Protein AF-A0A1J7IVG8-F1 (afdb_monomer_lite)

pLDDT: mean 84.04, std 16.01, range [25.16, 98.94]

Foldseek 3Di:
DDDYDDDDDDDDDDDDDDDPPPPDDPDPPLDQDLDPVCNVVSCCVRVDPCVSCVVVDDVLLSQQAVAEDEFEAPCVPPTPHPAPQVVLVPQDFQDSHQYEYEYFQEEHAAQEENDQRRANYEYEYDAVRAHEQEYAFFCVVQNQQSLESYEYQYAQYEYERHEFEHPHDADPVPDPRSHHERYAHNHAAYEYYAYEFYYEHCHYHPAEYEYEHECYEQEYFAQVPEYFYAYEYYQYEDEYEDDPDEGERHAHADADPPDNTAYEYEQYEYHYDAAEYAPHEHNYLAYHYYYYSYHNPRRYHPVNYYPVPPVNSVDDDDPCVVPVCQLQDFDDDFFFDFDAAADDPSNADFPDDPPPAGKGWDFDDDDHQQWFKKKWDWDDDDPDIDIDIFTWGWTAQTRGRSVQQKTFIAGCDDPRHGFTFFWDAPVQFDPDPDDRARDDDDTHQDDSVDQRRIWRKDWDADPPPRDIFIATDRPDPRTHGHPSRHDGIIMMIGGDPCSVLDDDFPFFQVVVVVVADDDDPDPPPDQKDDKDWGGKDKDAQSFKDWVVDDHSNVSCVQFRIKMKTKIKMWGWFDKDFDDPDDDQKDKAKGKAFQKFKDFPNFTWDWDPPPCPPQWIKTWGADPVRDITIMTGGVRVVSRVVVVCVVVPQDDDPDRIDIQIDMDGHPDDPGFTMKTKIWMKIKIWIGGSVRHGGMIMIGTDSVHMDMDTD

Secondary structure (DSSP, 8-state):
-------------------------S-TTSPPPSSGGGHHHHHHHHS--HHHHGGGS-HHHHHHHHSEEEEEE-TTTTSSBSSHHHHHHHSPTT--SEEEEEE-SSEEE--EEE-TTS-SEEEEEBTTB--EEEE---HHHH-TGGG-SEEE--TT-EEEEEEEEE-PPPP-SSSTT----SEEE-STTEEEEEEEEE-STT-EEE-SSEEEEES-EEEESSS-EEES-EEEEES-EEEEPP-SS--EEEEE----TT---EEEEES-EEEESSS-BEEEE-SSTT--EEEES-B-TTTB-TT-EE-TT-GGGGPPPPHHHH-GGGGGSPPPSSTT--------GGG---B-STTS--BEEE-SSSPPSSEEEEEEEEESSTT--EEEEEEEEEEEPTTS-GGG-EEEEEE-SSSSTTPEE-PBPGGGEE--SSS-EEPS--EE---TT-GGGEEEEEE---TTT----EEEEESSTT-B--HHHHS-BEEEEEE-TTTTT-----EE-HHHHHH-PPPPSS--S-SBPPPEEEEEEEEEGGGEEETT-SSHHHHHHH-SEEEEEEEEEEEEEEEEE--SS---EEEEEEEEESEEEEETTEEEEEETT--TTSEEEEEEE-TT-PEEEEEEEHHHHHHHHHHHHTTT----S-SEEEEEEEEE---TT--SEEEEEEEEEEEEEEETTS-EEEEEEEEEEEEEEEEE-

InterPro domains:
  IPR000070 Pectinesterase, catalytic [PF01095] (72-307)
  IPR010683 Protein of unknown function DUF1262 [PF06880] (333-431)
  IPR011050 Pectin lyase fold/virulence factor [SSF51126] (70-308)
  IPR012334 Pectin lyase fold [G3DSA:2.160.20.10] (26-324)
  IPR033131 Pectinesterase, Asp active site [PS00503] (218-227)

Radius of gyration: 36.52 Å; chains: 1; bounding box: 90×81×126 Å

Sequence (709 aa):
MASKSRSSIVHVSLMVALLATNIILADDNVPIPDDMSQLNRWYHKNVKPLSQRKNTLDPALVAVESEITVIKVKQDGSGNFKTINEAMKSIPKGNTKRMIVYIGGGTYNEKIRIEREKPFIMLYGTPGKMPTLTYGGTALKYGTLDSATLIVESDYFVPSNIIISNFAPRPDGKRKGAQAVALRASGDKATFYKVTLLGLQDTLCDDEDWHIYKDCLIQGTVDFVFGNGKTMFLNTELRFLGDEGMSVITAHARDKNTDDTGYSFVRCDVTGTENGTLLGRAWMSKSKVVFAYSNLGGVVNKAAWSNNFHPEYDRPFSLYKTSPEALSLSPPEGPNFGILVIQDVMDLEPISCFGLRQYHEVKELPFPQNMNPELFYRSGISINRATHYHHVAFVPVLNQPLSSNKYYVIQQNGKHKGEAYIISKEEDLSTSDFYNSVCDESLHHLDISNTYQEFEIYPRRSKVTLRGGFSAKSVALDGYPPRFLSTRWKLSASASDDSSIIGEALGVNDALRARKPKLNSTLANKRSSESVSVGKWYCPFMFIKERTHKTLKEEMRKSMFYEMTLEQKWEEIYSCENGMIGNNTVNVDAVVQKEKVVVAGWEAMIDEMDVAEGLLWFNSFSNVGEKNSVGLSTAIFARMKWEQERVGWIEGKEKQIRAKKVEVFEGTNGWKKFVCYVLVETFVLKRLDGSFVLSYAFKHYHHLTSKWE

Organism: Lupinus angustifolius (NCBI:txid3871)

Structure (mmCIF, N/CA/C/O backbone):
data_AF-A0A1J7IVG8-F1
#
_entry.id   AF-A0A1J7IVG8-F1
#
loop_
_atom_site.group_PDB
_atom_site.id
_atom_site.type_symbol
_atom_site.label_atom_id
_atom_site.label_alt_id
_atom_site.label_comp_id
_atom_site.label_asym_id
_atom_site.label_entity_id
_atom_site.label_seq_id
_atom_site.pdbx_PDB_ins_code
_atom_site.Cartn_x
_atom_site.Cartn_y
_atom_site.Cartn_z
_atom_site.occupancy
_atom_site.B_iso_or_equiv
_atom_site.auth_seq_id
_atom_site.auth_comp_id
_atom_site.auth_asym_id
_atom_site.auth_atom_id
_atom_site.pdbx_PDB_model_num
ATOM 1 N N . MET A 1 1 ? -39.575 -53.211 62.320 1.00 36.62 1 MET A N 1
ATOM 2 C CA . MET A 1 1 ? -38.165 -53.418 61.919 1.00 36.62 1 MET A CA 1
ATOM 3 C C . MET A 1 1 ? -37.812 -52.429 60.819 1.00 36.62 1 MET A C 1
ATOM 5 O O . MET A 1 1 ? -38.694 -52.054 60.059 1.00 36.62 1 MET A O 1
ATOM 9 N N . ALA A 1 2 ? -36.561 -51.965 60.841 1.00 32.44 2 ALA A N 1
ATOM 10 C CA . ALA A 1 2 ? -35.924 -50.930 60.018 1.00 32.44 2 ALA A CA 1
ATOM 11 C C . ALA A 1 2 ? -36.272 -50.991 58.509 1.00 32.44 2 ALA A C 1
ATOM 13 O O . ALA A 1 2 ? -36.467 -52.073 57.977 1.00 32.44 2 ALA A O 1
ATOM 14 N N . SER A 1 3 ? -36.528 -49.884 57.799 1.00 31.22 3 SER A N 1
ATOM 15 C CA . SER A 1 3 ? -35.682 -48.728 57.423 1.00 31.22 3 SER A CA 1
ATOM 16 C C . SER A 1 3 ? -34.764 -48.943 56.205 1.00 31.22 3 SER A C 1
ATOM 18 O O . SER A 1 3 ? -33.803 -49.694 56.315 1.00 31.22 3 SER A O 1
ATOM 20 N N . LYS A 1 4 ? -34.985 -48.080 55.188 1.00 36.41 4 LYS A N 1
ATOM 21 C CA . LYS A 1 4 ? -33.977 -47.234 54.490 1.00 36.41 4 LYS A CA 1
ATOM 22 C C . LYS A 1 4 ? -32.933 -47.939 53.588 1.00 36.41 4 LYS A C 1
ATOM 24 O O . LYS A 1 4 ? -32.589 -49.079 53.812 1.00 36.41 4 LYS A O 1
ATOM 29 N N . SER A 1 5 ? -32.288 -47.323 52.590 1.00 32.44 5 SER A N 1
ATOM 30 C CA . SER A 1 5 ? -32.307 -45.988 51.962 1.00 32.44 5 SER A CA 1
ATOM 31 C C . SER A 1 5 ? -31.107 -45.920 50.995 1.00 32.44 5 SER A C 1
ATOM 33 O O . SER A 1 5 ? -30.015 -46.295 51.392 1.00 32.44 5 SER A O 1
ATOM 35 N N . ARG A 1 6 ? -31.316 -45.364 49.794 1.00 36.84 6 ARG A N 1
ATOM 36 C CA . ARG A 1 6 ? -30.446 -44.438 49.021 1.00 36.84 6 ARG A CA 1
ATOM 37 C C . ARG A 1 6 ? -28.894 -44.545 49.052 1.00 36.84 6 ARG A C 1
ATOM 39 O O . ARG A 1 6 ? -28.285 -44.244 50.067 1.00 36.84 6 ARG A O 1
ATOM 46 N N . SER A 1 7 ? -28.346 -44.541 47.822 1.00 30.27 7 SER A N 1
ATOM 47 C CA . SER A 1 7 ? -27.480 -43.486 47.222 1.00 30.27 7 SER A CA 1
ATOM 48 C C . SER A 1 7 ? -25.944 -43.600 47.242 1.00 30.27 7 SER A C 1
ATOM 50 O O . SER A 1 7 ? -25.343 -43.891 48.266 1.00 30.27 7 SER A O 1
ATOM 52 N N . SER A 1 8 ? -25.381 -43.135 46.106 1.00 27.06 8 SER A N 1
ATOM 53 C CA . SER A 1 8 ? -24.055 -42.515 45.874 1.00 27.06 8 SER A CA 1
ATOM 54 C C . SER A 1 8 ? -22.860 -43.455 45.637 1.00 27.06 8 SER A C 1
ATOM 56 O O . SER A 1 8 ? -22.771 -44.472 46.298 1.00 27.06 8 SER A O 1
ATOM 58 N N . ILE A 1 9 ? -21.857 -43.213 44.776 1.00 32.81 9 ILE A N 1
ATOM 59 C CA . ILE A 1 9 ? -21.491 -42.191 43.768 1.00 32.81 9 ILE A CA 1
ATOM 60 C C . ILE A 1 9 ? -20.222 -42.750 43.051 1.00 32.81 9 ILE A C 1
ATOM 62 O O . ILE A 1 9 ? -19.338 -43.260 43.725 1.00 32.81 9 ILE A O 1
ATOM 66 N N . VAL A 1 10 ? -20.165 -42.641 41.711 1.00 31.64 10 VAL A N 1
ATOM 67 C CA . VAL A 1 10 ? -19.008 -42.307 40.821 1.00 31.64 10 VAL A CA 1
ATOM 68 C C . VAL A 1 10 ? -17.726 -43.176 40.750 1.00 31.64 10 VAL A C 1
ATOM 70 O O . VAL A 1 10 ? -17.103 -43.438 41.768 1.00 31.64 10 VAL A O 1
ATOM 73 N N . HIS A 1 11 ? -17.299 -43.495 39.505 1.00 25.20 11 HIS A N 1
ATOM 74 C CA . HIS A 1 11 ? -15.988 -43.251 38.816 1.00 25.20 11 HIS A CA 1
ATOM 75 C C . HIS A 1 11 ? -16.129 -43.760 37.343 1.00 25.20 11 HIS A C 1
ATOM 77 O O . HIS A 1 11 ? -16.306 -44.953 37.141 1.00 25.20 11 HIS A O 1
ATOM 83 N N . VAL A 1 12 ? -16.397 -42.940 36.309 1.00 26.39 12 VAL A N 1
ATOM 84 C CA . VAL A 1 12 ? -15.486 -42.123 35.455 1.00 26.39 12 VAL A CA 1
ATOM 85 C C . VAL A 1 12 ? -14.506 -42.947 34.582 1.00 26.39 12 VAL A C 1
ATOM 87 O O . VAL A 1 12 ? -13.474 -43.369 35.087 1.00 26.39 12 VAL A O 1
ATOM 90 N N . SER A 1 13 ? -14.815 -43.144 33.278 1.00 27.38 13 SER A N 1
ATOM 91 C CA . SER A 1 13 ? -14.039 -42.645 32.099 1.00 27.38 13 SER A CA 1
ATOM 92 C C . SER A 1 13 ? -14.079 -43.488 30.798 1.00 27.38 13 SER A C 1
ATOM 94 O O . SER A 1 13 ? -13.915 -44.701 30.835 1.00 27.38 13 SER A O 1
ATOM 96 N N . LEU A 1 14 ? -14.126 -42.740 29.673 1.00 25.16 14 LEU A N 1
ATOM 97 C CA . LEU A 1 14 ? -13.837 -43.006 28.233 1.00 25.16 14 LEU A CA 1
ATOM 98 C C . LEU A 1 14 ? -14.980 -43.520 27.304 1.00 25.16 14 LEU A C 1
ATOM 100 O O . LEU A 1 14 ? -15.325 -44.692 27.360 1.00 25.16 14 LEU A O 1
ATOM 104 N N . MET A 1 15 ? -15.738 -42.664 26.574 1.00 27.52 15 MET A N 1
ATOM 105 C CA . MET A 1 15 ? -15.530 -41.998 25.239 1.00 27.52 15 MET A CA 1
ATOM 106 C C . MET A 1 15 ? -15.519 -42.978 24.029 1.00 27.52 15 MET A C 1
ATOM 108 O O . MET A 1 15 ? -14.767 -43.938 24.070 1.00 27.52 15 MET A O 1
ATOM 112 N N . VAL A 1 16 ? -16.311 -42.848 22.938 1.00 31.12 16 VAL A N 1
ATOM 113 C CA . VAL A 1 16 ? -16.371 -41.770 21.906 1.00 31.12 16 VAL A CA 1
ATOM 114 C C . VAL A 1 16 ? -17.652 -41.864 21.009 1.00 31.12 16 VAL A C 1
ATOM 116 O O . VAL A 1 16 ? -18.135 -42.963 20.764 1.00 31.12 16 VAL A O 1
ATOM 119 N N . ALA A 1 17 ? -18.079 -40.707 20.445 1.00 27.06 17 ALA A N 1
ATOM 120 C CA . ALA A 1 17 ? -18.992 -40.425 19.296 1.00 27.06 17 ALA A CA 1
ATOM 121 C C . ALA A 1 17 ? -20.521 -40.509 19.539 1.00 27.06 17 ALA A C 1
ATOM 123 O O . ALA A 1 17 ? -21.023 -41.533 19.967 1.00 27.06 17 ALA A O 1
ATOM 124 N N . LEU A 1 18 ? -21.376 -39.505 19.285 1.00 34.59 18 LEU A N 1
ATOM 125 C CA . LEU A 1 18 ? -21.347 -38.312 18.424 1.00 34.59 18 LEU A CA 1
ATOM 126 C C . LEU A 1 18 ? -22.017 -37.124 19.148 1.00 34.59 18 LEU A C 1
ATOM 128 O O . LEU A 1 18 ? -23.220 -37.135 19.394 1.00 34.59 18 LEU A O 1
ATOM 132 N N . LEU A 1 19 ? -21.260 -36.062 19.416 1.00 36.34 19 LEU A N 1
ATOM 133 C CA . LEU A 1 19 ? -21.794 -34.725 19.680 1.00 36.34 19 LEU A CA 1
ATOM 134 C C . LEU A 1 19 ? -21.011 -33.771 18.784 1.00 36.34 19 LEU A C 1
ATOM 136 O O . LEU A 1 19 ? -19.886 -33.398 19.100 1.00 36.34 19 LEU A O 1
ATOM 140 N N . ALA A 1 20 ? -21.595 -33.395 17.647 1.00 31.92 20 ALA A N 1
ATOM 141 C CA . ALA A 1 20 ? -21.112 -32.258 16.878 1.00 31.92 20 ALA A CA 1
ATOM 142 C C . ALA A 1 20 ? -21.502 -30.983 17.638 1.00 31.92 20 ALA A C 1
ATOM 144 O O . ALA A 1 20 ? -22.505 -30.329 17.348 1.00 31.92 20 ALA A O 1
ATOM 145 N N . THR A 1 21 ? -20.740 -30.656 18.679 1.00 35.34 21 THR A N 1
ATOM 146 C CA . THR A 1 21 ? -20.731 -29.302 19.216 1.00 35.34 21 THR A CA 1
ATOM 147 C C . THR A 1 21 ? -20.091 -28.433 18.149 1.00 35.34 21 THR A C 1
ATOM 149 O O . THR A 1 21 ? -18.888 -28.531 17.920 1.00 35.34 21 THR A O 1
ATOM 152 N N . ASN A 1 22 ? -20.891 -27.610 17.472 1.00 34.66 22 ASN A N 1
ATOM 153 C CA . ASN A 1 22 ? -20.352 -26.511 16.683 1.00 34.66 22 ASN A CA 1
ATOM 154 C C . ASN A 1 22 ? -19.657 -25.563 17.663 1.00 34.66 22 ASN A C 1
ATOM 156 O O . ASN A 1 22 ? -20.298 -24.731 18.307 1.00 34.66 22 ASN A O 1
ATOM 160 N N . ILE A 1 23 ? -18.354 -25.766 17.826 1.00 38.81 23 ILE A N 1
ATOM 161 C CA . ILE A 1 23 ? -17.448 -24.794 18.410 1.00 38.81 23 ILE A CA 1
ATOM 162 C C . ILE A 1 23 ? -17.429 -23.657 17.396 1.00 38.81 23 ILE A C 1
ATOM 164 O O . ILE A 1 23 ? -16.876 -23.808 16.317 1.00 38.81 23 ILE A O 1
ATOM 168 N N . ILE A 1 24 ? -18.095 -22.549 17.704 1.00 37.03 24 ILE A N 1
ATOM 169 C CA . ILE A 1 24 ? -17.936 -21.329 16.917 1.00 37.03 24 ILE A CA 1
ATOM 170 C C . ILE A 1 24 ? -16.843 -20.531 17.612 1.00 37.03 24 ILE A C 1
ATOM 172 O O . ILE A 1 24 ? -17.096 -19.710 18.495 1.00 37.03 24 ILE A O 1
ATOM 176 N N . LEU A 1 25 ? -15.611 -20.857 17.239 1.00 38.28 25 LEU A N 1
ATOM 177 C CA . LEU A 1 25 ? -14.552 -19.864 17.159 1.00 38.28 25 LEU A CA 1
ATOM 178 C C . LEU A 1 25 ? -14.792 -19.074 15.862 1.00 38.28 25 LEU A C 1
ATOM 180 O O . LEU A 1 25 ? -15.485 -19.555 14.967 1.00 38.28 25 LEU A O 1
ATOM 184 N N . ALA A 1 26 ? -14.268 -17.855 15.756 1.00 43.62 26 ALA A N 1
ATOM 185 C CA . ALA A 1 26 ? -14.080 -17.263 14.437 1.00 43.62 26 ALA A CA 1
ATOM 186 C C . ALA A 1 26 ? -13.005 -18.107 13.738 1.00 43.62 26 ALA A C 1
ATOM 188 O O . ALA A 1 26 ? -11.816 -17.873 13.924 1.00 43.62 26 ALA A O 1
ATOM 189 N N . ASP A 1 27 ? -13.430 -19.166 13.060 1.00 50.22 27 ASP A N 1
ATOM 190 C CA . ASP A 1 27 ? -12.615 -19.896 12.110 1.00 50.22 27 ASP A CA 1
ATOM 191 C C . ASP A 1 27 ? -13.149 -19.605 10.704 1.00 50.22 27 ASP A C 1
ATOM 193 O O . ASP A 1 27 ? -14.324 -19.279 10.505 1.00 50.22 27 ASP A O 1
ATOM 197 N N . ASP A 1 28 ? -12.276 -19.683 9.708 1.00 55.19 28 ASP A N 1
ATOM 198 C CA . ASP A 1 28 ? -12.629 -19.390 8.317 1.00 55.19 28 ASP A CA 1
ATOM 199 C C . ASP A 1 28 ? -13.578 -20.453 7.707 1.00 55.19 28 ASP A C 1
ATOM 201 O O . ASP A 1 28 ? -13.870 -20.425 6.513 1.00 55.19 28 ASP A O 1
ATOM 205 N N . ASN A 1 29 ? -14.094 -21.397 8.511 1.00 65.00 29 ASN A N 1
ATOM 206 C CA . ASN A 1 29 ? -14.896 -22.532 8.052 1.00 65.00 29 ASN A CA 1
ATOM 207 C C . ASN A 1 29 ? -16.384 -22.192 7.862 1.00 65.00 29 ASN A C 1
ATOM 209 O O . ASN A 1 29 ? -17.095 -22.930 7.174 1.00 65.00 29 ASN A O 1
ATOM 213 N N . VAL A 1 30 ? -16.884 -21.097 8.454 1.00 78.06 30 VAL A N 1
ATOM 214 C CA . VAL A 1 30 ? -18.279 -20.641 8.283 1.00 78.06 30 VAL A CA 1
ATOM 215 C C . VAL A 1 30 ? -18.314 -19.189 7.790 1.00 78.06 30 VAL A C 1
ATOM 217 O O . VAL A 1 30 ? -18.607 -18.275 8.569 1.00 78.06 30 VAL A O 1
ATOM 220 N N . PRO A 1 31 ? -18.047 -18.949 6.492 1.00 84.25 31 PRO A N 1
ATOM 221 C CA . PRO A 1 31 ? -17.962 -17.598 5.949 1.00 84.25 31 PRO A CA 1
ATOM 222 C C . PRO A 1 31 ? -19.285 -16.838 6.101 1.00 84.25 31 PRO A C 1
ATOM 224 O O . PRO A 1 31 ? -20.374 -17.428 6.099 1.00 84.25 31 PRO A O 1
ATOM 227 N N . ILE A 1 32 ? -19.192 -15.510 6.225 1.00 87.12 32 ILE A N 1
ATOM 228 C CA . ILE A 1 32 ? -20.350 -14.620 6.071 1.00 87.12 32 ILE A CA 1
ATOM 229 C C . ILE A 1 32 ? -20.906 -14.867 4.661 1.00 87.12 32 ILE A C 1
ATOM 231 O O . ILE A 1 32 ? -20.122 -14.843 3.716 1.00 87.12 32 ILE A O 1
ATOM 235 N N . PRO A 1 33 ? -22.218 -15.129 4.494 1.00 88.88 33 PRO A N 1
ATOM 236 C CA . PRO A 1 33 ? -22.780 -15.455 3.186 1.00 88.88 33 PRO A CA 1
ATOM 237 C C . PRO A 1 33 ? -22.620 -14.278 2.223 1.00 88.88 33 PRO A C 1
ATOM 239 O O . PRO A 1 33 ? -22.454 -13.148 2.686 1.00 88.88 33 PRO A O 1
ATOM 242 N N . ASP A 1 34 ? -22.842 -14.515 0.930 1.00 85.00 34 ASP A N 1
ATOM 243 C CA . ASP A 1 34 ? -22.834 -13.484 -0.126 1.00 85.00 34 ASP A CA 1
ATOM 244 C C . ASP A 1 34 ? -24.237 -12.883 -0.353 1.00 85.00 34 ASP A C 1
ATOM 246 O O . ASP A 1 34 ? -24.402 -11.678 -0.533 1.00 85.00 34 ASP A O 1
ATOM 250 N N . ASP A 1 35 ? -25.303 -13.676 -0.176 1.00 88.12 35 ASP A N 1
ATOM 251 C CA . ASP A 1 35 ? -26.715 -13.254 -0.298 1.00 88.12 35 ASP A CA 1
ATOM 252 C C . ASP A 1 35 ? -27.249 -12.565 0.972 1.00 88.12 35 ASP A C 1
ATOM 254 O O . ASP A 1 35 ? -27.358 -13.179 2.039 1.00 88.12 35 ASP A O 1
ATOM 258 N N . MET A 1 36 ? -27.558 -11.268 0.867 1.00 85.94 36 MET A N 1
ATOM 259 C CA . MET A 1 36 ? -27.895 -10.401 2.005 1.00 85.94 36 MET A CA 1
ATOM 260 C C . MET A 1 36 ? -29.134 -10.854 2.769 1.00 85.94 36 MET A C 1
ATOM 262 O O . MET A 1 36 ? -29.195 -10.699 3.991 1.00 85.94 36 MET A O 1
ATOM 266 N N . SER A 1 37 ? -30.072 -11.517 2.090 1.00 90.56 37 SER A N 1
ATOM 267 C CA . SER A 1 37 ? -31.270 -12.075 2.721 1.00 90.56 37 SER A CA 1
ATOM 268 C C . SER A 1 37 ? -30.943 -13.155 3.766 1.00 90.56 37 SER A C 1
ATOM 270 O O . SER A 1 37 ? -31.736 -13.431 4.672 1.00 90.56 37 SER A O 1
ATOM 272 N N . GLN A 1 38 ? -29.752 -13.759 3.680 1.00 91.75 38 GLN A N 1
ATOM 273 C CA . GLN A 1 38 ? -29.294 -14.816 4.575 1.00 91.75 38 GLN A CA 1
ATOM 274 C C . GLN A 1 38 ? -28.533 -14.286 5.790 1.00 91.75 38 GLN A C 1
ATOM 276 O O . GLN A 1 38 ? -28.382 -15.034 6.757 1.00 91.75 38 GLN A O 1
ATOM 281 N N . LEU A 1 39 ? -28.089 -13.021 5.790 1.00 90.19 39 LEU A N 1
ATOM 282 C CA . LEU A 1 39 ? -27.206 -12.482 6.828 1.00 90.19 39 LEU A CA 1
ATOM 283 C C . LEU A 1 39 ? -27.811 -12.612 8.228 1.00 90.19 39 LEU A C 1
ATOM 285 O O . LEU A 1 39 ? -27.144 -13.077 9.147 1.00 90.19 39 LEU A O 1
ATOM 289 N N . ASN A 1 40 ? -29.088 -12.260 8.393 1.00 87.62 40 ASN A N 1
ATOM 290 C CA . ASN A 1 40 ? -29.757 -12.379 9.687 1.00 87.62 40 ASN A CA 1
ATOM 291 C C . ASN A 1 40 ? -29.824 -13.838 10.147 1.00 87.62 40 ASN A C 1
ATOM 293 O O . ASN A 1 40 ? -29.502 -14.128 11.297 1.00 87.62 40 ASN A O 1
ATOM 297 N N . ARG A 1 41 ? -30.184 -14.776 9.262 1.00 90.62 41 ARG A N 1
ATOM 298 C CA . ARG A 1 41 ? -30.200 -16.208 9.604 1.00 90.62 41 ARG A CA 1
ATOM 299 C C . ARG A 1 41 ? -28.806 -16.707 9.979 1.00 90.62 41 ARG A C 1
ATOM 301 O O . ARG A 1 41 ? -28.669 -17.404 10.980 1.00 90.62 41 ARG A O 1
ATOM 308 N N . TRP A 1 42 ? -27.785 -16.321 9.218 1.00 90.81 42 TRP A N 1
ATOM 309 C CA . TRP A 1 42 ? -26.389 -16.644 9.501 1.00 90.81 42 TRP A CA 1
ATOM 310 C C . TRP A 1 42 ? -25.943 -16.079 10.854 1.00 90.81 42 TRP A C 1
ATOM 312 O O . TRP A 1 42 ? -25.387 -16.813 11.666 1.00 90.81 42 TRP A O 1
ATOM 322 N N . TYR A 1 43 ? -26.264 -14.819 11.154 1.00 86.12 43 TYR A N 1
ATOM 323 C CA . TYR A 1 43 ? -25.908 -14.186 12.422 1.00 86.12 43 TYR A CA 1
ATOM 324 C C . TYR A 1 43 ? -26.551 -14.916 13.603 1.00 86.12 43 TYR A C 1
ATOM 326 O O . TYR A 1 43 ? -25.852 -15.305 14.526 1.00 86.12 43 TYR A O 1
ATOM 334 N N . HIS A 1 44 ? -27.853 -15.213 13.556 1.00 85.06 44 HIS A N 1
ATOM 335 C CA . HIS A 1 44 ? -28.518 -15.981 14.621 1.00 85.06 44 HIS A CA 1
ATOM 336 C C . HIS A 1 44 ? -28.015 -17.434 14.709 1.00 85.06 44 HIS A C 1
ATOM 338 O O . HIS A 1 44 ? -28.059 -18.070 15.768 1.00 85.06 44 HIS A O 1
ATOM 344 N N . LYS A 1 45 ? -27.529 -17.996 13.595 1.00 86.88 45 LYS A N 1
ATOM 345 C CA . LYS A 1 45 ? -26.912 -19.322 13.577 1.00 86.88 45 LYS A CA 1
ATOM 346 C C . LYS A 1 45 ? -25.543 -19.313 14.264 1.00 86.88 45 LYS A C 1
ATOM 348 O O . LYS A 1 45 ? -25.291 -20.252 15.011 1.00 86.88 45 LYS A O 1
ATOM 353 N N . ASN A 1 46 ? -24.723 -18.282 14.061 1.00 84.50 46 ASN A N 1
ATOM 354 C CA . ASN A 1 46 ? -23.324 -18.249 14.507 1.00 84.50 46 ASN A CA 1
ATOM 355 C C . ASN A 1 46 ? -23.090 -17.452 15.804 1.00 84.50 46 ASN A C 1
ATOM 357 O O . ASN A 1 46 ? -22.255 -17.798 16.634 1.00 84.50 46 ASN A O 1
ATOM 361 N N . VAL A 1 47 ? -23.877 -16.414 16.053 1.00 82.50 47 VAL A N 1
ATOM 362 C CA . VAL A 1 47 ? -23.856 -15.650 17.303 1.00 82.50 47 VAL A CA 1
ATOM 363 C C . VAL A 1 47 ? -24.965 -16.176 18.204 1.00 82.50 47 VAL A C 1
ATOM 365 O O . VAL A 1 47 ? -26.061 -15.626 18.298 1.00 82.50 47 VAL A O 1
ATOM 368 N N . LYS A 1 48 ? -24.684 -17.318 18.836 1.00 81.25 48 LYS A N 1
ATOM 369 C CA . LYS A 1 48 ? -25.615 -17.956 19.770 1.00 81.25 48 LYS A CA 1
ATOM 370 C C . LYS A 1 48 ? -25.835 -17.111 21.032 1.00 81.25 48 LYS A C 1
ATOM 372 O O . LYS A 1 48 ? -24.935 -16.366 21.424 1.00 81.25 48 LYS A O 1
ATOM 377 N N . PRO A 1 49 ? -26.986 -17.263 21.714 1.00 81.81 49 PRO A N 1
ATOM 378 C CA . PRO A 1 49 ? -27.214 -16.642 23.015 1.00 81.81 49 PRO A CA 1
ATOM 379 C C . PRO A 1 49 ? -26.110 -16.991 24.018 1.00 81.81 49 PRO A C 1
ATOM 381 O O . PRO A 1 49 ? -25.554 -18.092 23.970 1.00 81.81 49 PRO A O 1
ATOM 384 N N . LEU A 1 50 ? -25.849 -16.087 24.969 1.00 80.75 50 LEU A N 1
ATOM 385 C CA . LEU A 1 50 ? -24.820 -16.245 26.006 1.00 80.75 50 LEU A CA 1
ATOM 386 C C . LEU A 1 50 ? -24.861 -17.629 26.674 1.00 80.75 50 LEU A C 1
ATOM 388 O O . LEU A 1 50 ? -23.823 -18.262 26.832 1.00 80.75 50 LEU A O 1
ATOM 392 N N . SER A 1 51 ? -26.052 -18.147 26.985 1.00 83.44 51 SER A N 1
ATOM 393 C CA . SER A 1 51 ? -26.233 -19.457 27.627 1.00 83.44 51 SER A CA 1
ATOM 394 C C . SER A 1 51 ? -25.579 -20.629 26.881 1.00 83.44 51 SER A C 1
ATOM 396 O O . SER A 1 51 ? -25.172 -21.592 27.527 1.00 83.44 51 SER A O 1
ATOM 398 N N . GLN A 1 52 ? -25.444 -20.543 25.554 1.00 84.25 52 GLN A N 1
ATOM 399 C CA . GLN A 1 52 ? -24.863 -21.591 24.706 1.00 84.25 52 GLN A CA 1
ATOM 400 C C . GLN A 1 52 ? -23.367 -21.390 24.431 1.00 84.25 52 GLN A C 1
ATOM 402 O O . GLN A 1 52 ? -22.667 -22.364 24.176 1.00 84.25 52 GLN A O 1
ATOM 407 N N . ARG A 1 53 ? -22.872 -20.146 24.487 1.00 85.75 53 ARG A N 1
ATOM 408 C CA . ARG A 1 53 ? -21.469 -19.795 24.177 1.00 85.75 53 ARG A CA 1
ATOM 409 C C . ARG A 1 53 ? -20.641 -19.368 25.388 1.00 85.75 53 ARG A C 1
ATOM 411 O O . ARG A 1 53 ? -19.463 -19.079 25.241 1.00 85.75 53 ARG A O 1
ATOM 418 N N . LYS A 1 54 ? -21.218 -19.321 26.593 1.00 82.75 54 LYS A N 1
ATOM 419 C CA . LYS A 1 54 ? -20.521 -18.836 27.798 1.00 82.75 54 LYS A CA 1
ATOM 420 C C . LYS A 1 54 ? -19.191 -19.549 28.068 1.00 82.75 54 LYS A C 1
ATOM 422 O O . LYS A 1 54 ? -18.259 -18.918 28.530 1.00 82.75 54 LYS A O 1
ATOM 427 N N . ASN A 1 55 ? -19.075 -20.836 27.733 1.00 85.81 55 ASN A N 1
ATOM 428 C CA . ASN A 1 55 ? -17.849 -21.605 27.973 1.00 85.81 55 ASN A CA 1
ATOM 429 C C . ASN A 1 55 ? -16.719 -21.281 26.976 1.00 85.81 55 ASN A C 1
ATOM 431 O O . ASN A 1 55 ? -15.601 -21.740 27.172 1.00 85.81 55 ASN A O 1
ATOM 435 N N . THR A 1 56 ? -17.007 -20.539 25.901 1.00 82.94 56 THR A N 1
ATOM 436 C CA . THR A 1 56 ? -16.039 -20.160 24.857 1.00 82.94 56 THR A CA 1
ATOM 437 C C . THR A 1 56 ? -15.771 -18.654 24.825 1.00 82.94 56 THR A C 1
ATOM 439 O O . THR A 1 56 ? -15.021 -18.183 23.975 1.00 82.94 56 THR A O 1
ATOM 442 N N . LEU A 1 57 ? -16.429 -17.885 25.694 1.00 85.00 57 LEU A N 1
ATOM 443 C CA . LEU A 1 57 ? -16.252 -16.442 25.831 1.00 85.00 57 LEU A CA 1
ATOM 444 C C . LEU A 1 57 ? -15.196 -16.117 26.889 1.00 85.00 57 LEU A C 1
ATOM 446 O O . LEU A 1 57 ? -14.885 -16.959 27.729 1.00 85.00 57 LEU A O 1
ATOM 450 N N . ASP A 1 58 ? -14.706 -14.872 26.883 1.00 89.88 58 ASP A N 1
ATOM 451 C CA . ASP A 1 58 ? -13.900 -14.350 27.989 1.00 89.88 58 ASP A CA 1
ATOM 452 C C . ASP A 1 58 ? -14.664 -14.542 29.322 1.00 89.88 58 ASP A C 1
ATOM 454 O O . ASP A 1 58 ? -15.786 -14.032 29.460 1.00 89.88 58 ASP A O 1
ATOM 458 N N . PRO A 1 59 ? -14.092 -15.265 30.306 1.00 90.75 59 PRO A N 1
ATOM 459 C CA . PRO A 1 59 ? -14.716 -15.480 31.606 1.00 90.75 59 PRO A CA 1
ATOM 460 C C . PRO A 1 59 ? -15.102 -14.191 32.340 1.00 90.75 59 PRO A C 1
ATOM 462 O O . PRO A 1 59 ? -16.129 -14.176 33.019 1.00 90.75 59 PRO A O 1
ATOM 465 N N . ALA A 1 60 ? -14.327 -13.110 32.197 1.00 89.88 60 ALA A N 1
ATOM 466 C CA . ALA A 1 60 ? -14.637 -11.817 32.800 1.00 89.88 60 ALA A CA 1
ATOM 467 C C . ALA A 1 60 ? -15.921 -11.230 32.203 1.00 89.88 60 ALA A C 1
ATOM 469 O O . ALA A 1 60 ? -16.809 -10.817 32.947 1.00 89.88 60 ALA A O 1
ATOM 470 N N . LEU A 1 61 ? -16.075 -11.289 30.874 1.00 90.06 61 LEU A N 1
ATOM 471 C CA . LEU A 1 61 ? -17.311 -10.881 30.204 1.00 90.06 61 LEU A CA 1
ATOM 472 C C . LEU A 1 61 ? -18.502 -11.726 30.684 1.00 90.06 61 LEU A C 1
ATOM 474 O O . LEU A 1 61 ? -19.559 -11.194 31.005 1.00 90.06 61 LEU A O 1
ATOM 478 N N . VAL A 1 62 ? -18.340 -13.048 30.773 1.00 90.25 62 VAL A N 1
ATOM 479 C CA . VAL A 1 62 ? -19.412 -13.947 31.237 1.00 90.25 62 VAL A CA 1
ATOM 480 C C . VAL A 1 62 ? -19.831 -13.631 32.673 1.00 90.25 62 VAL A C 1
ATOM 482 O O . VAL A 1 62 ? -21.026 -13.640 32.972 1.00 90.25 62 VAL A O 1
ATOM 485 N N . ALA A 1 63 ? -18.867 -13.349 33.552 1.00 91.06 63 ALA A N 1
ATOM 486 C CA . ALA A 1 63 ? -19.128 -13.000 34.941 1.00 91.06 63 ALA A CA 1
ATOM 487 C C . ALA A 1 63 ? -19.931 -11.696 35.047 1.00 91.06 63 ALA A C 1
ATOM 489 O O . ALA A 1 63 ? -20.977 -11.677 35.700 1.00 91.06 63 ALA A O 1
ATOM 490 N N . VAL A 1 64 ? -19.510 -10.633 34.352 1.00 89.69 64 VAL A N 1
ATOM 491 C CA . VAL A 1 64 ? -20.189 -9.333 34.454 1.00 89.69 64 VAL A CA 1
ATOM 492 C C . VAL A 1 64 ? -21.604 -9.347 33.868 1.00 89.69 64 VAL A C 1
ATOM 494 O O . VAL A 1 64 ? -22.467 -8.632 34.368 1.00 89.69 64 VAL A O 1
ATOM 497 N N . GLU A 1 65 ? -21.881 -10.177 32.853 1.00 88.31 65 GLU A N 1
ATOM 498 C CA . GLU A 1 65 ? -23.227 -10.309 32.262 1.00 88.31 65 GLU A CA 1
ATOM 499 C C . GLU A 1 65 ? -24.236 -10.983 33.208 1.00 88.31 65 GLU A C 1
ATOM 501 O O . GLU A 1 65 ? -25.445 -10.886 32.999 1.00 88.31 65 GLU A O 1
ATOM 506 N N . SER A 1 66 ? -23.766 -11.651 34.268 1.00 86.25 66 SER A N 1
ATOM 507 C CA . SER A 1 66 ? -24.636 -12.181 35.326 1.00 86.25 66 SER A CA 1
ATOM 508 C C . SER A 1 66 ? -25.011 -11.134 36.384 1.00 86.25 66 SER A C 1
ATOM 510 O O . SER A 1 66 ? -25.997 -11.308 37.100 1.00 86.25 66 SER A O 1
ATOM 512 N N . GLU A 1 67 ? -24.274 -10.020 36.441 1.00 89.31 67 GLU A N 1
ATOM 513 C CA . GLU A 1 67 ? -24.460 -8.931 37.399 1.00 89.31 67 GLU A CA 1
ATOM 514 C C . GLU A 1 67 ? -24.708 -7.603 36.673 1.00 89.31 67 GLU A C 1
ATOM 516 O O . GLU A 1 67 ? -23.803 -6.798 36.452 1.00 89.31 67 GLU A O 1
ATOM 521 N N . ILE A 1 68 ? -25.970 -7.358 36.318 1.00 93.56 68 ILE A N 1
ATOM 522 C CA . ILE A 1 68 ? -26.384 -6.159 35.584 1.00 93.56 68 ILE A CA 1
ATOM 523 C C . ILE A 1 68 ? -26.843 -5.072 36.558 1.00 93.56 68 ILE A C 1
ATOM 525 O O . ILE A 1 68 ? -27.733 -5.286 37.380 1.00 93.56 68 ILE A O 1
ATOM 529 N N . THR A 1 69 ? -26.289 -3.870 36.413 1.00 96.00 69 THR A N 1
ATOM 530 C CA . THR A 1 69 ? -26.761 -2.661 37.099 1.00 96.00 69 THR A CA 1
ATOM 531 C C . THR A 1 69 ? -27.229 -1.644 36.071 1.00 96.00 69 THR A C 1
ATOM 533 O O . THR A 1 69 ? -26.518 -1.355 35.113 1.00 96.00 69 THR A O 1
ATOM 536 N N . VAL A 1 70 ? -28.422 -1.079 36.272 1.00 97.69 70 VAL A N 1
ATOM 537 C CA . VAL A 1 70 ? -29.003 -0.082 35.363 1.00 97.69 70 VAL A CA 1
ATOM 538 C C . VAL A 1 70 ? -29.061 1.281 36.046 1.00 97.69 70 VAL A C 1
ATOM 540 O O . VAL A 1 70 ? -29.701 1.418 37.088 1.00 97.69 70 VAL A O 1
ATOM 543 N N . ILE A 1 71 ? -28.465 2.299 35.426 1.00 97.81 71 ILE A N 1
ATOM 544 C CA . ILE A 1 71 ? -28.613 3.709 35.810 1.00 97.81 71 ILE A CA 1
ATOM 545 C C . ILE A 1 71 ? -29.331 4.474 34.698 1.00 97.81 71 ILE A C 1
ATOM 547 O O . ILE A 1 71 ? -29.084 4.250 33.515 1.00 97.81 71 ILE A O 1
ATOM 551 N N . LYS A 1 72 ? -30.257 5.362 35.062 1.00 98.56 72 LYS A N 1
ATOM 552 C CA . LYS A 1 72 ? -31.082 6.125 34.116 1.00 98.56 72 LYS A CA 1
ATOM 553 C C . LYS A 1 72 ? -30.602 7.569 34.029 1.00 98.56 72 LYS A C 1
ATOM 555 O O . LYS A 1 72 ? -30.523 8.250 35.047 1.00 98.56 72 LYS A O 1
ATOM 560 N N . VAL A 1 73 ? -30.378 8.060 32.819 1.00 98.69 73 VAL A N 1
ATOM 561 C CA . VAL A 1 73 ? -30.043 9.455 32.524 1.00 98.69 73 VAL A CA 1
ATOM 562 C C . VAL A 1 73 ? -31.206 10.090 31.779 1.00 98.69 73 VAL A C 1
ATOM 564 O O . VAL A 1 73 ? -31.553 9.651 30.683 1.00 98.69 73 VAL A O 1
ATOM 567 N N . LYS A 1 74 ? -31.833 11.113 32.360 1.00 98.06 74 LYS A N 1
ATOM 568 C CA . LYS A 1 74 ? -32.962 11.820 31.743 1.00 98.06 74 LYS A CA 1
ATOM 569 C C . LYS A 1 74 ? -32.938 13.303 32.097 1.00 98.06 74 LYS A C 1
ATOM 571 O O . LYS A 1 74 ? -32.928 13.661 33.273 1.00 98.06 74 LYS A O 1
ATOM 576 N N . GLN A 1 75 ? -32.987 14.161 31.079 1.00 96.12 75 GLN A N 1
ATOM 577 C CA . GLN A 1 75 ? -32.908 15.619 31.249 1.00 96.12 75 GLN A CA 1
ATOM 578 C C . GLN A 1 75 ? -34.099 16.195 32.040 1.00 96.12 75 GLN A C 1
ATOM 580 O O . GLN A 1 75 ? -33.946 17.202 32.728 1.00 96.12 75 GLN A O 1
ATOM 585 N N . ASP A 1 76 ? -35.256 15.523 32.004 1.00 95.31 76 ASP A N 1
ATOM 586 C CA . ASP A 1 76 ? -36.467 15.892 32.753 1.00 95.31 76 ASP A CA 1
ATOM 587 C C . ASP A 1 76 ? -36.367 15.645 34.274 1.00 95.31 76 ASP A C 1
ATOM 589 O O . ASP A 1 76 ? -37.253 16.045 35.024 1.00 95.31 76 ASP A O 1
ATOM 593 N N . GLY A 1 77 ? -35.290 15.004 34.746 1.00 93.31 77 GLY A N 1
ATOM 594 C CA . GLY A 1 77 ? -35.080 14.679 36.157 1.00 93.31 77 GLY A CA 1
ATOM 595 C C . GLY A 1 77 ? -35.792 13.413 36.645 1.00 93.31 77 GLY A C 1
ATOM 596 O O . GLY A 1 77 ? -35.655 13.070 37.812 1.00 93.31 77 GLY A O 1
ATOM 597 N N . SER A 1 78 ? -36.496 12.674 35.780 1.00 96.25 78 SER A N 1
ATOM 598 C CA . SER A 1 78 ? -37.139 11.394 36.132 1.00 96.25 78 SER A CA 1
ATOM 599 C C . SER A 1 78 ? -36.178 10.188 36.117 1.00 96.25 78 SER A C 1
ATOM 601 O O . SER A 1 78 ? -36.608 9.034 36.217 1.00 96.25 78 SER A O 1
ATOM 603 N N . GLY A 1 79 ? -34.878 10.434 35.919 1.00 96.25 79 GLY A N 1
ATOM 604 C CA . GLY A 1 79 ? -33.790 9.453 35.981 1.00 96.25 79 GLY A CA 1
ATOM 605 C C . GLY A 1 79 ? -32.942 9.595 37.250 1.00 96.25 79 GLY A C 1
ATOM 606 O O . GLY A 1 79 ? -33.212 10.436 38.098 1.00 96.25 79 GLY A O 1
ATOM 607 N N . ASN A 1 80 ? -31.893 8.780 37.368 1.00 98.44 80 ASN A N 1
ATOM 608 C CA . ASN A 1 80 ? -30.886 8.902 38.426 1.00 98.44 80 ASN A CA 1
ATOM 609 C C . ASN A 1 80 ? -29.994 10.140 38.234 1.00 98.44 80 ASN A C 1
ATOM 611 O O . ASN A 1 80 ? -29.578 10.748 39.213 1.00 98.44 80 ASN A O 1
ATOM 615 N N . PHE A 1 81 ? -29.717 10.507 36.979 1.00 98.50 81 PHE A N 1
ATOM 616 C CA . PHE A 1 81 ? -28.881 11.652 36.606 1.00 98.50 81 PHE A CA 1
ATOM 617 C C . PHE A 1 81 ? -29.538 12.461 35.485 1.00 98.50 81 PHE A C 1
ATOM 619 O O . PHE A 1 81 ? -30.353 11.927 34.723 1.00 98.50 81 PHE A O 1
ATOM 626 N N . LYS A 1 82 ? -29.168 13.740 35.352 1.00 97.81 82 LYS A N 1
ATOM 627 C CA . LYS A 1 82 ? -29.624 14.589 34.236 1.00 97.81 82 LYS A CA 1
ATOM 628 C C . LYS A 1 82 ? -28.654 14.569 33.062 1.00 97.81 82 LYS A C 1
ATOM 630 O O . LYS A 1 82 ? -29.091 14.710 31.921 1.00 97.81 82 LYS A O 1
ATOM 635 N N . THR A 1 83 ? -27.369 14.370 33.347 1.00 98.31 83 THR A N 1
ATOM 636 C CA . THR A 1 83 ? -26.281 14.384 32.362 1.00 98.31 83 THR A CA 1
ATOM 637 C C . THR A 1 83 ? -25.571 13.037 32.286 1.00 98.31 83 THR A C 1
ATOM 639 O O . THR A 1 83 ? -25.600 12.235 33.227 1.00 98.31 83 THR A O 1
ATOM 642 N N . ILE A 1 84 ? -24.919 12.778 31.156 1.00 98.44 84 ILE A N 1
ATOM 643 C CA . ILE A 1 84 ? -24.161 11.542 30.942 1.00 98.44 84 ILE A CA 1
ATOM 644 C C . ILE A 1 84 ? -22.864 11.585 31.756 1.00 98.44 84 ILE A C 1
ATOM 646 O O . ILE A 1 84 ? -22.491 10.581 32.363 1.00 98.44 84 ILE A O 1
ATOM 650 N N . ASN A 1 85 ? -22.210 12.747 31.854 1.00 98.50 85 ASN A N 1
ATOM 651 C CA . ASN A 1 85 ? -20.994 12.897 32.654 1.00 98.50 85 ASN A CA 1
ATOM 652 C C . ASN A 1 85 ? -21.221 12.651 34.158 1.00 98.50 85 ASN A C 1
ATOM 654 O O . ASN A 1 85 ? -20.361 12.060 34.811 1.00 98.50 85 ASN A O 1
ATOM 658 N N . GLU A 1 86 ? -22.364 13.052 34.730 1.00 98.38 86 GLU A N 1
ATOM 659 C CA . GLU A 1 86 ? -22.717 12.700 36.119 1.00 98.38 86 GLU A CA 1
ATOM 660 C C . GLU A 1 86 ? -22.860 11.185 36.299 1.00 98.38 86 GLU A C 1
ATOM 662 O O . GLU A 1 86 ? -22.323 10.619 37.253 1.00 98.38 86 GLU A O 1
ATOM 667 N N . ALA A 1 87 ? -23.518 10.516 35.349 1.00 98.19 87 ALA A N 1
ATOM 668 C CA . ALA A 1 87 ? -23.663 9.067 35.371 1.00 98.19 87 ALA A CA 1
ATOM 669 C C . ALA A 1 87 ? -22.301 8.362 35.291 1.00 98.19 87 ALA A C 1
ATOM 671 O O . ALA A 1 87 ? -22.024 7.488 36.110 1.00 98.19 87 ALA A O 1
ATOM 672 N N . MET A 1 88 ? -21.414 8.786 34.384 1.00 98.12 88 MET A N 1
ATOM 673 C CA . MET A 1 88 ? -20.055 8.237 34.273 1.00 98.12 88 MET A CA 1
ATOM 674 C C . MET A 1 88 ? -19.232 8.437 35.552 1.00 98.12 88 MET A C 1
ATOM 676 O O . MET A 1 88 ? -18.473 7.546 35.935 1.00 98.12 88 MET A O 1
ATOM 680 N N . LYS A 1 89 ? -19.388 9.572 36.249 1.00 97.75 89 LYS A N 1
ATOM 681 C CA . LYS A 1 89 ? -18.717 9.835 37.538 1.00 97.75 89 LYS A CA 1
ATOM 682 C C . LYS A 1 89 ? -19.188 8.909 38.661 1.00 97.75 89 LYS A C 1
ATOM 684 O O . LYS A 1 89 ? -18.409 8.633 39.565 1.00 97.75 89 LYS A O 1
ATOM 689 N N . SER A 1 90 ? -20.433 8.433 38.606 1.00 97.44 90 SER A N 1
ATOM 690 C CA . SER A 1 90 ? -20.988 7.520 39.616 1.00 97.44 90 SER A CA 1
ATOM 691 C C . SER A 1 90 ? -20.470 6.082 39.509 1.00 97.44 90 SER A C 1
ATOM 693 O O . SER A 1 90 ? -20.563 5.323 40.472 1.00 97.44 90 SER A O 1
ATOM 695 N N . ILE A 1 91 ? -19.921 5.702 38.351 1.00 96.94 91 ILE A N 1
ATOM 696 C CA . ILE A 1 91 ? -19.386 4.360 38.114 1.00 96.94 91 ILE A CA 1
ATOM 697 C C . ILE A 1 91 ? -17.967 4.288 38.697 1.00 96.94 91 ILE A C 1
ATOM 699 O O . ILE A 1 91 ? -17.124 5.114 38.330 1.00 96.94 91 ILE A O 1
ATOM 703 N N . PRO A 1 92 ? -17.669 3.326 39.590 1.00 95.56 92 PRO A N 1
ATOM 704 C CA . PRO A 1 92 ? -16.345 3.198 40.183 1.00 95.56 92 PRO A CA 1
ATOM 705 C C . PRO A 1 92 ? -15.312 2.710 39.161 1.00 95.56 92 PRO A C 1
ATOM 707 O O . PRO A 1 92 ? -15.631 1.990 38.213 1.00 95.56 92 PRO A O 1
ATOM 710 N N . LYS A 1 93 ? -14.045 3.071 39.390 1.00 97.12 93 LYS A N 1
ATOM 711 C CA . LYS A 1 93 ? -12.911 2.446 38.696 1.00 97.12 93 LYS A CA 1
ATOM 712 C C . LYS A 1 93 ? -12.833 0.955 39.052 1.00 97.12 93 LYS A C 1
ATOM 714 O O . LYS A 1 93 ? -13.199 0.568 40.159 1.00 97.12 93 LYS A O 1
ATOM 719 N N . GLY A 1 94 ? -12.334 0.136 38.130 1.00 94.62 94 GLY A N 1
ATOM 720 C CA . GLY A 1 94 ? -12.255 -1.318 38.282 1.00 94.62 94 GLY A CA 1
ATOM 721 C C . GLY A 1 94 ? -13.626 -1.993 38.278 1.00 94.62 94 GLY A C 1
ATOM 722 O O . GLY A 1 94 ? -13.816 -2.980 38.979 1.00 94.62 94 GLY A O 1
ATOM 723 N N . ASN A 1 95 ? -14.595 -1.436 37.547 1.00 94.81 95 ASN A N 1
ATOM 724 C CA . ASN A 1 95 ? -15.957 -1.956 37.484 1.00 94.81 95 ASN A CA 1
ATOM 725 C C . ASN A 1 95 ? -15.990 -3.451 37.097 1.00 94.81 95 ASN A C 1
ATOM 727 O O . ASN A 1 95 ? -15.454 -3.844 36.065 1.00 94.81 95 ASN A O 1
ATOM 731 N N . THR A 1 96 ? -16.661 -4.272 37.907 1.00 93.19 96 THR A N 1
ATOM 732 C CA . THR A 1 96 ? -16.771 -5.734 37.733 1.00 93.19 96 THR A CA 1
ATOM 733 C C . THR A 1 96 ? -18.182 -6.193 37.361 1.00 93.19 96 THR A C 1
ATOM 735 O O . THR A 1 96 ? -18.499 -7.376 37.460 1.00 93.19 96 THR A O 1
ATOM 738 N N . LYS A 1 97 ? -19.056 -5.264 36.961 1.00 94.19 97 LYS A N 1
ATOM 739 C CA . LYS A 1 97 ? -20.473 -5.519 36.660 1.00 94.19 97 LYS A CA 1
ATOM 740 C C . LYS A 1 97 ? -20.846 -4.953 35.300 1.00 94.19 97 LYS A C 1
ATOM 742 O O . LYS A 1 97 ? -20.264 -3.963 34.866 1.00 94.19 97 LYS A O 1
ATOM 747 N N . ARG A 1 98 ? -21.852 -5.508 34.624 1.00 95.06 98 ARG A N 1
ATOM 748 C CA . ARG A 1 98 ? -22.382 -4.879 33.408 1.00 95.06 98 ARG A CA 1
ATOM 749 C C . ARG A 1 98 ? -23.153 -3.619 33.809 1.00 95.06 98 ARG A C 1
ATOM 751 O O . ARG A 1 98 ? -24.241 -3.701 34.381 1.00 95.06 98 ARG A O 1
ATOM 758 N N . MET A 1 99 ? -22.596 -2.447 33.503 1.00 97.75 99 MET A N 1
ATOM 759 C CA . MET A 1 99 ? -23.208 -1.153 33.823 1.00 97.75 99 MET A CA 1
ATOM 760 C C . MET A 1 99 ? -23.993 -0.635 32.620 1.00 97.75 99 MET A C 1
ATOM 762 O O . MET A 1 99 ? -23.412 -0.109 31.674 1.00 97.75 99 MET A O 1
ATOM 766 N N . ILE A 1 100 ? -25.319 -0.767 32.650 1.00 98.06 100 ILE A N 1
ATOM 767 C CA . ILE A 1 100 ? -26.207 -0.239 31.612 1.00 98.06 100 ILE A CA 1
ATOM 768 C C . ILE A 1 100 ? -26.625 1.181 31.981 1.00 98.06 100 ILE A C 1
ATOM 770 O O . ILE A 1 100 ? -27.393 1.411 32.915 1.00 98.06 100 ILE A O 1
ATOM 774 N N . VAL A 1 101 ? -26.165 2.145 31.199 1.00 98.62 101 VAL A N 1
ATOM 775 C CA . VAL A 1 101 ? -26.586 3.539 31.269 1.00 98.62 101 VAL A CA 1
ATOM 776 C C . VAL A 1 101 ? -27.708 3.741 30.264 1.00 98.62 101 VAL A C 1
ATOM 778 O O . VAL A 1 101 ? -27.487 3.930 29.069 1.00 98.62 101 VAL A O 1
ATOM 781 N N . TYR A 1 102 ? -28.938 3.655 30.760 1.00 98.62 102 TYR A N 1
ATOM 782 C CA . TYR A 1 102 ? -30.140 3.935 29.988 1.00 98.62 102 TYR A CA 1
ATOM 783 C C . TYR A 1 102 ? -30.280 5.447 29.811 1.00 98.62 102 TYR A C 1
ATOM 785 O O . TYR A 1 102 ? -30.438 6.167 30.797 1.00 98.62 102 TYR A O 1
ATOM 793 N N . ILE A 1 103 ? -30.278 5.935 28.576 1.00 98.75 103 ILE A N 1
ATOM 794 C CA . ILE A 1 103 ? -30.363 7.362 28.263 1.00 98.75 103 ILE A CA 1
ATOM 795 C C . ILE A 1 103 ? -31.725 7.640 27.613 1.00 98.75 103 ILE A C 1
ATOM 797 O O . ILE A 1 103 ? -32.102 7.024 26.614 1.00 98.75 103 ILE A O 1
ATOM 801 N N . GLY A 1 104 ? -32.496 8.547 28.216 1.00 98.19 104 GLY A N 1
ATOM 802 C CA . GLY A 1 104 ? -33.775 9.000 27.670 1.00 98.19 104 GLY A CA 1
ATOM 803 C C . GLY A 1 104 ? -33.599 9.759 26.355 1.00 98.19 104 GLY A C 1
ATOM 804 O O . GLY A 1 104 ? -32.563 10.368 26.124 1.00 98.19 104 GLY A O 1
ATOM 805 N N . GLY A 1 105 ? -34.615 9.740 25.489 1.00 97.81 105 GLY A N 1
ATOM 806 C CA . GLY A 1 105 ? -34.579 10.514 24.245 1.00 97.81 105 GLY A CA 1
ATOM 807 C C . GLY A 1 105 ? -34.401 12.012 24.522 1.00 97.81 105 GLY A C 1
ATOM 808 O O . GLY A 1 105 ? -35.024 12.550 25.437 1.00 97.81 105 GLY A O 1
ATOM 809 N N . GLY A 1 106 ? -33.551 12.669 23.737 1.00 97.56 106 GLY A N 1
ATOM 810 C CA . GLY A 1 106 ? -33.165 14.065 23.940 1.00 97.56 106 GLY A CA 1
ATOM 811 C C . GLY A 1 106 ? -31.829 14.386 23.274 1.00 97.56 106 GLY A C 1
ATOM 812 O O . GLY A 1 106 ? -31.183 13.499 22.711 1.00 97.56 106 GLY A O 1
ATOM 813 N N . THR A 1 107 ? -31.421 15.654 23.337 1.00 98.44 107 THR A N 1
ATOM 814 C CA . THR A 1 107 ? -30.104 16.110 22.865 1.00 98.44 107 THR A CA 1
ATOM 815 C C . THR A 1 107 ? -29.235 16.479 24.061 1.00 98.44 107 THR A C 1
ATOM 817 O O . THR A 1 107 ? -29.565 17.383 24.830 1.00 98.44 107 THR A O 1
ATOM 820 N N . TYR A 1 108 ? -28.114 15.784 24.199 1.00 98.62 108 TYR A N 1
ATOM 821 C CA . TYR A 1 108 ? -27.134 15.920 25.265 1.00 98.62 108 TYR A CA 1
ATOM 822 C C . TYR A 1 108 ? -25.900 16.617 24.696 1.00 98.62 108 TYR A C 1
ATOM 824 O O . TYR A 1 108 ? -25.078 15.989 24.027 1.00 98.62 108 TYR A O 1
ATOM 832 N N . ASN A 1 109 ? -25.803 17.931 24.923 1.00 98.50 109 ASN A N 1
ATOM 833 C CA . ASN A 1 109 ? -24.653 18.724 24.495 1.00 98.50 109 ASN A CA 1
ATOM 834 C C . ASN A 1 109 ? -23.520 18.605 25.523 1.00 98.50 109 ASN A C 1
ATOM 836 O O . ASN A 1 109 ? -23.387 19.431 26.426 1.00 98.50 109 ASN A O 1
ATOM 840 N N . GLU A 1 110 ? -22.759 17.521 25.423 1.00 98.19 110 GLU A N 1
ATOM 841 C CA . GLU A 1 110 ? -21.715 17.146 26.366 1.00 98.19 110 GLU A CA 1
ATOM 842 C C . GLU A 1 110 ? -20.522 16.568 25.607 1.00 98.19 110 GLU A C 1
ATOM 844 O O . GLU A 1 110 ? -20.682 15.722 24.729 1.00 98.19 110 GLU A O 1
ATOM 849 N N . LYS A 1 111 ? -19.312 16.964 26.005 1.00 97.94 111 LYS A N 1
ATOM 850 C CA . LYS A 1 111 ? -18.106 16.210 25.666 1.00 97.94 111 LYS A CA 1
ATOM 851 C C . LYS A 1 111 ? -17.946 15.093 26.694 1.00 97.94 111 LYS A C 1
ATOM 853 O O . LYS A 1 111 ? -17.905 15.377 27.892 1.00 97.94 111 LYS A O 1
ATOM 858 N N . ILE A 1 112 ? -17.902 13.846 26.241 1.00 98.69 112 ILE A N 1
ATOM 859 C CA . ILE A 1 112 ? -17.973 12.657 27.096 1.00 98.69 112 ILE A CA 1
ATOM 860 C C . ILE A 1 112 ? -16.697 11.838 26.911 1.00 98.69 112 ILE A C 1
ATOM 862 O O . ILE A 1 112 ? -16.275 11.583 25.785 1.00 98.69 112 ILE A O 1
ATOM 866 N N . ARG A 1 113 ? -16.099 11.398 28.019 1.00 98.56 113 ARG A N 1
ATOM 867 C CA . ARG A 1 113 ? -14.993 10.435 28.029 1.00 98.56 113 ARG A CA 1
ATOM 868 C C . ARG A 1 113 ? -15.362 9.269 28.934 1.00 98.56 113 ARG A C 1
ATOM 870 O O . ARG A 1 113 ? -15.749 9.482 30.080 1.00 98.56 113 ARG A O 1
ATOM 877 N N . ILE A 1 114 ? -15.253 8.056 28.408 1.00 98.31 114 ILE A N 1
ATOM 878 C CA . ILE A 1 114 ? -15.427 6.816 29.160 1.00 98.31 114 ILE A CA 1
ATOM 879 C C . ILE A 1 114 ? -14.039 6.221 29.349 1.00 98.31 114 ILE A C 1
ATOM 881 O O . ILE A 1 114 ? -13.434 5.730 28.399 1.00 98.31 114 ILE A O 1
ATOM 885 N N . GLU A 1 115 ? -13.534 6.359 30.568 1.00 97.81 115 GLU A N 1
ATOM 886 C CA . GLU A 1 115 ? -12.139 6.104 30.925 1.00 97.81 115 GLU A CA 1
ATOM 887 C C . GLU A 1 115 ? -11.806 4.603 30.895 1.00 97.81 115 GLU A C 1
ATOM 889 O O . GLU A 1 115 ? -12.655 3.762 31.216 1.00 97.81 115 GLU A O 1
ATOM 894 N N . ARG A 1 116 ? -10.548 4.274 30.571 1.00 97.31 116 ARG A N 1
ATOM 895 C CA . ARG A 1 116 ? -10.044 2.890 30.473 1.00 97.31 116 ARG A CA 1
ATOM 896 C C . ARG A 1 116 ? -10.261 2.083 31.750 1.00 97.31 116 ARG A C 1
ATOM 898 O O . ARG A 1 116 ? -10.537 0.890 31.701 1.00 97.31 116 ARG A O 1
ATOM 905 N N . GLU A 1 117 ? -10.213 2.730 32.914 1.00 97.31 117 GLU A N 1
ATOM 906 C CA . GLU A 1 117 ? -10.392 2.061 34.204 1.00 97.31 117 GLU A CA 1
ATOM 907 C C . GLU A 1 117 ? -11.852 1.695 34.516 1.00 97.31 117 GLU A C 1
ATOM 909 O O . GLU A 1 117 ? -12.128 1.196 35.608 1.00 97.31 117 GLU A O 1
ATOM 914 N N . LYS A 1 118 ? -12.804 1.941 33.609 1.00 97.44 118 LYS A N 1
ATOM 915 C CA . LYS A 1 118 ? -14.229 1.631 33.800 1.00 97.44 118 LYS A CA 1
ATOM 916 C C . LYS A 1 118 ? -14.748 0.694 32.698 1.00 97.44 118 LYS A C 1
ATOM 918 O O . LYS A 1 118 ? -15.534 1.140 31.863 1.00 97.44 118 LYS A O 1
ATOM 923 N N . PRO A 1 119 ? -14.336 -0.586 32.665 1.00 97.31 119 PRO A N 1
ATOM 924 C CA . PRO A 1 119 ? -14.753 -1.532 31.626 1.00 97.31 119 PRO A CA 1
ATOM 925 C C . PRO A 1 119 ? -16.235 -1.921 31.750 1.00 97.31 119 PRO A C 1
ATOM 927 O O . PRO A 1 119 ? -16.891 -1.630 32.755 1.00 97.31 119 PRO A O 1
ATOM 930 N N . PHE A 1 120 ? -16.760 -2.624 30.743 1.00 97.12 120 PHE A N 1
ATOM 931 C CA . PHE A 1 120 ? -18.102 -3.234 30.735 1.00 97.12 120 PHE A CA 1
ATOM 932 C C . PHE A 1 120 ? -19.278 -2.244 30.816 1.00 97.12 120 PHE A C 1
ATOM 934 O O . PHE A 1 120 ? -20.376 -2.591 31.270 1.00 97.12 120 PHE A O 1
ATOM 941 N N . ILE A 1 121 ? -19.088 -1.016 30.334 1.00 98.38 121 ILE A N 1
ATOM 942 C CA . ILE A 1 121 ? -20.156 -0.013 30.250 1.00 98.38 121 ILE A CA 1
ATOM 943 C C . ILE A 1 121 ? -20.981 -0.219 28.974 1.00 98.38 121 ILE A C 1
ATOM 945 O O . ILE A 1 121 ? -20.449 -0.449 27.891 1.00 98.38 121 ILE A O 1
ATOM 949 N N . MET A 1 122 ? -22.301 -0.107 29.090 1.00 98.19 122 MET A N 1
ATOM 950 C CA . MET A 1 122 ? -23.228 -0.073 27.964 1.00 98.19 122 MET A CA 1
ATOM 951 C C . MET A 1 122 ? -24.005 1.243 27.979 1.00 98.19 122 MET A C 1
ATOM 953 O O . MET A 1 122 ? -24.657 1.547 28.975 1.00 98.19 122 MET A O 1
ATOM 957 N N . LEU A 1 123 ? -23.990 2.005 26.884 1.00 98.75 123 LEU A N 1
ATOM 958 C CA . LEU A 1 123 ? -24.940 3.108 26.691 1.00 98.75 123 LEU A CA 1
ATOM 959 C C . LEU A 1 123 ? -26.131 2.588 25.895 1.00 98.75 123 LEU A C 1
ATOM 961 O O . LEU A 1 123 ? -25.957 2.019 24.819 1.00 98.75 123 LEU A O 1
ATOM 965 N N . TYR A 1 124 ? -27.343 2.792 26.396 1.00 98.44 124 TYR A N 1
ATOM 966 C CA . TYR A 1 124 ? -28.543 2.278 25.746 1.00 98.44 124 TYR A CA 1
ATOM 967 C C . TYR A 1 124 ? -29.606 3.359 25.573 1.00 98.44 124 TYR A C 1
ATOM 969 O O . TYR A 1 124 ? -30.085 3.937 26.549 1.00 98.44 124 TYR A O 1
ATOM 977 N N . GLY A 1 125 ? -30.003 3.588 24.323 1.00 98.00 125 GLY A N 1
ATOM 978 C CA . GLY A 1 125 ? -31.167 4.381 23.950 1.00 98.00 125 GLY A CA 1
ATOM 979 C C . GLY A 1 125 ? -32.354 3.498 23.573 1.00 98.00 125 GLY A C 1
ATOM 980 O O . GLY A 1 125 ? -32.209 2.323 23.233 1.00 98.00 125 GLY A O 1
ATOM 981 N N . THR A 1 126 ? -33.560 4.063 23.602 1.00 95.62 126 THR A N 1
ATOM 982 C CA . THR A 1 126 ? -34.745 3.349 23.105 1.00 95.62 126 THR A CA 1
ATOM 983 C C . THR A 1 126 ? -34.783 3.412 21.574 1.00 95.62 126 THR A C 1
ATOM 985 O O . THR A 1 126 ? -34.723 4.518 21.029 1.00 95.62 126 THR A O 1
ATOM 988 N N . PRO A 1 127 ? -34.937 2.279 20.859 1.00 91.06 127 PRO A N 1
ATOM 989 C CA . PRO A 1 127 ? -35.162 2.289 19.414 1.00 91.06 127 PRO A CA 1
ATOM 990 C C . PRO A 1 127 ? -36.299 3.245 19.017 1.00 91.06 127 PRO A C 1
ATOM 992 O O . PRO A 1 127 ? -37.350 3.267 19.654 1.00 91.06 127 PRO A O 1
ATOM 995 N N . GLY A 1 128 ? -36.086 4.071 17.990 1.00 91.44 128 GLY A N 1
ATOM 996 C CA . GLY A 1 128 ? -37.051 5.094 17.551 1.00 91.44 128 GLY A CA 1
ATOM 997 C C . GLY A 1 128 ? -37.113 6.361 18.421 1.00 91.44 128 GLY A C 1
ATOM 998 O O . GLY A 1 128 ? -37.766 7.327 18.041 1.00 91.44 128 GLY A O 1
ATOM 999 N N . LYS A 1 129 ? -36.417 6.393 19.565 1.00 94.88 129 LYS A N 1
ATOM 1000 C CA . LYS A 1 129 ? -36.228 7.574 20.428 1.00 94.88 129 LYS A CA 1
ATOM 1001 C C . LYS A 1 129 ? -34.769 7.671 20.879 1.00 94.88 129 LYS A C 1
ATOM 1003 O O . LYS A 1 129 ? -34.482 7.818 22.068 1.00 94.88 129 LYS A O 1
ATOM 1008 N N . MET A 1 130 ? -33.856 7.514 19.922 1.00 97.19 130 MET A N 1
ATOM 1009 C CA . MET A 1 130 ? -32.421 7.478 20.189 1.00 97.19 130 MET A CA 1
ATOM 1010 C C . MET A 1 130 ? -31.957 8.838 20.736 1.00 97.19 130 MET A C 1
ATOM 1012 O O . MET A 1 130 ? -32.285 9.868 20.143 1.00 97.19 130 MET A O 1
ATOM 1016 N N . PRO A 1 131 ? -31.221 8.878 21.856 1.00 98.50 131 PRO A N 1
ATOM 1017 C CA . PRO A 1 131 ? -30.605 10.106 22.337 1.00 98.50 131 PRO A CA 1
ATOM 1018 C C . PRO A 1 131 ? -29.494 10.555 21.384 1.00 98.50 131 PRO A C 1
ATOM 1020 O O . PRO A 1 131 ? -28.787 9.729 20.804 1.00 98.50 131 PRO A O 1
ATOM 1023 N N . THR A 1 132 ? -29.333 11.870 21.258 1.00 98.81 132 THR A N 1
ATOM 1024 C CA . THR A 1 132 ? -28.252 12.496 20.491 1.00 98.81 132 THR A CA 1
ATOM 1025 C C . THR A 1 132 ? -27.202 13.050 21.437 1.00 98.81 132 THR A C 1
ATOM 1027 O O . THR A 1 132 ? -27.487 13.956 22.213 1.00 98.81 132 THR A O 1
ATOM 1030 N N . LEU A 1 133 ? -25.991 12.510 21.369 1.00 98.81 133 LEU A N 1
ATOM 1031 C CA . LEU A 1 133 ? -24.806 12.982 22.076 1.00 98.81 133 LEU A CA 1
ATOM 1032 C C . LEU A 1 133 ? -24.066 13.909 21.116 1.00 98.81 133 LEU A C 1
ATOM 1034 O O . LEU A 1 133 ? -23.707 13.495 20.011 1.00 98.81 133 LEU A O 1
ATOM 1038 N N . THR A 1 134 ? -23.887 15.171 21.491 1.00 98.75 134 THR A N 1
ATOM 1039 C CA . THR A 1 134 ? -23.368 16.182 20.566 1.00 98.75 134 THR A CA 1
ATOM 1040 C C . THR A 1 134 ? -22.372 17.123 21.224 1.00 98.75 134 THR A C 1
ATOM 1042 O O . THR A 1 134 ? -22.546 17.511 22.376 1.00 98.75 134 THR A O 1
ATOM 1045 N N . TYR A 1 135 ? -21.322 17.497 20.498 1.00 98.56 135 TYR A N 1
ATOM 1046 C CA . TYR A 1 135 ? -20.384 18.539 20.904 1.00 98.56 135 TYR A CA 1
ATOM 1047 C C . TYR A 1 135 ? -19.715 19.171 19.673 1.00 98.56 135 TYR A C 1
ATOM 1049 O O . TYR A 1 135 ? -19.640 18.562 18.613 1.00 98.56 135 TYR A O 1
ATOM 1057 N N . GLY A 1 136 ? -19.238 20.411 19.794 1.00 97.31 136 GLY A N 1
ATOM 1058 C CA . GLY A 1 136 ? -18.618 21.172 18.699 1.00 97.31 136 GLY A CA 1
ATOM 1059 C C . GLY A 1 136 ? -17.101 21.265 18.848 1.00 97.31 136 GLY A C 1
ATOM 1060 O O . GLY A 1 136 ? -16.550 22.366 18.880 1.00 97.31 136 GLY A O 1
ATOM 1061 N N . GLY A 1 137 ? -16.429 20.131 19.059 1.00 96.69 137 GLY A N 1
ATOM 1062 C CA . GLY A 1 137 ? -14.980 20.085 19.258 1.00 96.69 137 GLY A CA 1
ATOM 1063 C C . GLY A 1 137 ? -14.223 20.131 17.932 1.00 96.69 137 GLY A C 1
ATOM 1064 O O . GLY A 1 137 ? -14.559 19.393 17.014 1.00 96.69 137 GLY A O 1
ATOM 1065 N N . THR A 1 138 ? -13.184 20.964 17.836 1.00 97.12 138 THR A N 1
ATOM 1066 C CA . THR A 1 138 ? -12.291 21.017 16.665 1.00 97.12 138 THR A CA 1
ATOM 1067 C C . THR A 1 138 ? -10.846 20.738 17.055 1.00 97.12 138 THR A C 1
ATOM 1069 O O . THR A 1 138 ? -10.432 21.002 18.193 1.00 97.12 138 THR A O 1
ATOM 1072 N N . ALA A 1 139 ? -10.053 20.260 16.099 1.00 95.81 139 ALA A N 1
ATOM 1073 C CA . ALA A 1 139 ? -8.631 20.018 16.296 1.00 95.81 139 ALA A CA 1
ATOM 1074 C C . ALA A 1 139 ? -7.838 21.286 16.621 1.00 95.81 139 ALA A C 1
ATOM 1076 O O . ALA A 1 139 ? -6.847 21.210 17.340 1.00 95.81 139 ALA A O 1
ATOM 1077 N N . LEU A 1 140 ? -8.295 22.462 16.182 1.00 94.81 140 LEU A N 1
ATOM 1078 C CA . LEU A 1 140 ? -7.680 23.733 16.572 1.00 94.81 140 LEU A CA 1
ATOM 1079 C C . LEU A 1 140 ? -7.658 23.923 18.097 1.00 94.81 140 LEU A C 1
ATOM 1081 O O . LEU A 1 140 ? -6.701 24.471 18.636 1.00 94.81 140 LEU A O 1
ATOM 1085 N N . LYS A 1 141 ? -8.719 23.489 18.787 1.00 96.19 141 LYS A N 1
ATOM 1086 C CA . LYS A 1 141 ? -8.855 23.653 20.238 1.00 96.19 141 LYS A CA 1
ATOM 1087 C C . LYS A 1 141 ? -8.339 22.449 21.023 1.00 96.19 141 LYS A C 1
ATOM 1089 O O . LYS A 1 141 ? -7.821 22.633 22.119 1.00 96.19 141 LYS A O 1
ATOM 1094 N N . TYR A 1 142 ? -8.528 21.239 20.501 1.00 96.19 142 TYR A N 1
ATOM 1095 C CA . TYR A 1 142 ? -8.295 20.006 21.258 1.00 96.19 142 TYR A CA 1
ATOM 1096 C C . TYR A 1 142 ? -7.232 19.082 20.650 1.00 96.19 142 TYR A C 1
ATOM 1098 O O . TYR A 1 142 ? -6.866 18.103 21.283 1.00 96.19 142 TYR A O 1
ATOM 1106 N N . GLY A 1 143 ? -6.738 19.348 19.441 1.00 96.44 143 GLY A N 1
ATOM 1107 C CA . GLY A 1 143 ? -6.127 18.312 18.604 1.00 96.44 143 GLY A CA 1
ATOM 1108 C C . GLY A 1 143 ? -7.185 17.357 18.036 1.00 96.44 143 GLY A C 1
ATOM 1109 O O . GLY A 1 143 ? -8.320 17.320 18.513 1.00 96.44 143 GLY A O 1
ATOM 1110 N N . THR A 1 144 ? -6.848 16.613 16.980 1.00 94.00 144 THR A N 1
ATOM 1111 C CA . THR A 1 144 ? -7.820 15.755 16.278 1.00 94.00 144 THR A CA 1
ATOM 1112 C C . THR A 1 144 ? -8.438 14.719 17.214 1.00 94.00 144 THR A C 1
ATOM 1114 O O . THR A 1 144 ? -9.657 14.686 17.356 1.00 94.00 144 THR A O 1
ATOM 1117 N N . LEU A 1 145 ? -7.616 13.946 17.929 1.00 94.88 145 LEU A N 1
ATOM 1118 C CA . LEU A 1 145 ? -8.087 12.842 18.773 1.00 94.88 145 LEU A CA 1
ATOM 1119 C C . LEU A 1 145 ? -9.010 13.308 19.909 1.00 94.88 145 LEU A C 1
ATOM 1121 O O . LEU A 1 145 ? -10.081 12.743 20.118 1.00 94.88 145 LEU A O 1
ATOM 1125 N N . ASP A 1 146 ? -8.630 14.368 20.625 1.00 97.44 146 ASP A N 1
ATOM 1126 C CA . ASP A 1 146 ? -9.451 14.915 21.705 1.00 97.44 146 ASP A CA 1
ATOM 1127 C C . ASP A 1 146 ? -10.547 15.864 21.189 1.00 97.44 146 ASP A C 1
ATOM 1129 O O . ASP A 1 146 ? -11.307 16.387 21.998 1.00 97.44 146 ASP A O 1
ATOM 1133 N N . SER A 1 147 ? -10.703 16.102 19.882 1.00 98.12 147 SER A N 1
ATOM 1134 C CA . SER A 1 147 ? -11.856 16.862 19.358 1.00 98.12 147 SER A CA 1
ATOM 1135 C C . SER A 1 147 ? -13.180 16.090 19.457 1.00 98.12 147 SER A C 1
ATOM 1137 O O . SER A 1 147 ? -14.245 16.698 19.348 1.00 98.12 147 SER A O 1
ATOM 1139 N N . ALA A 1 148 ? -13.103 14.781 19.723 1.00 98.69 148 ALA A N 1
ATOM 1140 C CA . ALA A 1 148 ? -14.221 13.855 19.805 1.00 98.69 148 ALA A CA 1
ATOM 1141 C C . ALA A 1 148 ? -15.343 14.306 20.755 1.00 98.69 148 ALA A C 1
ATOM 1143 O O . ALA A 1 148 ? -15.091 14.774 21.870 1.00 98.69 148 ALA A O 1
ATOM 1144 N N . THR A 1 149 ? -16.593 14.108 20.322 1.00 98.88 149 THR A N 1
ATOM 1145 C CA . THR A 1 149 ? -17.782 14.269 21.177 1.00 98.88 149 THR A CA 1
ATOM 1146 C C . THR A 1 149 ? -17.850 13.165 22.227 1.00 98.88 149 THR A C 1
ATOM 1148 O O . THR A 1 149 ? -18.040 13.453 23.408 1.00 98.88 149 THR A O 1
ATOM 1151 N N . LEU A 1 150 ? -17.649 11.913 21.806 1.00 98.88 150 LEU A N 1
ATOM 1152 C CA . LEU A 1 150 ? -17.512 10.757 22.688 1.00 98.88 150 LEU A CA 1
ATOM 1153 C C . LEU A 1 150 ? -16.130 10.121 22.496 1.00 98.88 150 LEU A C 1
ATOM 1155 O O . LEU A 1 150 ? -15.783 9.708 21.392 1.00 98.88 150 LEU A O 1
ATOM 1159 N N . ILE A 1 151 ? -15.368 10.018 23.583 1.00 98.88 151 ILE A N 1
ATOM 1160 C CA . ILE A 1 151 ? -14.101 9.285 23.659 1.00 98.88 151 ILE A CA 1
ATOM 1161 C C . ILE A 1 151 ? -14.340 8.012 24.469 1.00 98.88 151 ILE A C 1
ATOM 1163 O O . ILE A 1 151 ? -14.780 8.086 25.618 1.00 98.88 151 ILE A O 1
ATOM 1167 N N . VAL A 1 152 ? -14.052 6.855 23.880 1.00 98.62 152 VAL A N 1
ATOM 1168 C CA . VAL A 1 152 ? -14.206 5.537 24.501 1.00 98.62 152 VAL A CA 1
ATOM 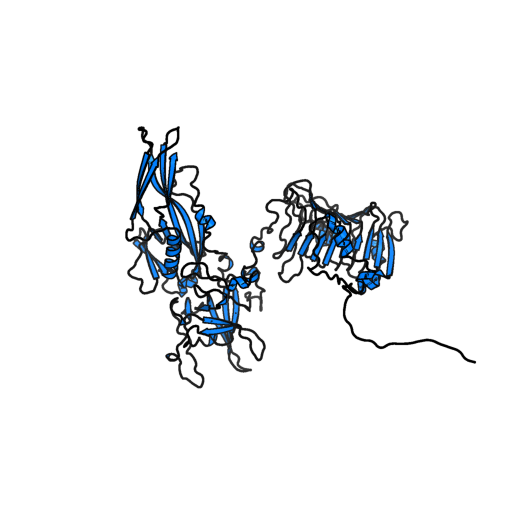1169 C C . VAL A 1 152 ? -12.838 4.886 24.627 1.00 98.62 152 VAL A C 1
ATOM 1171 O O . VAL A 1 152 ? -12.283 4.420 23.640 1.00 98.62 152 VAL A O 1
ATOM 1174 N N . GLU A 1 153 ? -12.334 4.816 25.854 1.00 98.44 153 GLU A N 1
ATOM 1175 C CA . GLU A 1 153 ? -11.109 4.085 26.209 1.00 98.44 153 GLU A CA 1
ATOM 1176 C C . GLU A 1 153 ? -11.437 2.797 26.994 1.00 98.44 153 GLU A C 1
ATOM 1178 O O . GLU A 1 153 ? -10.542 2.052 27.368 1.00 98.44 153 GLU A O 1
ATOM 1183 N N . SER A 1 154 ? -12.722 2.563 27.285 1.00 98.00 154 SER A N 1
ATOM 1184 C CA . SER A 1 154 ? -13.244 1.465 28.105 1.00 98.00 154 SER A CA 1
ATOM 1185 C C . SER A 1 154 ? -13.390 0.165 27.312 1.00 98.00 154 SER A C 1
ATOM 1187 O O . SER A 1 154 ? -14.109 0.120 26.311 1.00 98.00 154 SER A O 1
ATOM 1189 N N . ASP A 1 155 ? -12.765 -0.904 27.804 1.00 97.62 155 ASP A N 1
ATOM 1190 C CA . ASP A 1 155 ? -12.886 -2.242 27.224 1.00 97.62 155 ASP A CA 1
ATOM 1191 C C . ASP A 1 155 ? -14.310 -2.800 27.377 1.00 97.62 155 ASP A C 1
ATOM 1193 O O . ASP A 1 155 ? -15.016 -2.547 28.365 1.00 97.62 155 ASP A O 1
ATOM 1197 N N . TYR A 1 156 ? -14.731 -3.622 26.413 1.00 96.25 156 TYR A N 1
ATOM 1198 C CA . TYR A 1 156 ? -16.063 -4.237 26.360 1.00 96.25 156 TYR A CA 1
ATOM 1199 C C . TYR A 1 156 ? -17.221 -3.224 26.363 1.00 96.25 156 TYR A C 1
ATOM 1201 O O . TYR A 1 156 ? -18.336 -3.529 26.825 1.00 96.25 156 TYR A O 1
ATOM 1209 N N . PHE A 1 157 ? -16.960 -2.013 25.865 1.00 98.31 157 PHE A N 1
ATOM 1210 C CA . PHE A 1 157 ? -17.955 -0.959 25.739 1.00 98.31 157 PHE A CA 1
ATOM 1211 C C . PHE A 1 157 ? -19.008 -1.288 24.673 1.00 98.31 157 PHE A C 1
ATOM 1213 O O . PHE A 1 157 ? -18.686 -1.774 23.588 1.00 98.31 157 PHE A O 1
ATOM 1220 N N . VAL A 1 158 ? -20.282 -1.010 24.967 1.00 98.00 158 VAL A N 1
ATOM 1221 C CA . VAL A 1 158 ? -21.396 -1.297 24.047 1.00 98.00 158 VAL A CA 1
ATOM 1222 C C . VAL A 1 158 ? -22.376 -0.123 23.977 1.00 98.00 158 VAL A C 1
ATOM 1224 O O . VAL A 1 158 ? -23.248 0.001 24.835 1.00 98.00 158 VAL A O 1
ATOM 1227 N N . PRO A 1 159 ? -22.313 0.755 22.970 1.00 98.19 159 PRO A N 1
ATOM 1228 C CA . PRO A 1 159 ? -23.396 1.684 22.694 1.00 98.19 159 PRO A CA 1
ATOM 1229 C C . PRO A 1 159 ? -24.438 1.030 21.779 1.00 98.19 159 PRO A C 1
ATOM 1231 O O . PRO A 1 159 ? -24.105 0.377 20.786 1.00 98.19 159 PRO A O 1
ATOM 1234 N N . SER A 1 160 ? -25.716 1.223 22.107 1.00 97.94 160 SER A N 1
ATOM 1235 C CA . SER A 1 160 ? -26.832 0.668 21.345 1.00 97.94 160 SER A CA 1
ATOM 1236 C C . SER A 1 160 ? -27.991 1.650 21.203 1.00 97.94 160 SER A C 1
ATOM 1238 O O . SER A 1 160 ? -28.501 2.167 22.201 1.00 97.94 160 SER A O 1
ATOM 1240 N N . ASN A 1 161 ? -28.420 1.883 19.958 1.00 98.31 161 ASN A N 1
ATOM 1241 C CA . ASN A 1 161 ? -29.467 2.846 19.589 1.00 98.31 161 ASN A CA 1
ATOM 1242 C C . ASN A 1 161 ? -29.144 4.284 20.045 1.00 98.31 161 ASN A C 1
ATOM 1244 O O . ASN A 1 161 ? -29.939 4.919 20.743 1.00 98.31 161 ASN A O 1
ATOM 1248 N N . ILE A 1 162 ? -27.962 4.784 19.673 1.00 98.56 162 ILE A N 1
ATOM 1249 C CA . ILE A 1 162 ? -27.440 6.106 20.055 1.00 98.56 162 ILE A CA 1
ATOM 1250 C C . ILE A 1 162 ? -27.058 6.895 18.795 1.00 98.56 162 ILE A C 1
ATOM 1252 O O . ILE A 1 162 ? -26.501 6.326 17.857 1.00 98.56 162 ILE A O 1
ATOM 1256 N N . ILE A 1 163 ? -27.314 8.206 18.784 1.00 98.88 163 ILE A N 1
ATOM 1257 C CA . ILE A 1 163 ? -26.751 9.134 17.793 1.00 98.88 163 ILE A CA 1
ATOM 1258 C C . ILE A 1 163 ? -25.573 9.861 18.443 1.00 98.88 163 ILE A C 1
ATOM 1260 O O . ILE A 1 163 ? -25.712 10.400 19.539 1.00 98.88 163 ILE A O 1
ATOM 1264 N N . ILE A 1 164 ? -24.424 9.891 17.776 1.00 98.94 164 ILE A N 1
ATOM 1265 C CA . ILE A 1 164 ? -23.236 10.638 18.196 1.00 98.94 164 ILE A CA 1
ATOM 1266 C C . ILE A 1 164 ? -22.884 11.591 17.061 1.00 98.94 164 ILE A C 1
ATOM 1268 O O . ILE A 1 164 ? -22.736 11.169 15.916 1.00 98.94 164 ILE A O 1
ATOM 1272 N N . SER A 1 165 ? -22.764 12.880 17.360 1.00 98.75 165 SER A N 1
ATOM 1273 C CA . SER A 1 165 ? -22.536 13.897 16.334 1.00 98.75 165 SER A CA 1
ATOM 1274 C C . SER A 1 165 ? -21.507 14.930 16.756 1.00 98.75 165 SER A C 1
ATOM 1276 O O . SER A 1 165 ? -21.536 15.362 17.905 1.00 98.75 165 SER A O 1
ATOM 1278 N N . ASN A 1 166 ? -20.678 15.387 15.820 1.00 98.56 166 ASN A N 1
ATOM 1279 C CA . ASN A 1 166 ? -19.907 16.614 15.990 1.00 98.56 166 ASN A CA 1
ATOM 1280 C C . ASN A 1 166 ? -20.490 17.716 15.099 1.00 98.56 166 ASN A C 1
ATOM 1282 O O . ASN A 1 166 ? -20.557 17.559 13.882 1.00 98.56 166 ASN A O 1
ATOM 1286 N N . PHE A 1 167 ? -20.933 18.822 15.704 1.00 97.31 167 PHE A N 1
ATOM 1287 C CA . PHE A 1 167 ? -21.589 19.921 14.982 1.00 97.31 167 PHE A CA 1
ATOM 1288 C C . PHE A 1 167 ? -20.624 21.026 14.523 1.00 97.31 167 PHE A C 1
ATOM 1290 O O . PHE A 1 167 ? -21.069 22.109 14.135 1.00 97.31 167 PHE A O 1
ATOM 1297 N N . ALA A 1 168 ? -19.307 20.795 14.585 1.00 96.12 168 ALA A N 1
ATOM 1298 C CA . ALA A 1 168 ? -18.324 21.757 14.105 1.00 96.12 168 ALA A CA 1
ATOM 1299 C C . ALA A 1 168 ? -18.608 22.191 12.648 1.00 96.12 168 ALA A C 1
ATOM 1301 O O . ALA A 1 168 ? -19.065 21.384 11.832 1.00 96.12 168 ALA A O 1
ATOM 1302 N N . PRO A 1 169 ? -18.333 23.459 12.287 1.00 91.75 169 PRO A N 1
ATOM 1303 C CA . PRO A 1 169 ? -18.625 23.951 10.947 1.00 91.75 169 PRO A CA 1
ATOM 1304 C C . PRO A 1 169 ? -17.792 23.238 9.884 1.00 91.75 169 PRO A C 1
ATOM 1306 O O . PRO A 1 169 ? -16.615 22.947 10.109 1.00 91.75 169 PRO A O 1
ATOM 1309 N N . ARG A 1 170 ? -18.368 23.080 8.687 1.00 89.44 170 ARG A N 1
ATOM 1310 C CA . ARG A 1 170 ? -17.698 22.454 7.542 1.00 89.44 170 ARG A CA 1
ATOM 1311 C C . ARG A 1 170 ? -16.297 23.041 7.293 1.00 89.44 170 ARG A C 1
ATOM 1313 O O . ARG A 1 170 ? -16.140 24.272 7.349 1.00 89.44 170 ARG A O 1
ATOM 1320 N N . PRO A 1 171 ? -15.281 22.187 7.056 1.00 85.81 171 PRO A N 1
ATOM 1321 C CA . PRO A 1 171 ? -13.972 22.638 6.599 1.00 85.81 171 PRO A CA 1
ATOM 1322 C C . PRO A 1 171 ? -14.093 23.377 5.262 1.00 85.81 171 PRO A C 1
ATOM 1324 O O . PRO A 1 171 ? -14.809 22.940 4.371 1.00 85.81 171 PRO A O 1
ATOM 1327 N N . ASP A 1 172 ? -13.394 24.500 5.124 1.00 84.06 172 ASP A N 1
ATOM 1328 C CA . ASP A 1 172 ? -13.381 25.343 3.914 1.00 84.06 172 ASP A CA 1
ATOM 1329 C C . ASP A 1 172 ? -12.043 25.251 3.150 1.00 84.06 172 ASP A C 1
ATOM 1331 O O . ASP A 1 172 ? -11.754 26.071 2.279 1.00 84.06 172 ASP A O 1
ATOM 1335 N N . GLY A 1 173 ? -11.181 24.301 3.535 1.00 79.31 173 GLY A N 1
ATOM 1336 C CA . GLY A 1 173 ? -9.823 24.134 3.006 1.00 79.31 173 GLY A CA 1
ATOM 1337 C C . GLY A 1 173 ? -8.825 25.229 3.413 1.00 79.31 173 GLY A C 1
ATOM 1338 O O . GLY A 1 173 ? -7.643 25.120 3.098 1.00 79.31 173 GLY A O 1
ATOM 1339 N N . LYS A 1 174 ? -9.262 26.276 4.126 1.00 82.00 174 LYS A N 1
ATOM 1340 C CA . LYS A 1 174 ? -8.431 27.425 4.535 1.00 82.00 174 LYS A CA 1
ATOM 1341 C C . LYS A 1 174 ? -8.210 27.463 6.044 1.00 82.00 174 LYS A C 1
ATOM 1343 O O . LYS A 1 174 ? -7.138 27.839 6.520 1.00 82.00 174 LYS A O 1
ATOM 1348 N N . ARG A 1 175 ? -9.229 27.087 6.814 1.00 83.06 175 ARG A N 1
ATOM 1349 C CA . ARG A 1 175 ? -9.220 27.090 8.275 1.00 83.06 175 ARG A CA 1
ATOM 1350 C C . ARG A 1 175 ? -8.319 25.977 8.803 1.00 83.06 175 ARG A C 1
ATOM 1352 O O . ARG A 1 175 ? -8.553 24.798 8.554 1.00 83.06 175 ARG A O 1
ATOM 1359 N N . LYS A 1 176 ? -7.305 26.353 9.583 1.00 88.81 176 LYS A N 1
ATOM 1360 C CA . LYS A 1 176 ? -6.442 25.391 10.282 1.00 88.81 176 LYS A CA 1
ATOM 1361 C C . LYS A 1 176 ? -7.225 24.661 11.377 1.00 88.81 176 LYS A C 1
ATOM 1363 O O . LYS A 1 176 ? -8.028 25.280 12.073 1.00 88.81 176 LYS A O 1
ATOM 1368 N N . GLY A 1 177 ? -6.945 23.370 11.559 1.00 89.00 177 GLY A N 1
ATOM 1369 C CA . GLY A 1 177 ? -7.512 22.579 12.655 1.00 89.00 177 GLY A CA 1
ATOM 1370 C C . GLY A 1 177 ? -9.022 22.340 12.538 1.00 89.00 177 GLY A C 1
ATOM 1371 O O . GLY A 1 177 ? -9.710 22.338 13.559 1.00 89.00 177 GLY A O 1
ATOM 1372 N N . ALA A 1 178 ? -9.545 22.222 11.312 1.00 92.00 178 ALA A N 1
ATOM 1373 C CA . ALA A 1 178 ? -10.971 22.031 11.041 1.00 92.00 178 ALA A CA 1
ATOM 1374 C C . ALA A 1 178 ? -11.466 20.587 11.259 1.00 92.00 178 ALA A C 1
ATOM 1376 O O . ALA A 1 178 ? -12.673 20.365 11.208 1.00 92.00 178 ALA A O 1
ATOM 1377 N N . GLN A 1 179 ? -10.564 19.633 11.521 1.00 95.00 179 GLN A N 1
ATOM 1378 C CA . GLN A 1 179 ? -10.917 18.254 11.861 1.00 95.00 179 GLN A CA 1
ATOM 1379 C C . GLN A 1 179 ? -11.808 18.221 13.106 1.00 95.00 179 GLN A C 1
ATOM 1381 O O . GLN A 1 179 ? -11.575 18.982 14.055 1.00 95.00 179 GLN A O 1
ATOM 1386 N N . ALA A 1 180 ? -12.826 17.361 13.099 1.00 97.62 180 ALA A N 1
ATOM 1387 C CA . ALA A 1 180 ? -13.858 17.366 14.126 1.00 97.62 180 ALA A CA 1
ATOM 1388 C C . ALA A 1 180 ? -14.473 15.974 14.317 1.00 97.62 180 ALA A C 1
ATOM 1390 O O . ALA A 1 180 ? -15.412 15.575 13.628 1.00 97.62 180 ALA A O 1
ATOM 1391 N N . VAL A 1 181 ? -13.959 15.252 15.311 1.00 98.81 181 VAL A N 1
ATOM 1392 C CA . VAL A 1 181 ? -14.326 13.858 15.564 1.00 98.81 181 VAL A CA 1
ATOM 1393 C C . VAL A 1 181 ? -15.685 13.766 16.270 1.00 98.81 181 VAL A C 1
ATOM 1395 O O . VAL A 1 181 ? -15.968 14.502 17.218 1.00 98.81 181 VAL A O 1
ATOM 1398 N N . ALA A 1 182 ? -16.557 12.855 15.839 1.00 98.88 182 ALA A N 1
ATOM 1399 C CA . ALA A 1 182 ? -17.781 12.511 16.567 1.00 98.88 182 ALA A CA 1
ATOM 1400 C C . ALA A 1 182 ? -17.486 11.434 17.620 1.00 98.88 182 ALA A C 1
ATOM 1402 O O . ALA A 1 182 ? -17.798 11.616 18.798 1.00 98.88 182 ALA A O 1
ATOM 1403 N N . LEU A 1 183 ? -16.818 10.355 17.212 1.00 98.88 183 LEU A N 1
ATOM 1404 C CA . LEU A 1 183 ? -16.454 9.231 18.072 1.00 98.88 183 LEU A CA 1
ATOM 1405 C C . LEU A 1 183 ? -14.965 8.905 17.936 1.00 98.88 183 LEU A C 1
ATOM 1407 O O . LEU A 1 183 ? -14.483 8.707 16.825 1.00 98.88 183 LEU A O 1
ATOM 1411 N N . ARG A 1 184 ? -14.272 8.786 19.071 1.00 98.75 184 ARG A N 1
ATOM 1412 C CA . ARG A 1 184 ? -12.976 8.108 19.175 1.00 98.75 184 ARG A CA 1
ATOM 1413 C C . ARG A 1 184 ? -13.142 6.818 19.970 1.00 98.75 184 ARG A C 1
ATOM 1415 O O . ARG A 1 184 ? -13.666 6.873 21.083 1.00 98.75 184 ARG A O 1
ATOM 1422 N N . ALA A 1 185 ? -12.699 5.694 19.419 1.00 98.62 185 ALA A N 1
ATOM 1423 C CA . ALA A 1 185 ? -12.739 4.384 20.066 1.00 98.62 185 ALA A CA 1
ATOM 1424 C C . ALA A 1 185 ? -11.330 3.783 20.143 1.00 98.62 185 ALA A C 1
ATOM 1426 O O . ALA A 1 185 ? -10.662 3.673 19.121 1.00 98.62 185 ALA A O 1
ATOM 1427 N N . SER A 1 186 ? -10.897 3.424 21.351 1.00 97.88 186 SER A N 1
ATOM 1428 C CA . SER A 1 186 ? -9.586 2.833 21.663 1.00 97.88 186 SER A CA 1
ATOM 1429 C C . SER A 1 186 ? -9.681 1.828 22.827 1.00 97.88 186 SER A C 1
ATOM 1431 O O . SER A 1 186 ? -8.741 1.691 23.606 1.00 97.88 186 SER A O 1
ATOM 1433 N N . GLY A 1 187 ? -10.875 1.281 23.077 1.00 97.31 187 GLY A N 1
ATOM 1434 C CA . GLY A 1 187 ? -11.143 0.346 24.172 1.00 97.31 187 GLY A CA 1
ATOM 1435 C C . GLY A 1 187 ? -11.397 -1.037 23.595 1.00 97.31 187 GLY A C 1
ATOM 1436 O O . GLY A 1 187 ? -12.262 -1.195 22.733 1.00 97.31 187 GLY A O 1
ATOM 1437 N N . ASP A 1 188 ? -10.674 -2.044 24.070 1.00 96.62 188 ASP A N 1
ATOM 1438 C CA . ASP A 1 188 ? -10.633 -3.339 23.404 1.00 96.62 188 ASP A CA 1
ATOM 1439 C C . ASP A 1 188 ? -11.991 -4.056 23.455 1.00 96.62 188 ASP A C 1
ATOM 1441 O O . ASP A 1 188 ? -12.741 -3.998 24.437 1.00 96.62 188 ASP A O 1
ATOM 1445 N N . LYS A 1 189 ? -12.323 -4.763 22.372 1.00 95.56 189 LYS A N 1
ATOM 1446 C CA . LYS A 1 189 ? -13.572 -5.519 22.190 1.00 95.56 189 LYS A CA 1
ATOM 1447 C C . LYS A 1 189 ? -14.842 -4.661 22.311 1.00 95.56 189 LYS A C 1
ATOM 1449 O O . LYS A 1 189 ? -15.903 -5.175 22.691 1.00 95.56 189 LYS A O 1
ATOM 1454 N N . ALA A 1 190 ? -14.779 -3.368 21.981 1.00 96.94 190 ALA A N 1
ATOM 1455 C CA . ALA A 1 190 ? -15.969 -2.521 21.919 1.00 96.94 190 ALA A CA 1
ATOM 1456 C C . ALA A 1 190 ? -16.889 -2.905 20.741 1.00 96.94 190 ALA A C 1
ATOM 1458 O O . ALA A 1 190 ? -16.448 -3.228 19.637 1.00 96.94 190 ALA A O 1
ATOM 1459 N N . THR A 1 191 ? -18.204 -2.886 20.972 1.00 96.31 191 THR A N 1
ATOM 1460 C CA . THR A 1 191 ? -19.216 -3.278 19.976 1.00 96.31 191 THR A CA 1
ATOM 1461 C C . THR A 1 191 ? -20.294 -2.213 19.841 1.00 96.31 191 THR A C 1
ATOM 1463 O O . THR A 1 191 ? -21.111 -2.025 20.737 1.00 96.31 191 THR A O 1
ATOM 1466 N N . PHE A 1 192 ? -20.345 -1.561 18.685 1.00 98.44 192 PHE A N 1
ATOM 1467 C CA . PHE A 1 192 ? -21.289 -0.505 18.342 1.00 98.44 192 PHE A CA 1
ATOM 1468 C C . PHE A 1 192 ? -22.452 -1.102 17.550 1.00 98.44 192 PHE A C 1
ATOM 1470 O O . PHE A 1 192 ? -22.256 -1.637 16.458 1.00 98.44 192 PHE A O 1
ATOM 1477 N N . TYR A 1 193 ? -23.669 -1.024 18.090 1.00 96.88 193 TYR A N 1
ATOM 1478 C CA . TYR A 1 193 ? -24.849 -1.630 17.471 1.00 96.88 193 TYR A CA 1
ATOM 1479 C C . TYR A 1 193 ? -25.947 -0.602 17.229 1.00 96.88 193 TYR A C 1
ATOM 1481 O O . TYR A 1 193 ? -26.427 0.025 18.171 1.00 96.88 193 TYR A O 1
ATOM 1489 N N . LYS A 1 194 ? -26.391 -0.436 15.978 1.00 97.69 194 LYS A N 1
ATOM 1490 C CA . LYS A 1 194 ? -27.418 0.567 15.631 1.00 97.69 194 LYS A CA 1
ATOM 1491 C C . LYS A 1 194 ? -27.048 1.970 16.113 1.00 97.69 194 LYS A C 1
ATOM 1493 O O . LYS A 1 194 ? -27.844 2.666 16.744 1.00 97.69 194 LYS A O 1
ATOM 1498 N N . VAL A 1 195 ? -25.801 2.354 15.859 1.00 98.75 195 VAL A N 1
ATOM 1499 C CA . VAL A 1 195 ? -25.276 3.682 16.175 1.00 98.75 195 VAL A CA 1
ATOM 1500 C C . VAL A 1 195 ? -25.267 4.532 14.912 1.00 98.75 195 VAL A C 1
ATOM 1502 O O . VAL A 1 195 ? -24.937 4.054 13.827 1.00 98.75 195 VAL A O 1
ATOM 1505 N N . THR A 1 196 ? -25.620 5.804 15.057 1.00 98.81 196 THR A N 1
ATOM 1506 C CA . THR A 1 196 ? -25.505 6.795 13.987 1.00 98.81 196 THR A CA 1
ATOM 1507 C C . THR A 1 196 ? -24.400 7.784 14.332 1.00 98.81 196 THR A C 1
ATOM 1509 O O . THR A 1 196 ? -24.504 8.486 15.334 1.00 98.81 196 THR A O 1
ATOM 1512 N N . LEU A 1 197 ? -23.353 7.837 13.510 1.00 98.88 197 LEU A N 1
ATOM 1513 C CA . LEU A 1 197 ? -22.229 8.762 13.634 1.00 98.88 197 LEU A CA 1
ATOM 1514 C C . LEU A 1 197 ? -22.360 9.863 12.582 1.00 98.88 197 LEU A C 1
ATOM 1516 O O . LEU A 1 197 ? -22.366 9.578 11.385 1.00 98.88 197 LEU A O 1
ATOM 1520 N N . LEU A 1 198 ? -22.470 11.111 13.032 1.00 98.62 198 LEU A N 1
ATOM 1521 C CA . LEU A 1 198 ? -22.657 12.272 12.164 1.00 98.62 198 LEU A CA 1
ATOM 1522 C C . LEU A 1 198 ? -21.495 13.251 12.326 1.00 98.62 198 LEU A C 1
ATOM 1524 O O . LEU A 1 198 ? -21.312 13.840 13.392 1.00 98.62 198 LEU A O 1
ATOM 1528 N N . GLY A 1 199 ? -20.742 13.471 11.259 1.00 96.75 199 GLY A N 1
ATOM 1529 C CA . GLY A 1 199 ? -19.700 14.484 11.224 1.00 96.75 199 GLY A CA 1
ATOM 1530 C C . GLY A 1 199 ? -19.393 14.914 9.798 1.00 96.75 199 GLY A C 1
ATOM 1531 O O . GLY A 1 199 ? -20.227 14.791 8.897 1.00 96.75 199 GLY A O 1
ATOM 1532 N N . LEU A 1 200 ? -18.201 15.477 9.624 1.00 94.38 200 LEU A N 1
ATOM 1533 C CA . LEU A 1 200 ? -17.664 15.905 8.336 1.00 94.38 200 LEU A CA 1
ATOM 1534 C C . LEU A 1 200 ? -16.273 15.288 8.173 1.00 94.38 200 LEU A C 1
ATOM 1536 O O . LEU A 1 200 ? -16.175 14.081 7.947 1.00 94.38 200 LEU A O 1
ATOM 1540 N N . GLN A 1 201 ? -15.215 16.080 8.339 1.00 94.38 201 GLN A N 1
ATOM 1541 C CA . GLN A 1 201 ? -13.847 15.576 8.348 1.00 94.38 201 GLN A CA 1
ATOM 1542 C C . GLN A 1 201 ? -13.542 14.849 9.665 1.00 94.38 201 GLN A C 1
ATOM 1544 O O . GLN A 1 201 ? -13.802 15.403 10.737 1.00 94.38 201 GLN A O 1
ATOM 1549 N N . ASP A 1 202 ? -12.963 13.650 9.563 1.00 97.12 202 ASP A N 1
ATOM 1550 C CA . ASP A 1 202 ? -12.497 12.823 10.686 1.00 97.12 202 ASP A CA 1
ATOM 1551 C C . ASP A 1 202 ? -13.631 12.348 11.625 1.00 97.12 202 ASP A C 1
ATOM 1553 O O . ASP A 1 202 ? -13.476 12.303 12.840 1.00 97.12 202 ASP A O 1
ATOM 1557 N N . THR A 1 203 ? -14.809 11.998 11.092 1.00 98.69 203 THR A N 1
ATOM 1558 C CA . THR A 1 203 ? -16.007 11.670 11.904 1.00 98.69 203 THR A CA 1
ATOM 1559 C C . THR A 1 203 ? -15.788 10.538 12.921 1.00 98.69 203 THR A C 1
ATOM 1561 O O . THR A 1 203 ? -16.173 10.679 14.087 1.00 98.69 203 THR A O 1
ATOM 1564 N N . LEU A 1 204 ? -15.202 9.418 12.497 1.00 98.81 204 LEU A N 1
ATOM 1565 C CA . LEU A 1 204 ? -14.879 8.269 13.338 1.00 98.81 204 LEU A CA 1
ATOM 1566 C C . LEU A 1 204 ? -13.363 8.067 13.385 1.00 98.81 204 LEU A C 1
ATOM 1568 O O . LEU A 1 204 ? -12.763 7.687 12.384 1.00 98.81 204 LEU A O 1
ATOM 1572 N N . CYS A 1 205 ? -12.789 8.250 14.572 1.00 98.75 205 CYS A N 1
ATOM 1573 C CA . CYS A 1 205 ? -11.442 7.808 14.911 1.00 98.75 205 CYS A CA 1
ATOM 1574 C C . CYS A 1 205 ? -11.514 6.405 15.533 1.00 98.75 205 CYS A C 1
ATOM 1576 O O . CYS A 1 205 ? -11.711 6.262 16.743 1.00 98.75 205 CYS A O 1
ATOM 1578 N N . ASP A 1 206 ? -11.387 5.373 14.709 1.00 98.56 206 ASP A N 1
ATOM 1579 C CA . ASP A 1 206 ? -11.235 3.984 15.138 1.00 98.56 206 ASP A CA 1
ATOM 1580 C C . ASP A 1 206 ? -9.745 3.719 15.420 1.00 98.56 206 ASP A C 1
ATOM 1582 O O . ASP A 1 206 ? -8.988 3.270 14.555 1.00 98.56 206 ASP A O 1
ATOM 1586 N N . ASP A 1 207 ? -9.323 4.153 16.610 1.00 97.31 207 ASP A N 1
ATOM 1587 C CA . ASP A 1 207 ? -7.948 4.513 16.977 1.00 97.31 207 ASP A CA 1
ATOM 1588 C C . ASP A 1 207 ? -7.021 3.292 17.075 1.00 97.31 207 ASP A C 1
ATOM 1590 O O . ASP A 1 207 ? -6.036 3.201 16.344 1.00 97.31 207 ASP A O 1
ATOM 1594 N N . GLU A 1 208 ? -7.373 2.325 17.922 1.00 95.12 208 GLU A N 1
ATOM 1595 C CA . GLU A 1 208 ? -6.620 1.091 18.182 1.00 95.12 208 GLU A CA 1
ATOM 1596 C C . GLU A 1 208 ? -7.557 -0.018 18.693 1.00 95.12 208 GLU A C 1
ATOM 1598 O O . GLU A 1 208 ? -8.714 0.251 19.000 1.00 95.12 208 GLU A O 1
ATOM 1603 N N . ASP A 1 209 ? -7.048 -1.249 18.798 1.00 96.19 209 ASP A N 1
ATOM 1604 C CA . ASP A 1 209 ? -7.752 -2.440 19.305 1.00 96.19 209 ASP A CA 1
ATOM 1605 C C . ASP A 1 209 ? -8.897 -2.983 18.419 1.00 96.19 209 ASP A C 1
ATOM 1607 O O . ASP A 1 209 ? -8.969 -2.707 17.218 1.00 96.19 209 ASP A O 1
ATOM 1611 N N . TRP A 1 210 ? -9.688 -3.922 18.961 1.00 96.19 210 TRP A N 1
ATOM 1612 C CA . TRP A 1 210 ? -10.640 -4.742 18.210 1.00 96.19 210 TRP A CA 1
ATOM 1613 C C . TRP A 1 210 ? -12.062 -4.211 18.357 1.00 96.19 210 TRP A C 1
ATOM 1615 O O . TRP A 1 210 ? -12.632 -4.261 19.449 1.00 96.19 210 TRP A O 1
ATOM 1625 N N . HIS A 1 211 ? -12.688 -3.809 17.250 1.00 98.31 211 HIS A N 1
ATOM 1626 C CA . HIS A 1 211 ? -14.049 -3.273 17.278 1.00 98.31 211 HIS A CA 1
ATOM 1627 C C . HIS A 1 211 ? -14.993 -3.929 16.262 1.00 98.31 211 HIS A C 1
ATOM 1629 O O . HIS A 1 211 ? -14.594 -4.444 15.212 1.00 98.31 211 HIS A O 1
ATOM 1635 N N . ILE A 1 212 ? -16.293 -3.882 16.567 1.00 97.44 212 ILE A N 1
ATOM 1636 C CA . ILE A 1 212 ? -17.367 -4.231 15.627 1.00 97.44 212 ILE A CA 1
ATOM 1637 C C . ILE A 1 212 ? -18.365 -3.079 15.545 1.00 97.44 212 ILE A C 1
ATOM 1639 O O . ILE A 1 212 ? -18.919 -2.666 16.562 1.00 97.44 212 ILE A O 1
ATOM 1643 N N . TYR A 1 213 ? -18.668 -2.635 14.327 1.00 98.69 213 TYR A N 1
ATOM 1644 C CA . TYR A 1 213 ? -19.768 -1.719 14.024 1.00 98.69 213 TYR A CA 1
ATOM 1645 C C . TYR A 1 213 ? -20.822 -2.485 13.231 1.00 98.69 213 TYR A C 1
ATOM 1647 O O . TYR A 1 213 ? -20.562 -2.913 12.108 1.00 98.69 213 TYR A O 1
ATOM 1655 N N . LYS A 1 214 ? -22.004 -2.703 13.814 1.00 96.38 214 LYS A N 1
ATOM 1656 C CA . LYS A 1 214 ? -23.073 -3.488 13.190 1.00 96.38 214 LYS A CA 1
ATOM 1657 C C . LYS A 1 214 ? -24.370 -2.696 13.086 1.00 96.38 214 LYS A C 1
ATOM 1659 O O . LYS A 1 214 ? -24.867 -2.177 14.086 1.00 96.38 214 LYS A O 1
ATOM 1664 N N . ASP A 1 215 ? -24.971 -2.719 11.897 1.00 97.00 215 ASP A N 1
ATOM 1665 C CA . ASP A 1 215 ? -26.231 -2.029 11.592 1.00 97.00 215 ASP A CA 1
ATOM 1666 C C . ASP A 1 215 ? -26.141 -0.515 11.862 1.00 97.00 215 ASP A C 1
ATOM 1668 O O . ASP A 1 215 ? -27.089 0.094 12.357 1.00 97.00 215 ASP A O 1
ATOM 1672 N N . CYS A 1 216 ? -24.973 0.078 11.607 1.00 98.69 216 CYS A N 1
ATOM 1673 C CA . CYS A 1 216 ? -24.689 1.483 11.883 1.00 98.69 216 CYS A CA 1
ATOM 1674 C C . CYS A 1 216 ? -24.899 2.369 10.644 1.00 98.69 216 CYS A C 1
ATOM 1676 O O . CYS A 1 216 ? -24.988 1.889 9.516 1.00 98.69 216 CYS A O 1
ATOM 1678 N N . LEU A 1 217 ? -24.917 3.681 10.872 1.00 98.69 217 LEU A N 1
ATOM 1679 C CA . LEU A 1 217 ? -24.758 4.709 9.842 1.00 98.69 217 LEU A CA 1
ATOM 1680 C C . LEU A 1 217 ? -23.554 5.569 10.222 1.00 98.69 217 LEU A C 1
ATOM 1682 O O . LEU A 1 217 ? -23.512 6.085 11.338 1.00 98.69 217 LEU A O 1
ATOM 1686 N N . ILE A 1 218 ? -22.604 5.746 9.308 1.00 98.75 218 ILE A N 1
ATOM 1687 C CA . ILE A 1 218 ? -21.443 6.620 9.491 1.00 98.75 218 ILE A CA 1
ATOM 1688 C C . ILE A 1 218 ? -21.426 7.631 8.353 1.00 98.75 218 ILE A C 1
ATOM 1690 O O . ILE A 1 218 ? -21.425 7.247 7.185 1.00 98.75 218 ILE A O 1
ATOM 1694 N N . GLN A 1 219 ? -21.433 8.917 8.699 1.00 97.31 219 GLN A N 1
ATOM 1695 C CA . GLN A 1 219 ? -21.556 10.005 7.737 1.00 97.31 219 GLN A CA 1
ATOM 1696 C C . GLN A 1 219 ? -20.414 11.014 7.856 1.00 97.31 219 GLN A C 1
ATOM 1698 O O . GLN A 1 219 ? -20.178 11.518 8.951 1.00 97.31 219 GLN A O 1
ATOM 1703 N N . GLY A 1 220 ? -19.789 11.385 6.733 1.00 95.12 220 GLY A N 1
ATOM 1704 C CA . GLY A 1 220 ? -18.759 12.429 6.704 1.00 95.12 220 GLY A CA 1
ATOM 1705 C C . GLY A 1 220 ? -18.290 12.834 5.304 1.00 95.12 220 GLY A C 1
ATOM 1706 O O . GLY A 1 220 ? -18.997 12.604 4.325 1.00 95.12 220 GLY A O 1
ATOM 1707 N N . THR A 1 221 ? -17.125 13.486 5.211 1.00 92.62 221 THR A N 1
ATOM 1708 C CA . THR A 1 221 ? -16.572 14.024 3.948 1.00 92.62 221 THR A CA 1
ATOM 1709 C C . THR A 1 221 ? -15.180 13.484 3.620 1.00 92.62 221 THR A C 1
ATOM 1711 O O . THR A 1 221 ? -15.027 12.723 2.664 1.00 92.62 221 THR A O 1
ATOM 1714 N N . VAL A 1 222 ? -14.173 13.868 4.406 1.00 92.38 222 VAL A N 1
ATOM 1715 C CA . VAL A 1 222 ? -12.756 13.515 4.234 1.00 92.38 222 VAL A CA 1
ATOM 1716 C C . VAL A 1 222 ? -12.326 12.662 5.415 1.00 92.38 222 VAL A C 1
ATOM 1718 O O . VAL A 1 222 ? -12.584 13.042 6.557 1.00 92.38 222 VAL A O 1
ATOM 1721 N N . ASP A 1 223 ? -11.687 11.530 5.129 1.00 95.56 223 ASP A N 1
ATOM 1722 C CA . ASP A 1 223 ? -11.138 10.581 6.104 1.00 95.56 223 ASP A CA 1
ATOM 1723 C C . ASP A 1 223 ? -12.118 10.251 7.235 1.00 95.56 223 ASP A C 1
ATOM 1725 O O . ASP A 1 223 ? -11.757 10.145 8.406 1.00 95.56 223 ASP A O 1
ATOM 1729 N N . PHE A 1 224 ? -13.407 10.145 6.911 1.00 97.25 224 PHE A N 1
ATOM 1730 C CA . PHE A 1 224 ? -14.427 10.118 7.953 1.00 97.25 224 PHE A CA 1
ATOM 1731 C C . PHE A 1 224 ? -14.476 8.796 8.733 1.00 97.25 224 PHE A C 1
ATOM 1733 O O . PHE A 1 224 ? -15.172 8.728 9.746 1.00 97.25 224 PHE A O 1
ATOM 1740 N N . VAL A 1 225 ? -13.715 7.786 8.303 1.00 98.75 225 VAL A N 1
ATOM 1741 C CA . VAL A 1 225 ? -13.296 6.623 9.094 1.00 98.75 225 VAL A CA 1
ATOM 1742 C C . VAL A 1 225 ? -11.767 6.513 9.042 1.00 98.75 225 VAL A C 1
ATOM 1744 O O . VAL A 1 225 ? -11.199 6.185 7.999 1.00 98.75 225 VAL A O 1
ATOM 1747 N N . PHE A 1 226 ? -11.082 6.760 10.154 1.00 98.75 226 PHE A N 1
ATOM 1748 C CA . PHE A 1 226 ? -9.615 6.771 10.208 1.00 98.75 226 PHE A CA 1
ATOM 1749 C C . PHE A 1 226 ? -9.077 6.218 11.534 1.00 98.75 226 PHE A C 1
ATOM 1751 O O . PHE A 1 226 ? -9.818 6.124 12.511 1.00 98.75 226 PHE A O 1
ATOM 1758 N N . GLY A 1 227 ? -7.785 5.877 11.565 1.00 98.19 227 GLY A N 1
ATOM 1759 C CA . GLY A 1 227 ? -7.108 5.285 12.728 1.00 98.19 227 GLY A CA 1
ATOM 1760 C C . GLY A 1 227 ? -6.430 3.949 12.409 1.00 98.19 227 GLY A C 1
ATOM 1761 O O . GLY A 1 227 ? -6.229 3.617 11.238 1.00 98.19 227 GLY A O 1
ATOM 1762 N N . ASN A 1 228 ? -6.035 3.194 13.438 1.00 97.94 228 ASN A N 1
ATOM 1763 C CA . ASN A 1 228 ? -5.291 1.935 13.313 1.00 97.94 228 ASN A CA 1
ATOM 1764 C C . ASN A 1 228 ? -6.009 0.734 13.959 1.00 97.94 228 ASN A C 1
ATOM 1766 O O . ASN A 1 228 ? -5.368 -0.264 14.281 1.00 97.94 228 ASN A O 1
ATOM 1770 N N . GLY A 1 229 ? -7.327 0.793 14.156 1.00 97.44 229 GLY A N 1
ATOM 1771 C CA . GLY A 1 229 ? -8.085 -0.335 14.702 1.00 97.44 229 GLY A CA 1
ATOM 1772 C C . GLY A 1 229 ? -8.079 -1.593 13.818 1.00 97.44 229 GLY A C 1
ATOM 1773 O O . GLY A 1 229 ? -7.792 -1.566 12.608 1.00 97.44 229 GLY A O 1
ATOM 1774 N N . LYS A 1 230 ? -8.405 -2.727 14.448 1.00 97.81 230 LYS A N 1
ATOM 1775 C CA . LYS A 1 230 ? -8.719 -4.010 13.809 1.00 97.81 230 LYS A CA 1
ATOM 1776 C C . LYS A 1 230 ? -10.232 -4.199 13.834 1.00 97.81 230 LYS A C 1
ATOM 1778 O O . LYS A 1 230 ? -10.794 -4.753 14.781 1.00 97.81 230 LYS A O 1
ATOM 1783 N N . THR A 1 231 ? -10.892 -3.747 12.775 1.00 98.25 231 THR A N 1
ATOM 1784 C CA . THR A 1 231 ? -12.321 -3.438 12.867 1.00 98.25 231 THR A CA 1
ATOM 1785 C C . THR A 1 231 ? -13.137 -4.051 11.747 1.00 98.25 231 THR A C 1
ATOM 1787 O O . THR A 1 231 ? -12.785 -3.983 10.566 1.00 98.25 231 THR A O 1
ATOM 1790 N N . MET A 1 232 ? -14.277 -4.626 12.132 1.00 97.62 232 MET A N 1
ATOM 1791 C CA . MET A 1 232 ? -15.297 -5.099 11.204 1.00 97.62 232 MET A CA 1
ATOM 1792 C C . MET A 1 232 ? -16.512 -4.169 11.219 1.00 97.62 232 MET A C 1
ATOM 1794 O O . MET A 1 232 ? -17.199 -4.029 12.231 1.00 97.62 232 MET A O 1
ATOM 1798 N N . PHE A 1 233 ? -16.821 -3.601 10.058 1.00 98.50 233 PHE A N 1
ATOM 1799 C CA . PHE A 1 233 ? -18.066 -2.896 9.779 1.00 98.50 233 PHE A CA 1
ATOM 1800 C C . PHE A 1 233 ? -18.998 -3.867 9.056 1.00 98.50 233 PHE A C 1
ATOM 1802 O O . PHE A 1 233 ? -18.718 -4.279 7.933 1.00 98.50 233 PHE A O 1
ATOM 1809 N N . LEU A 1 234 ? -20.087 -4.271 9.702 1.00 96.12 234 LEU A N 1
ATOM 1810 C CA . LEU A 1 234 ? -21.024 -5.264 9.186 1.00 96.12 234 LEU A CA 1
ATOM 1811 C C . LEU A 1 234 ? -22.392 -4.628 8.964 1.00 96.12 234 LEU A C 1
ATOM 1813 O O . LEU A 1 234 ? -22.984 -4.103 9.910 1.00 96.12 234 LEU A O 1
ATOM 1817 N N . ASN A 1 235 ? -22.927 -4.729 7.745 1.00 96.75 235 ASN A N 1
ATOM 1818 C CA . ASN A 1 235 ? -24.258 -4.200 7.422 1.00 96.75 235 ASN A CA 1
ATOM 1819 C C . ASN A 1 235 ? -24.405 -2.715 7.808 1.00 96.75 235 ASN A C 1
ATOM 1821 O O . ASN A 1 235 ? -25.362 -2.325 8.470 1.00 96.75 235 ASN A O 1
ATOM 1825 N N . THR A 1 236 ? -23.385 -1.912 7.502 1.00 97.88 236 THR A N 1
ATOM 1826 C CA . THR A 1 236 ? -23.294 -0.499 7.895 1.00 97.88 236 THR A CA 1
ATOM 1827 C C . THR A 1 236 ? -23.404 0.393 6.662 1.00 97.88 236 THR A C 1
ATOM 1829 O O . THR A 1 236 ? -22.799 0.105 5.632 1.00 97.88 236 THR A O 1
ATOM 1832 N N . GLU A 1 237 ? -24.158 1.484 6.763 1.00 97.94 237 GLU A N 1
ATOM 1833 C CA . GLU A 1 237 ? -24.211 2.509 5.719 1.00 97.94 237 GLU A CA 1
ATOM 1834 C C . GLU A 1 237 ? -23.047 3.495 5.906 1.00 97.94 237 GLU A C 1
ATOM 1836 O O . GLU A 1 237 ? -22.886 4.087 6.978 1.00 97.94 237 GLU A O 1
ATOM 1841 N N . LEU A 1 238 ? -22.248 3.683 4.857 1.00 97.69 238 LEU A N 1
ATOM 1842 C CA . LEU A 1 238 ? -21.204 4.701 4.761 1.00 97.69 238 LEU A CA 1
ATOM 1843 C C . LEU A 1 238 ? -21.716 5.816 3.854 1.00 97.69 238 LEU A C 1
ATOM 1845 O O . LEU A 1 238 ? -21.664 5.712 2.627 1.00 97.69 238 LEU A O 1
ATOM 1849 N N . ARG A 1 239 ? -22.234 6.876 4.470 1.00 95.69 239 ARG A N 1
ATOM 1850 C CA . ARG A 1 239 ? -22.857 7.988 3.759 1.00 95.69 239 ARG A CA 1
ATOM 1851 C C . ARG A 1 239 ? -21.877 9.138 3.611 1.00 95.69 239 ARG A C 1
ATOM 1853 O O . ARG A 1 239 ? -21.697 9.923 4.542 1.00 95.69 239 ARG A O 1
ATOM 1860 N N . PHE A 1 240 ? -21.270 9.289 2.444 1.00 91.81 240 PHE A N 1
ATOM 1861 C CA . PHE A 1 240 ? -20.464 10.481 2.206 1.00 91.81 240 PHE A CA 1
ATOM 1862 C C . PHE A 1 240 ? -21.366 11.665 1.837 1.00 91.81 240 PHE A C 1
ATOM 1864 O O . PHE A 1 240 ? -22.407 11.531 1.187 1.00 91.81 240 PHE A O 1
ATOM 1871 N N . LEU A 1 241 ? -20.955 12.850 2.268 1.00 90.31 241 LEU A N 1
ATOM 1872 C CA . LEU A 1 241 ? -21.569 14.110 1.886 1.00 90.31 241 LEU A CA 1
ATOM 1873 C C . LEU A 1 241 ? -20.680 14.754 0.826 1.00 90.31 241 LEU A C 1
ATOM 1875 O O . LEU A 1 241 ? -19.532 15.077 1.122 1.00 90.31 241 LEU A O 1
ATOM 1879 N N . GLY A 1 242 ? -21.204 14.925 -0.388 1.00 73.12 242 GLY A N 1
ATOM 1880 C CA . GLY A 1 242 ? -20.469 15.564 -1.484 1.00 73.12 242 GLY A CA 1
ATOM 1881 C C . GLY A 1 242 ? -19.998 16.984 -1.144 1.00 73.12 242 GLY A C 1
ATOM 1882 O O . GLY A 1 242 ? -20.567 17.656 -0.269 1.00 73.12 242 GLY A O 1
ATOM 1883 N N . ASP A 1 243 ? -18.931 17.411 -1.815 1.00 65.75 243 ASP A N 1
ATOM 1884 C CA . ASP A 1 243 ? -18.429 18.782 -1.851 1.00 65.75 243 ASP A CA 1
ATOM 1885 C C . ASP A 1 243 ? -17.703 19.099 -3.173 1.00 65.75 243 ASP A C 1
ATOM 1887 O O . ASP A 1 243 ? -17.341 18.210 -3.943 1.00 65.75 243 ASP A O 1
ATOM 1891 N N . GLU A 1 244 ? -17.455 20.394 -3.420 1.00 60.41 244 GLU A N 1
ATOM 1892 C CA . GLU A 1 244 ? -16.442 20.849 -4.380 1.00 60.41 244 GLU A CA 1
ATOM 1893 C C . GLU A 1 244 ? -15.047 20.490 -3.831 1.00 60.41 244 GLU A C 1
ATOM 1895 O O . GLU A 1 244 ? -14.365 21.313 -3.218 1.00 60.41 244 GLU A O 1
ATOM 1900 N N . GLY A 1 245 ? -14.632 19.231 -3.975 1.00 65.38 245 GLY A N 1
ATOM 1901 C CA . GLY A 1 245 ? -13.391 18.756 -3.373 1.00 65.38 245 GLY A CA 1
ATOM 1902 C C . GLY A 1 245 ? -13.161 17.252 -3.482 1.00 65.38 245 GLY A C 1
ATOM 1903 O O . GLY A 1 245 ? -13.878 16.519 -4.158 1.00 65.38 245 GLY A O 1
ATOM 1904 N N . MET A 1 246 ? -12.083 16.792 -2.843 1.00 70.50 246 MET A N 1
ATOM 1905 C CA . MET A 1 246 ? -11.778 15.369 -2.706 1.00 70.50 246 MET A CA 1
ATOM 1906 C C . MET A 1 246 ? -12.474 14.833 -1.453 1.00 70.50 246 MET A C 1
ATOM 1908 O O . MET A 1 246 ? -12.113 15.221 -0.346 1.00 70.50 246 MET A O 1
ATOM 1912 N N . SER A 1 247 ? -13.406 13.896 -1.625 1.00 86.31 247 SER A N 1
ATOM 1913 C CA . SER A 1 247 ? -13.997 13.112 -0.535 1.00 86.31 247 SER A CA 1
ATOM 1914 C C . SER A 1 247 ? -13.328 11.740 -0.444 1.00 86.31 247 SER A C 1
ATOM 1916 O O . SER A 1 247 ? -13.040 11.110 -1.465 1.00 86.31 247 SER A O 1
ATOM 1918 N N . VAL A 1 248 ? -13.081 11.276 0.781 1.00 93.75 248 VAL A N 1
ATOM 1919 C CA . VAL A 1 248 ? -12.418 9.999 1.062 1.00 93.75 248 VAL A CA 1
ATOM 1920 C C . VAL A 1 248 ? -13.104 9.339 2.251 1.00 93.75 248 VAL A C 1
ATOM 1922 O O . VAL A 1 248 ? -13.265 9.968 3.296 1.00 93.75 248 VAL A O 1
ATOM 1925 N N . ILE A 1 249 ? -13.511 8.080 2.099 1.00 96.94 249 ILE A N 1
ATOM 1926 C CA . ILE A 1 249 ? -14.186 7.328 3.162 1.00 96.94 249 ILE A CA 1
ATOM 1927 C C . ILE A 1 249 ? -13.184 6.916 4.239 1.00 96.94 249 ILE A C 1
ATOM 1929 O O . ILE A 1 249 ? -13.383 7.232 5.411 1.00 96.94 249 ILE A O 1
ATOM 1933 N N . THR A 1 250 ? -12.112 6.219 3.845 1.00 98.38 250 THR A N 1
ATOM 1934 C CA . THR A 1 250 ? -11.173 5.607 4.795 1.00 98.38 250 THR A CA 1
ATOM 1935 C C . THR A 1 250 ? -9.759 6.185 4.749 1.00 98.38 250 THR A C 1
ATOM 1937 O O . THR A 1 250 ? -9.233 6.494 3.682 1.00 98.38 250 THR A O 1
ATOM 1940 N N . ALA A 1 251 ? -9.119 6.269 5.914 1.00 97.88 251 ALA A N 1
ATOM 1941 C CA . ALA A 1 251 ? -7.707 6.614 6.068 1.00 97.88 251 ALA A CA 1
ATOM 1942 C C . ALA A 1 251 ? -7.057 5.713 7.136 1.00 97.88 251 ALA A C 1
ATOM 1944 O O . ALA A 1 251 ? -6.897 6.102 8.293 1.00 97.88 251 ALA A O 1
ATOM 1945 N N . HIS A 1 252 ? -6.740 4.464 6.767 1.00 97.62 252 HIS A N 1
ATOM 1946 C CA . HIS A 1 252 ? -6.186 3.474 7.705 1.00 97.62 252 HIS A CA 1
ATOM 1947 C C . HIS A 1 252 ? -4.688 3.709 7.943 1.00 97.62 252 HIS A C 1
ATOM 1949 O O . HIS A 1 252 ? -3.926 3.898 6.988 1.00 97.62 252 HIS A O 1
ATOM 1955 N N . ALA A 1 253 ? -4.286 3.694 9.213 1.00 96.81 253 ALA A N 1
ATOM 1956 C CA . ALA A 1 253 ? -2.990 4.146 9.713 1.00 96.81 253 ALA A CA 1
ATOM 1957 C C . ALA A 1 253 ? -1.989 3.014 10.000 1.00 96.81 253 ALA A C 1
ATOM 1959 O O . ALA A 1 253 ? -1.024 3.218 10.736 1.00 96.81 253 ALA A O 1
ATOM 1960 N N . ARG A 1 254 ? -2.195 1.816 9.443 1.00 95.19 254 ARG A N 1
ATOM 1961 C CA . ARG A 1 254 ? -1.224 0.724 9.570 1.00 95.19 254 ARG A CA 1
ATOM 1962 C C . ARG A 1 254 ? 0.100 1.092 8.918 1.00 95.19 254 ARG A C 1
ATOM 1964 O O . ARG A 1 254 ? 0.138 1.412 7.731 1.00 95.19 254 ARG A O 1
ATOM 1971 N N . ASP A 1 255 ? 1.183 0.973 9.676 1.00 89.06 255 ASP A N 1
ATOM 1972 C CA . ASP A 1 255 ? 2.521 1.355 9.210 1.00 89.06 255 ASP A CA 1
ATOM 1973 C C . ASP A 1 255 ? 3.527 0.193 9.214 1.00 89.06 255 ASP A C 1
ATOM 1975 O O . ASP A 1 255 ? 4.601 0.293 8.629 1.00 89.06 255 ASP A O 1
ATOM 1979 N N . LYS A 1 256 ? 3.186 -0.955 9.818 1.00 83.31 256 LYS A N 1
ATOM 1980 C CA . LYS A 1 256 ? 4.053 -2.142 9.820 1.00 83.31 256 LYS A CA 1
ATOM 1981 C C . LYS A 1 256 ? 3.340 -3.373 9.283 1.00 83.31 256 LYS A C 1
ATOM 1983 O O . LYS A 1 256 ? 2.186 -3.651 9.602 1.00 83.31 256 LYS A O 1
ATOM 1988 N N . ASN A 1 257 ? 4.079 -4.193 8.538 1.00 78.62 257 ASN A N 1
ATOM 1989 C CA . ASN A 1 257 ? 3.592 -5.489 8.053 1.00 78.62 257 ASN A CA 1
ATOM 1990 C C . ASN A 1 257 ? 3.293 -6.481 9.191 1.00 78.62 257 ASN A C 1
ATOM 1992 O O . ASN A 1 257 ? 2.495 -7.396 9.005 1.00 78.62 257 ASN A O 1
ATOM 1996 N N . THR A 1 258 ? 3.922 -6.303 10.356 1.00 82.69 258 THR A N 1
ATOM 1997 C CA . THR A 1 258 ? 3.695 -7.116 11.559 1.00 82.69 258 THR A CA 1
ATOM 1998 C C . THR A 1 258 ? 2.426 -6.738 12.314 1.00 82.69 258 THR A C 1
ATOM 2000 O O . THR A 1 258 ? 1.976 -7.524 13.142 1.00 82.69 258 THR A O 1
ATOM 2003 N N . ASP A 1 259 ? 1.860 -5.555 12.059 1.00 86.88 259 ASP A N 1
ATOM 2004 C CA . ASP A 1 259 ? 0.627 -5.131 12.715 1.00 86.88 259 ASP A CA 1
ATOM 2005 C C . ASP A 1 259 ? -0.534 -5.962 12.165 1.00 86.88 259 ASP A C 1
ATOM 2007 O O . ASP A 1 259 ? -0.693 -6.090 10.949 1.00 86.88 259 ASP A O 1
ATOM 2011 N N . ASP A 1 260 ? -1.355 -6.514 13.052 1.00 91.69 260 ASP A N 1
ATOM 2012 C CA . ASP A 1 260 ? -2.563 -7.271 12.707 1.00 91.69 260 ASP A CA 1
ATOM 2013 C C . ASP A 1 260 ? -3.806 -6.366 12.773 1.00 91.69 260 ASP A C 1
ATOM 2015 O O . ASP A 1 260 ? -4.805 -6.676 13.419 1.00 91.69 260 ASP A O 1
ATOM 2019 N N . THR A 1 261 ? -3.710 -5.196 12.141 1.00 96.50 261 THR A N 1
ATOM 2020 C CA . THR A 1 261 ? -4.761 -4.171 12.086 1.00 96.50 261 THR A CA 1
ATOM 2021 C C . THR A 1 261 ? -5.294 -4.015 10.662 1.00 96.50 261 THR A C 1
ATOM 2023 O O . THR A 1 261 ? -4.684 -4.464 9.683 1.00 96.50 261 THR A O 1
ATOM 2026 N N . GLY A 1 262 ? -6.477 -3.419 10.528 1.00 97.50 262 GLY A N 1
ATOM 2027 C CA . GLY A 1 262 ? -7.134 -3.243 9.236 1.00 97.50 262 GLY A CA 1
ATOM 2028 C C . GLY A 1 262 ? -8.641 -3.072 9.365 1.00 97.50 262 GLY A C 1
ATOM 2029 O O . GLY A 1 262 ? -9.239 -3.462 10.369 1.00 97.50 262 GLY A O 1
ATOM 2030 N N . TYR A 1 263 ? -9.265 -2.542 8.315 1.00 98.62 263 TYR A N 1
ATOM 2031 C CA . TYR A 1 263 ? -10.720 -2.405 8.236 1.00 98.62 263 TYR A CA 1
ATOM 2032 C C . TYR A 1 263 ? -11.332 -3.415 7.270 1.00 98.62 263 TYR A C 1
ATOM 2034 O O . TYR A 1 263 ? -10.870 -3.571 6.141 1.00 98.62 263 TYR A O 1
ATOM 2042 N N . SER A 1 264 ? -12.403 -4.075 7.707 1.00 97.94 264 SER A N 1
ATOM 2043 C CA . SER A 1 264 ? -13.225 -4.958 6.875 1.00 97.94 264 SER A CA 1
ATOM 2044 C C . SER A 1 264 ? -14.658 -4.442 6.827 1.00 97.94 264 SER A C 1
ATOM 2046 O O . SER A 1 264 ? -15.387 -4.530 7.813 1.00 97.94 264 SER A O 1
ATOM 2048 N N . PHE A 1 265 ? -15.069 -3.920 5.676 1.00 98.38 265 PHE A N 1
ATOM 2049 C CA . PHE A 1 265 ? -16.438 -3.504 5.386 1.00 98.38 265 PHE A CA 1
ATOM 2050 C C . PHE A 1 265 ? -17.158 -4.650 4.687 1.00 98.38 265 PHE A C 1
ATOM 2052 O O . PHE A 1 265 ? -16.839 -4.999 3.551 1.00 98.38 265 PHE A O 1
ATOM 2059 N N . VAL A 1 266 ? -18.111 -5.269 5.377 1.00 95.88 266 VAL A N 1
ATOM 2060 C CA . VAL A 1 266 ? -18.804 -6.468 4.915 1.00 95.88 266 VAL A CA 1
ATOM 2061 C C . VAL A 1 266 ? -20.291 -6.172 4.803 1.00 95.88 266 VAL A C 1
ATOM 2063 O O . VAL A 1 266 ? -20.954 -5.884 5.802 1.00 95.88 266 VAL A O 1
ATOM 2066 N N . ARG A 1 267 ? -20.831 -6.285 3.584 1.00 94.75 267 ARG A N 1
ATOM 2067 C CA . ARG A 1 267 ? -22.234 -5.948 3.271 1.00 94.75 267 ARG A CA 1
ATOM 2068 C C . ARG A 1 267 ? -22.612 -4.525 3.646 1.00 94.75 267 ARG A C 1
ATOM 2070 O O . ARG A 1 267 ? -23.695 -4.281 4.165 1.00 94.75 267 ARG A O 1
ATOM 2077 N N . CYS A 1 268 ? -21.686 -3.607 3.439 1.00 96.62 268 CYS A N 1
ATOM 2078 C CA . CYS A 1 268 ? -21.940 -2.198 3.642 1.00 96.62 268 CYS A CA 1
ATOM 2079 C C . CYS A 1 268 ? -22.539 -1.587 2.374 1.00 96.62 268 CYS A C 1
ATOM 2081 O O . CYS A 1 268 ? -22.299 -2.070 1.264 1.00 96.62 268 CYS A O 1
ATOM 2083 N N . ASP A 1 269 ? -23.279 -0.503 2.554 1.00 95.75 269 ASP A N 1
ATOM 2084 C CA . ASP A 1 269 ? -23.761 0.332 1.460 1.00 95.75 269 ASP A CA 1
ATOM 2085 C C . ASP A 1 269 ? -22.966 1.635 1.468 1.00 95.75 269 ASP A C 1
ATOM 2087 O O . ASP A 1 269 ? -22.936 2.341 2.478 1.00 95.75 269 ASP A O 1
ATOM 2091 N N . VAL A 1 270 ? -22.318 1.959 0.351 1.00 95.81 270 VAL A N 1
ATOM 2092 C CA . VAL A 1 270 ? -21.717 3.276 0.130 1.00 95.81 270 VAL A CA 1
ATOM 2093 C C . VAL A 1 270 ? -22.744 4.144 -0.580 1.00 95.81 270 VAL A C 1
ATOM 2095 O O . VAL A 1 270 ? -23.127 3.882 -1.722 1.00 95.81 270 VAL A O 1
ATOM 2098 N N . THR A 1 271 ? -23.204 5.182 0.109 1.00 94.00 271 THR A N 1
ATOM 2099 C CA . THR A 1 271 ? -24.241 6.099 -0.372 1.00 94.00 271 THR A CA 1
ATOM 2100 C C . THR A 1 271 ? -23.719 7.528 -0.352 1.00 94.00 271 THR A C 1
ATOM 2102 O O . THR A 1 271 ? -22.809 7.859 0.406 1.00 94.00 271 THR A O 1
ATOM 2105 N N . GLY A 1 272 ? -24.300 8.408 -1.163 1.00 86.56 272 GLY A N 1
ATOM 2106 C CA . GLY A 1 272 ? -24.048 9.835 -1.014 1.00 86.56 272 GLY A CA 1
ATOM 2107 C C . GLY A 1 272 ? -24.818 10.700 -1.989 1.00 86.56 272 GLY A C 1
ATOM 2108 O O . GLY A 1 272 ? -25.662 10.222 -2.747 1.00 86.56 272 GLY A O 1
ATOM 2109 N N . THR A 1 273 ? -24.561 12.000 -1.891 1.00 76.56 273 THR A N 1
ATOM 2110 C CA . THR A 1 273 ? -25.351 13.045 -2.553 1.00 76.56 273 THR A CA 1
ATOM 2111 C C . THR A 1 273 ? -24.804 13.468 -3.916 1.00 76.56 273 THR A C 1
ATOM 2113 O O . THR A 1 273 ? -25.524 14.114 -4.669 1.00 76.56 273 THR A O 1
ATOM 2116 N N . GLU A 1 274 ? -23.556 13.117 -4.236 1.00 78.50 274 GLU A N 1
ATOM 2117 C CA . GLU A 1 274 ? -22.852 13.488 -5.477 1.00 78.50 274 GLU A CA 1
ATOM 2118 C C . GLU A 1 274 ? -22.018 12.304 -6.008 1.00 78.50 274 GLU A C 1
ATOM 2120 O O . GLU A 1 274 ? -22.206 11.184 -5.554 1.00 78.50 274 GLU A O 1
ATOM 2125 N N . ASN A 1 275 ? -21.114 12.506 -6.971 1.00 76.25 275 ASN A N 1
ATOM 2126 C CA . ASN A 1 275 ? -20.203 11.463 -7.464 1.00 76.25 275 ASN A CA 1
ATOM 2127 C C . ASN A 1 275 ? -18.745 11.879 -7.232 1.00 76.25 275 ASN A C 1
ATOM 2129 O O . ASN A 1 275 ? -18.420 13.055 -7.360 1.00 76.25 275 ASN A O 1
ATOM 2133 N N . GLY A 1 276 ? -17.854 10.914 -6.992 1.00 82.88 276 GLY A N 1
ATOM 2134 C CA . GLY A 1 276 ? -16.404 11.135 -6.990 1.00 82.88 276 GLY A CA 1
ATOM 2135 C C . GLY A 1 276 ? -15.672 10.847 -5.678 1.00 82.88 276 GLY A C 1
ATOM 2136 O O . GLY A 1 276 ? -14.493 11.183 -5.592 1.00 82.88 276 GLY A O 1
ATOM 2137 N N . THR A 1 277 ? -16.308 10.209 -4.688 1.00 91.12 277 THR A N 1
ATOM 2138 C CA . THR A 1 277 ? -15.624 9.821 -3.439 1.00 91.12 277 THR A CA 1
ATOM 2139 C C . THR A 1 277 ? -14.620 8.682 -3.669 1.00 91.12 277 THR A C 1
ATOM 2141 O O . THR A 1 277 ? -14.819 7.831 -4.541 1.00 91.12 277 THR A O 1
ATOM 2144 N N . LEU A 1 278 ? -13.540 8.643 -2.891 1.00 94.19 278 LEU A N 1
ATOM 2145 C CA . LEU A 1 278 ? -12.608 7.514 -2.828 1.00 94.19 278 LEU A CA 1
ATOM 2146 C C . LEU A 1 278 ? -12.990 6.578 -1.674 1.00 94.19 278 LEU A C 1
ATOM 2148 O O . LEU A 1 278 ? -13.325 7.033 -0.582 1.00 94.19 278 LEU A O 1
ATOM 2152 N N . LEU A 1 279 ? -12.867 5.265 -1.881 1.00 96.19 279 LEU A N 1
ATOM 2153 C CA . LEU A 1 279 ? -13.004 4.261 -0.819 1.00 96.19 279 LEU A CA 1
ATOM 2154 C C . LEU A 1 279 ? -11.973 4.470 0.288 1.00 96.19 279 LEU A C 1
ATOM 2156 O O . LEU A 1 279 ? -12.261 4.235 1.461 1.00 96.19 279 LEU A O 1
ATOM 2160 N N . GLY A 1 280 ? -10.783 4.945 -0.067 1.00 96.00 280 GLY A N 1
ATOM 2161 C CA . GLY A 1 280 ? -9.791 5.318 0.920 1.00 96.00 280 GLY A CA 1
ATOM 2162 C C . GLY A 1 280 ? -8.528 5.927 0.353 1.00 96.00 280 GLY A C 1
ATOM 2163 O O . GLY A 1 280 ? -8.287 5.921 -0.857 1.00 96.00 280 GLY A O 1
ATOM 2164 N N . ARG A 1 281 ? -7.699 6.415 1.269 1.00 95.38 281 ARG A N 1
ATOM 2165 C CA . ARG A 1 281 ? -6.309 6.767 1.013 1.00 95.38 281 ARG A CA 1
ATOM 2166 C C . ARG A 1 281 ? -5.393 6.168 2.069 1.00 95.38 281 ARG A C 1
ATOM 2168 O O . ARG A 1 281 ? -5.773 6.054 3.233 1.00 95.38 281 ARG A O 1
ATOM 2175 N N . ALA A 1 282 ? -4.184 5.800 1.668 1.00 94.69 282 ALA A N 1
ATOM 2176 C CA . ALA A 1 282 ? -3.188 5.263 2.585 1.00 94.69 282 ALA A CA 1
ATOM 2177 C C . ALA A 1 282 ? -2.625 6.388 3.471 1.00 94.69 282 ALA A C 1
ATOM 2179 O O . ALA A 1 282 ? -1.780 7.167 3.034 1.00 94.69 282 ALA A O 1
ATOM 2180 N N . TRP A 1 283 ? -3.123 6.507 4.709 1.00 94.31 283 TRP A N 1
ATOM 2181 C CA . TRP A 1 283 ? -2.580 7.479 5.666 1.00 94.31 283 TRP A CA 1
ATOM 2182 C C . TRP A 1 283 ? -1.161 7.094 6.102 1.00 94.31 283 TRP A C 1
ATOM 2184 O O . TRP A 1 283 ? -0.313 7.970 6.244 1.00 94.31 283 TRP A O 1
ATOM 2194 N N . MET A 1 284 ? -0.902 5.790 6.245 1.00 93.50 284 MET A N 1
ATOM 2195 C CA . MET A 1 284 ? 0.417 5.220 6.533 1.00 93.50 284 MET A CA 1
ATOM 2196 C C . MET A 1 284 ? 0.783 4.124 5.525 1.00 93.50 284 MET A C 1
ATOM 2198 O O . MET A 1 284 ? -0.061 3.653 4.756 1.00 93.50 284 MET A O 1
ATOM 2202 N N . SER A 1 285 ? 2.051 3.708 5.537 1.00 88.12 285 SER A N 1
ATOM 2203 C CA . SER A 1 285 ? 2.676 2.973 4.432 1.00 88.12 285 SER A CA 1
ATOM 2204 C C . SER A 1 285 ? 2.137 1.564 4.178 1.00 88.12 285 SER A C 1
ATOM 2206 O O . SER A 1 285 ? 2.301 1.037 3.078 1.00 88.12 285 SER A O 1
ATOM 2208 N N . LYS A 1 286 ? 1.491 0.943 5.172 1.00 90.75 286 LYS A N 1
ATOM 2209 C CA . LYS A 1 286 ? 0.979 -0.438 5.119 1.00 90.75 286 LYS A CA 1
ATOM 2210 C C . LYS A 1 286 ? -0.538 -0.508 5.349 1.00 90.75 286 LYS A C 1
ATOM 2212 O O . LYS A 1 286 ? -1.044 -1.536 5.814 1.00 90.75 286 LYS A O 1
ATOM 2217 N N . SER A 1 287 ? -1.244 0.581 5.024 1.00 93.75 287 SER A N 1
ATOM 2218 C CA . SER A 1 287 ? -2.702 0.734 5.113 1.00 93.75 287 SER A CA 1
ATOM 2219 C C . SER A 1 287 ? -3.446 -0.503 4.589 1.00 93.75 287 SER A C 1
ATOM 2221 O O . SER A 1 287 ? -3.127 -1.017 3.515 1.00 93.75 287 SER A O 1
ATOM 2223 N N . LYS A 1 288 ? -4.432 -1.009 5.343 1.00 94.81 288 LYS A N 1
ATOM 2224 C CA . LYS A 1 288 ? -5.171 -2.231 4.982 1.00 94.81 288 LYS A CA 1
ATOM 2225 C C . LYS A 1 288 ? -6.675 -2.045 5.147 1.00 94.81 288 LYS A C 1
ATOM 2227 O O . LYS A 1 288 ? -7.188 -1.990 6.264 1.00 94.81 288 LYS A O 1
ATOM 2232 N N . VAL A 1 289 ? -7.386 -2.015 4.023 1.00 97.62 289 VAL A N 1
ATOM 2233 C CA . VAL A 1 289 ? -8.844 -1.867 3.979 1.00 97.62 289 VAL A CA 1
ATOM 2234 C C . VAL A 1 289 ? -9.436 -2.827 2.951 1.00 97.62 289 VAL A C 1
ATOM 2236 O O . VAL A 1 289 ? -8.931 -2.944 1.838 1.00 97.62 289 VAL A O 1
ATOM 2239 N N . VAL A 1 290 ? -10.516 -3.513 3.322 1.00 97.25 290 VAL A N 1
ATOM 2240 C CA . VAL A 1 290 ? -11.227 -4.467 2.465 1.00 97.25 290 VAL A CA 1
ATOM 2241 C C . VAL A 1 290 ? -12.711 -4.124 2.438 1.00 97.25 290 VAL A C 1
ATOM 2243 O O . VAL A 1 290 ? -13.334 -3.989 3.488 1.00 97.25 290 VAL A O 1
ATOM 2246 N N . PHE A 1 291 ? -13.288 -4.040 1.240 1.00 97.38 291 PHE A N 1
ATOM 2247 C CA . PHE A 1 291 ? -14.734 -3.997 1.021 1.00 97.38 291 PHE A CA 1
ATOM 2248 C C . PHE A 1 291 ? -15.178 -5.326 0.400 1.00 97.38 291 PHE A C 1
ATOM 2250 O O . PHE A 1 291 ? -14.758 -5.664 -0.704 1.00 97.38 291 PHE A O 1
ATOM 2257 N N . ALA A 1 292 ? -16.023 -6.081 1.101 1.00 94.38 292 ALA A N 1
ATOM 2258 C CA . ALA A 1 292 ? -16.520 -7.390 0.681 1.00 94.38 292 ALA A CA 1
ATOM 2259 C C . ALA A 1 292 ? -18.053 -7.414 0.667 1.00 94.38 292 ALA A C 1
ATOM 2261 O O . ALA A 1 292 ? -18.704 -6.879 1.570 1.00 94.38 292 ALA A O 1
ATOM 2262 N N . TYR A 1 293 ? -18.641 -8.021 -0.370 1.00 93.56 293 TYR A N 1
ATOM 2263 C CA . TYR A 1 293 ? -20.099 -8.153 -0.558 1.00 93.56 293 TYR A CA 1
ATOM 2264 C C . TYR A 1 293 ? -20.884 -6.843 -0.385 1.00 93.56 293 TYR A C 1
ATOM 2266 O O . TYR A 1 293 ? -22.042 -6.859 0.030 1.00 93.56 293 TYR A O 1
ATOM 2274 N N . SER A 1 294 ? -20.222 -5.713 -0.625 1.00 94.00 294 SER A N 1
ATOM 2275 C CA . SER A 1 294 ? -20.726 -4.374 -0.340 1.00 94.00 294 SER A CA 1
ATOM 2276 C C . SER A 1 294 ? -21.190 -3.713 -1.630 1.00 94.00 294 SER A C 1
ATOM 2278 O O . SER A 1 294 ? -20.595 -3.917 -2.690 1.00 94.00 294 SER A O 1
ATOM 2280 N N . ASN A 1 295 ? -22.242 -2.910 -1.542 1.00 93.94 295 ASN A N 1
ATOM 2281 C CA . ASN A 1 295 ? -22.711 -2.112 -2.660 1.00 93.94 295 ASN A CA 1
ATOM 2282 C C . ASN A 1 295 ? -21.968 -0.776 -2.656 1.00 93.94 295 ASN A C 1
ATOM 2284 O O . ASN A 1 295 ? -22.178 0.059 -1.780 1.00 93.94 295 ASN A O 1
ATOM 2288 N N . LEU A 1 296 ? -21.082 -0.578 -3.630 1.00 91.88 296 LEU A N 1
ATOM 2289 C CA . LEU A 1 296 ? -20.254 0.627 -3.706 1.00 91.88 296 LEU A CA 1
ATOM 2290 C C . LEU A 1 296 ? -20.942 1.792 -4.445 1.00 91.88 296 LEU A C 1
ATOM 2292 O O . LEU A 1 296 ? -20.420 2.903 -4.447 1.00 91.88 296 LEU A O 1
ATOM 2296 N N . GLY A 1 297 ? -22.115 1.559 -5.049 1.00 77.56 297 GLY A N 1
ATOM 2297 C CA . GLY A 1 297 ? -22.859 2.566 -5.812 1.00 77.56 297 GLY A CA 1
ATOM 2298 C C . GLY A 1 297 ? -22.096 3.148 -7.018 1.00 77.56 297 GLY A C 1
ATOM 2299 O O . GLY A 1 297 ? -20.941 2.827 -7.280 1.00 77.56 297 GLY A O 1
ATOM 2300 N N . GLY A 1 298 ? -22.743 4.039 -7.781 1.00 83.69 298 GLY A N 1
ATOM 2301 C CA . GLY A 1 298 ? -22.104 4.799 -8.879 1.00 83.69 298 GLY A CA 1
ATOM 2302 C C . GLY A 1 298 ? -21.310 6.029 -8.415 1.00 83.69 298 GLY A C 1
ATOM 2303 O O . GLY A 1 298 ? -20.793 6.787 -9.231 1.00 83.69 298 GLY A O 1
ATOM 2304 N N . VAL A 1 299 ? -21.254 6.228 -7.101 1.00 86.31 299 VAL A N 1
ATOM 2305 C CA . VAL A 1 299 ? -20.716 7.407 -6.421 1.00 86.31 299 VAL A CA 1
ATOM 2306 C C . VAL A 1 299 ? -19.204 7.350 -6.205 1.00 86.31 299 VAL A C 1
ATOM 2308 O O . VAL A 1 299 ? -18.567 8.384 -5.999 1.00 86.31 299 VAL A O 1
ATOM 2311 N N . VAL A 1 300 ? -18.620 6.152 -6.265 1.00 90.50 300 VAL A N 1
ATOM 2312 C CA . VAL A 1 300 ? -17.184 5.928 -6.083 1.00 90.50 300 VAL A CA 1
ATOM 2313 C C . VAL A 1 300 ? -16.429 6.290 -7.361 1.00 90.50 300 VAL A C 1
ATOM 2315 O O . VAL A 1 300 ? -16.786 5.885 -8.468 1.00 90.50 300 VAL A O 1
ATOM 2318 N N . ASN A 1 301 ? -15.359 7.065 -7.209 1.00 88.88 301 ASN A N 1
ATOM 2319 C CA . ASN A 1 301 ? -14.455 7.422 -8.293 1.00 88.88 301 ASN A CA 1
ATOM 2320 C C . ASN A 1 301 ? -13.829 6.161 -8.920 1.00 88.88 301 ASN A C 1
ATOM 2322 O O . ASN A 1 301 ? -13.477 5.226 -8.207 1.00 88.88 301 ASN A O 1
ATOM 2326 N N . LYS A 1 302 ? -13.602 6.153 -10.242 1.00 88.81 302 LYS A N 1
ATOM 2327 C CA . LYS A 1 302 ? -12.956 5.029 -10.949 1.00 88.81 302 LYS A CA 1
ATOM 2328 C C . LYS A 1 302 ? -11.572 4.661 -10.407 1.00 88.81 302 LYS A C 1
ATOM 2330 O O . LYS A 1 302 ? -11.195 3.500 -10.506 1.00 88.81 302 LYS A O 1
ATOM 2335 N N . ALA A 1 303 ? -10.825 5.625 -9.865 1.00 89.19 303 ALA A N 1
ATOM 2336 C CA . ALA A 1 303 ? -9.549 5.355 -9.206 1.00 89.19 303 ALA A CA 1
ATOM 2337 C C . ALA A 1 303 ? -9.728 4.526 -7.922 1.00 89.19 303 ALA A C 1
ATOM 2339 O O . ALA A 1 303 ? -8.857 3.727 -7.596 1.00 89.19 303 ALA A O 1
ATOM 2340 N N . ALA A 1 304 ? -10.870 4.690 -7.239 1.00 91.69 304 ALA A N 1
ATOM 2341 C CA . ALA A 1 304 ? -11.295 4.085 -5.972 1.00 91.69 304 ALA A CA 1
ATOM 2342 C C . ALA A 1 304 ? -10.383 4.346 -4.760 1.00 91.69 304 ALA A C 1
ATOM 2344 O O . ALA A 1 304 ? -10.895 4.590 -3.671 1.00 91.69 304 ALA A O 1
ATOM 2345 N N . TRP A 1 305 ? -9.067 4.350 -4.939 1.00 94.38 305 TRP A N 1
ATOM 2346 C CA . TRP A 1 305 ? -8.057 4.493 -3.899 1.00 94.38 305 TRP A CA 1
ATOM 2347 C C . TRP A 1 305 ? -7.047 5.582 -4.259 1.00 94.38 305 TRP A C 1
ATOM 2349 O O . TRP A 1 305 ? -6.883 5.944 -5.424 1.00 94.38 305 TRP A O 1
ATOM 2359 N N . SER A 1 306 ? -6.362 6.102 -3.243 1.00 92.62 306 SER A N 1
ATOM 2360 C CA . SER A 1 306 ? -5.244 7.030 -3.397 1.00 92.62 306 SER A CA 1
ATOM 2361 C C . SER A 1 306 ? -4.072 6.605 -2.522 1.00 92.62 306 SER A C 1
ATOM 2363 O O . SER A 1 306 ? -4.234 6.308 -1.339 1.00 92.62 306 SER A O 1
ATOM 2365 N N . ASN A 1 307 ? -2.869 6.665 -3.077 1.00 89.88 307 ASN A N 1
ATOM 2366 C CA . ASN A 1 307 ? -1.625 6.483 -2.335 1.00 89.88 307 ASN A CA 1
ATOM 2367 C C . ASN A 1 307 ? -1.238 7.706 -1.488 1.00 89.88 307 ASN A C 1
ATOM 2369 O O . ASN A 1 307 ? -0.137 7.765 -0.960 1.00 89.88 307 ASN A O 1
ATOM 2373 N N . ASN A 1 308 ? -2.119 8.706 -1.379 1.00 91.44 308 ASN A N 1
ATOM 2374 C CA . ASN A 1 308 ? -1.898 9.925 -0.606 1.00 91.44 308 ASN A CA 1
ATOM 2375 C C . ASN A 1 308 ? -0.622 10.692 -1.014 1.00 91.44 308 ASN A C 1
ATOM 2377 O O . ASN A 1 308 ? 0.024 11.309 -0.174 1.00 91.44 308 ASN A O 1
ATOM 2381 N N . PHE A 1 309 ? -0.286 10.670 -2.311 1.00 88.50 309 PHE A N 1
ATOM 2382 C CA . PHE A 1 309 ? 0.929 11.257 -2.897 1.00 88.50 309 PHE A CA 1
ATOM 2383 C C . PHE A 1 309 ? 2.236 10.530 -2.535 1.00 88.50 309 PHE A C 1
ATOM 2385 O O . PHE A 1 309 ? 3.317 11.083 -2.733 1.00 88.50 309 PHE A O 1
ATOM 2392 N N . HIS A 1 310 ? 2.131 9.279 -2.084 1.00 81.56 310 HIS A N 1
ATOM 2393 C CA . HIS A 1 310 ? 3.241 8.374 -1.793 1.00 81.56 310 HIS A CA 1
ATOM 2394 C C . HIS A 1 310 ? 3.232 7.193 -2.775 1.00 81.56 310 HIS A C 1
ATOM 2396 O O . HIS A 1 310 ? 2.699 6.131 -2.451 1.00 81.56 310 HIS A O 1
ATOM 2402 N N . PRO A 1 311 ? 3.779 7.334 -3.999 1.00 80.38 311 PRO A N 1
ATOM 2403 C CA . PRO A 1 311 ? 3.775 6.257 -4.996 1.00 80.38 311 PRO A CA 1
ATOM 2404 C C . PRO A 1 311 ? 4.442 4.961 -4.505 1.00 80.38 311 PRO A C 1
ATOM 2406 O O . PRO A 1 311 ? 4.162 3.884 -5.024 1.00 80.38 311 PRO A O 1
ATOM 2409 N N . GLU A 1 312 ? 5.306 5.035 -3.494 1.00 72.38 312 GLU A N 1
ATOM 2410 C CA . GLU A 1 312 ? 5.886 3.883 -2.811 1.00 72.38 312 GLU A CA 1
ATOM 2411 C C . GLU A 1 312 ? 4.862 3.015 -2.057 1.00 72.38 312 GLU A C 1
ATOM 2413 O O . GLU A 1 312 ? 5.128 1.831 -1.858 1.00 72.38 312 GLU A O 1
ATOM 2418 N N . TYR A 1 313 ? 3.691 3.547 -1.683 1.00 81.31 313 TYR A N 1
ATOM 2419 C CA . TYR A 1 313 ? 2.629 2.788 -1.002 1.00 81.31 313 TYR A CA 1
ATOM 2420 C C . TYR A 1 313 ? 1.848 1.873 -1.956 1.00 81.31 313 TYR A C 1
ATOM 2422 O O . TYR A 1 313 ? 1.290 0.872 -1.515 1.00 81.31 313 TYR A O 1
ATOM 2430 N N . ASP A 1 314 ? 1.852 2.165 -3.262 1.00 74.94 314 ASP A N 1
ATOM 2431 C CA . ASP A 1 314 ? 1.205 1.333 -4.291 1.00 74.94 314 ASP A CA 1
ATOM 2432 C C . ASP A 1 314 ? 2.065 0.135 -4.725 1.00 74.94 314 ASP A C 1
ATOM 2434 O O . ASP A 1 314 ? 1.659 -0.653 -5.585 1.00 74.94 314 ASP A O 1
ATOM 2438 N N . ARG A 1 315 ? 3.280 -0.009 -4.180 1.00 67.56 315 ARG A N 1
ATOM 2439 C CA . ARG A 1 315 ? 4.195 -1.066 -4.610 1.00 67.56 315 ARG A CA 1
ATOM 2440 C C . ARG A 1 315 ? 3.642 -2.439 -4.220 1.00 67.56 315 ARG A C 1
ATOM 2442 O O . ARG A 1 315 ? 3.378 -2.680 -3.039 1.00 67.56 315 ARG A O 1
ATOM 2449 N N . PRO A 1 316 ? 3.498 -3.370 -5.178 1.00 64.56 316 PRO A N 1
ATOM 2450 C CA . PRO A 1 316 ? 3.035 -4.710 -4.869 1.00 64.56 316 PRO A CA 1
ATOM 2451 C C . PRO A 1 316 ? 4.055 -5.430 -3.982 1.00 64.56 316 PRO A C 1
ATOM 2453 O O . PRO A 1 316 ? 5.264 -5.203 -4.073 1.00 64.56 316 PRO A O 1
ATOM 2456 N N . PHE A 1 317 ? 3.575 -6.354 -3.145 1.00 63.59 317 PHE A N 1
ATOM 2457 C CA . PHE A 1 317 ? 4.473 -7.302 -2.492 1.00 63.59 317 PHE A CA 1
ATOM 2458 C C . PHE A 1 317 ? 5.289 -8.045 -3.554 1.00 63.59 317 PHE A C 1
ATOM 2460 O O . PHE A 1 317 ? 4.751 -8.455 -4.582 1.00 63.59 317 PHE A O 1
ATOM 2467 N N . SER A 1 318 ? 6.581 -8.253 -3.284 1.00 65.69 318 SER A N 1
ATOM 2468 C CA . SER A 1 318 ? 7.459 -8.999 -4.189 1.00 65.69 318 SER A CA 1
ATOM 2469 C C . SER A 1 318 ? 6.839 -10.352 -4.555 1.00 65.69 318 SER A C 1
ATOM 2471 O O . SER A 1 318 ? 6.357 -11.056 -3.659 1.00 65.69 318 SER A O 1
ATOM 2473 N N . LEU A 1 319 ? 6.929 -10.745 -5.830 1.00 67.00 319 LEU A N 1
ATOM 2474 C CA . LEU A 1 319 ? 6.420 -12.022 -6.347 1.00 67.00 319 LEU A CA 1
ATOM 2475 C C . LEU A 1 319 ? 6.825 -13.222 -5.471 1.00 67.00 319 LEU A C 1
ATOM 2477 O O . LEU A 1 319 ? 6.002 -14.074 -5.169 1.00 67.00 319 LEU A O 1
ATOM 2481 N N . TYR A 1 320 ? 8.065 -13.255 -4.980 1.00 70.44 320 TYR A N 1
ATOM 2482 C CA . TYR A 1 320 ? 8.580 -14.377 -4.184 1.00 70.44 320 TYR A CA 1
ATOM 2483 C C . TYR A 1 320 ? 8.018 -14.460 -2.760 1.00 70.44 320 TYR A C 1
ATOM 2485 O O . TYR A 1 320 ? 7.961 -15.544 -2.189 1.00 70.44 320 TYR A O 1
ATOM 2493 N N . LYS A 1 321 ? 7.583 -13.334 -2.179 1.00 69.06 321 LYS A N 1
ATOM 2494 C CA . LYS A 1 321 ? 6.885 -13.340 -0.880 1.00 69.06 321 LYS A CA 1
ATOM 2495 C C . LYS A 1 321 ? 5.444 -13.828 -1.029 1.00 69.06 321 LYS A C 1
ATOM 2497 O O . LYS A 1 321 ? 4.909 -14.417 -0.098 1.00 69.06 321 LYS A O 1
ATOM 2502 N N . THR A 1 322 ? 4.816 -13.558 -2.173 1.00 71.88 322 THR A N 1
ATOM 2503 C CA . THR A 1 322 ? 3.427 -13.958 -2.442 1.00 71.88 322 THR A CA 1
ATOM 2504 C C . THR A 1 322 ? 3.323 -15.382 -2.989 1.00 71.88 322 THR A C 1
ATOM 2506 O O . THR A 1 322 ? 2.358 -16.070 -2.674 1.00 71.88 322 THR A O 1
ATOM 2509 N N . SER A 1 323 ? 4.325 -15.848 -3.741 1.00 78.00 323 SER A N 1
ATOM 2510 C CA . SER A 1 323 ? 4.458 -17.230 -4.213 1.00 78.00 323 SER A CA 1
ATOM 2511 C C . SER A 1 323 ? 5.923 -17.683 -4.134 1.00 78.00 323 SER A C 1
ATOM 2513 O O . SER A 1 323 ? 6.709 -17.437 -5.055 1.00 78.00 323 SER A O 1
ATOM 2515 N N . PRO A 1 324 ? 6.320 -18.358 -3.042 1.00 81.25 324 PRO A N 1
ATOM 2516 C CA . PRO A 1 324 ? 7.659 -18.932 -2.900 1.00 81.25 324 PRO A CA 1
ATOM 2517 C C . PRO A 1 324 ? 8.018 -19.930 -4.010 1.00 81.25 324 PRO A C 1
ATOM 2519 O O . PRO A 1 324 ? 9.187 -20.065 -4.375 1.00 81.25 324 PRO A O 1
ATOM 2522 N N . GLU A 1 325 ? 7.021 -20.600 -4.594 1.00 82.50 325 GLU A N 1
ATOM 2523 C CA . GLU A 1 325 ? 7.187 -21.545 -5.703 1.00 82.50 325 GLU A CA 1
ATOM 2524 C C . GLU A 1 325 ? 7.791 -20.871 -6.943 1.00 82.50 325 GLU A C 1
ATOM 2526 O O . GLU A 1 325 ? 8.508 -21.521 -7.709 1.00 82.50 325 GLU A O 1
ATOM 2531 N N . ALA A 1 326 ? 7.584 -19.557 -7.103 1.00 83.44 326 ALA A N 1
ATOM 2532 C CA . ALA A 1 326 ? 8.136 -18.777 -8.204 1.00 83.44 326 ALA A CA 1
ATOM 2533 C C . ALA A 1 326 ? 9.675 -18.804 -8.253 1.00 83.44 326 ALA A C 1
ATOM 2535 O O . ALA A 1 326 ? 10.250 -18.652 -9.328 1.00 83.44 326 ALA A O 1
ATOM 2536 N N . LEU A 1 327 ? 10.357 -19.061 -7.126 1.00 84.94 327 LEU A N 1
ATOM 2537 C CA . LEU A 1 327 ? 11.820 -19.204 -7.085 1.00 84.94 327 LEU A CA 1
ATOM 2538 C C . LEU A 1 327 ? 12.330 -20.398 -7.905 1.00 84.94 327 LEU A C 1
ATOM 2540 O O . LEU A 1 327 ? 13.489 -20.397 -8.318 1.00 84.94 327 LEU A O 1
ATOM 2544 N N . SER A 1 328 ? 11.485 -21.412 -8.114 1.00 88.38 328 SER A N 1
ATOM 2545 C CA . SER A 1 328 ? 11.831 -22.635 -8.847 1.00 88.38 328 SER A CA 1
ATOM 2546 C C . SER A 1 328 ? 11.388 -22.624 -10.307 1.00 88.38 328 SER A C 1
ATOM 2548 O O . SER A 1 328 ? 11.663 -23.586 -11.023 1.00 88.38 328 SER A O 1
ATOM 2550 N N . LEU A 1 329 ? 10.714 -21.563 -10.762 1.00 85.56 329 LEU A N 1
ATOM 2551 C CA . LEU A 1 329 ? 10.330 -21.433 -12.162 1.00 85.56 329 LEU A CA 1
ATOM 2552 C C . LEU A 1 329 ? 11.576 -21.309 -13.036 1.00 85.56 329 LEU A C 1
ATOM 2554 O O . LEU A 1 329 ? 12.509 -20.566 -12.721 1.00 85.56 329 LEU A O 1
ATOM 2558 N N . SER A 1 330 ? 11.578 -22.040 -14.148 1.00 81.00 330 SER A N 1
ATOM 2559 C CA . SER A 1 330 ? 12.616 -21.892 -15.158 1.00 81.00 330 SER A CA 1
ATOM 2560 C C . SER A 1 330 ? 12.652 -20.445 -15.662 1.00 81.00 330 SER A C 1
ATOM 2562 O O . SER A 1 330 ? 11.593 -19.830 -15.823 1.00 81.00 330 SER A O 1
ATOM 2564 N N . PRO A 1 331 ? 13.849 -19.899 -15.929 1.00 80.75 331 PRO A N 1
ATOM 2565 C CA . PRO A 1 331 ? 13.987 -18.617 -16.601 1.00 80.75 331 PRO A CA 1
ATOM 2566 C C . PRO A 1 331 ? 13.149 -18.531 -17.889 1.00 80.75 331 PRO A C 1
ATOM 2568 O O . PRO A 1 331 ? 12.964 -19.555 -18.553 1.00 80.75 331 PRO A O 1
ATOM 2571 N N . PRO A 1 332 ? 12.677 -17.332 -18.276 1.00 80.12 332 PRO A N 1
ATOM 2572 C CA . PRO A 1 332 ? 12.077 -17.097 -19.584 1.00 80.12 332 PRO A CA 1
ATOM 2573 C C . PRO A 1 332 ? 12.964 -17.604 -20.723 1.00 80.12 332 PRO A C 1
ATOM 2575 O O . PRO A 1 332 ? 14.192 -17.599 -20.614 1.00 80.12 332 PRO A O 1
ATOM 2578 N N . GLU A 1 333 ? 12.333 -17.987 -21.833 1.00 81.56 333 GLU A N 1
ATOM 2579 C CA . GLU A 1 333 ? 13.029 -18.507 -23.010 1.00 81.56 333 GLU A CA 1
ATOM 2580 C C . GLU A 1 333 ? 14.099 -17.541 -23.555 1.00 81.56 333 GLU A C 1
ATOM 2582 O O . GLU A 1 333 ? 14.014 -16.312 -23.428 1.00 81.56 333 GLU A O 1
ATOM 2587 N N . GLY A 1 334 ? 15.103 -18.134 -24.203 1.00 83.88 334 GLY A N 1
ATOM 2588 C CA . GLY A 1 334 ? 16.215 -17.438 -24.840 1.00 83.88 334 GLY A CA 1
ATOM 2589 C C . GLY A 1 334 ? 17.539 -17.587 -24.084 1.00 83.88 334 GLY A C 1
ATOM 2590 O O . GLY A 1 334 ? 17.567 -17.985 -22.920 1.00 83.88 334 GLY A O 1
ATOM 2591 N N . PRO A 1 335 ? 18.667 -17.289 -24.746 1.00 89.12 335 PRO A N 1
ATOM 2592 C CA . PRO A 1 335 ? 19.982 -17.446 -24.147 1.00 89.12 335 PRO A CA 1
ATOM 2593 C C . PRO A 1 335 ? 20.284 -16.339 -23.128 1.00 89.12 335 PRO A C 1
ATOM 2595 O O . PRO A 1 335 ? 19.775 -15.218 -23.221 1.00 89.12 335 PRO A O 1
ATOM 2598 N N . ASN A 1 336 ? 21.188 -16.654 -22.201 1.00 88.38 336 ASN A N 1
ATOM 2599 C CA . ASN A 1 336 ? 21.854 -15.721 -21.282 1.00 88.38 336 ASN A CA 1
ATOM 2600 C C . ASN A 1 336 ? 20.900 -14.843 -20.460 1.00 88.38 336 ASN A C 1
ATOM 2602 O O . ASN A 1 336 ? 21.167 -13.664 -20.227 1.00 88.38 336 ASN A O 1
ATOM 2606 N N . PHE A 1 337 ? 19.776 -15.410 -20.027 1.00 86.69 337 PHE A N 1
ATOM 2607 C CA . PHE A 1 337 ? 18.842 -14.715 -19.154 1.00 86.69 337 PHE A CA 1
ATOM 2608 C C . PHE A 1 337 ? 19.388 -14.638 -17.724 1.00 86.69 337 PHE A C 1
ATOM 2610 O O . PHE A 1 337 ? 19.860 -15.635 -17.181 1.00 86.69 337 PHE A O 1
ATOM 2617 N N . GLY A 1 338 ? 19.280 -13.468 -17.097 1.00 86.62 338 GLY A N 1
ATOM 2618 C CA . GLY A 1 338 ? 19.613 -13.259 -15.689 1.00 86.62 338 GLY A CA 1
ATOM 2619 C C . GLY A 1 338 ? 18.405 -12.759 -14.905 1.00 86.62 338 GLY A C 1
ATOM 2620 O O . GLY A 1 338 ? 17.589 -12.004 -15.432 1.00 86.62 338 GLY A O 1
ATOM 2621 N N . ILE A 1 339 ? 18.307 -13.160 -13.637 1.00 88.31 339 ILE A N 1
ATOM 2622 C CA . ILE A 1 339 ? 17.299 -12.648 -12.702 1.00 88.31 339 ILE A CA 1
ATOM 2623 C C . ILE A 1 339 ? 17.978 -11.664 -11.756 1.00 88.31 339 ILE A C 1
ATOM 2625 O O . ILE A 1 339 ? 19.016 -11.977 -11.176 1.00 88.31 339 ILE A O 1
ATOM 2629 N N . LEU A 1 340 ? 17.375 -10.490 -11.582 1.00 86.81 340 LEU A N 1
ATOM 2630 C CA . LEU A 1 340 ? 17.816 -9.495 -10.615 1.00 86.81 340 LEU A CA 1
ATOM 2631 C C . LEU A 1 340 ? 16.814 -9.430 -9.458 1.00 86.81 340 LEU A C 1
ATOM 2633 O O . LEU A 1 340 ? 15.616 -9.246 -9.661 1.00 86.81 340 LEU A O 1
ATOM 2637 N N . VAL A 1 341 ? 17.310 -9.601 -8.238 1.00 87.12 341 VAL A N 1
ATOM 2638 C CA . VAL A 1 341 ? 16.551 -9.520 -6.992 1.00 87.12 341 VAL A CA 1
ATOM 2639 C C . VAL A 1 341 ? 16.703 -8.112 -6.433 1.00 87.12 341 VAL A C 1
ATOM 2641 O O . VAL A 1 341 ? 17.810 -7.644 -6.161 1.00 87.12 341 VAL A O 1
ATOM 2644 N N . ILE A 1 342 ? 15.573 -7.434 -6.260 1.00 83.25 342 ILE A N 1
ATOM 2645 C CA . ILE A 1 342 ? 15.499 -6.080 -5.713 1.00 83.25 342 ILE A CA 1
ATOM 2646 C C . ILE A 1 342 ? 14.905 -6.178 -4.313 1.00 83.25 342 ILE A C 1
ATOM 2648 O O . ILE A 1 342 ? 13.838 -6.762 -4.126 1.00 83.25 342 ILE A O 1
ATOM 2652 N N . GLN A 1 343 ? 15.589 -5.597 -3.335 1.00 80.06 343 GLN A N 1
ATOM 2653 C CA . GLN A 1 343 ? 15.065 -5.417 -1.989 1.00 80.06 343 GLN A CA 1
ATOM 2654 C C . GLN A 1 343 ? 14.533 -3.991 -1.852 1.00 80.06 343 GLN A C 1
ATOM 2656 O O . GLN A 1 343 ? 15.258 -3.033 -2.130 1.00 80.06 343 GLN A O 1
ATOM 2661 N N . ASP A 1 344 ? 13.287 -3.844 -1.400 1.00 73.19 344 ASP A N 1
ATOM 2662 C CA . ASP A 1 344 ? 12.758 -2.520 -1.079 1.00 73.19 344 ASP A CA 1
ATOM 2663 C C . ASP A 1 344 ? 13.453 -1.995 0.184 1.00 73.19 344 ASP A C 1
ATOM 2665 O O . ASP A 1 344 ? 13.449 -2.652 1.231 1.00 73.19 344 ASP A O 1
ATOM 2669 N N . VAL A 1 345 ? 14.077 -0.821 0.060 1.00 65.06 345 VAL A N 1
ATOM 2670 C CA . VAL A 1 345 ? 14.792 -0.128 1.138 1.00 65.06 345 VAL A CA 1
ATOM 2671 C C . VAL A 1 345 ? 13.823 0.262 2.264 1.00 65.06 345 VAL A C 1
ATOM 2673 O O . VAL A 1 345 ? 14.226 0.289 3.423 1.00 65.06 345 VAL A O 1
ATOM 2676 N N . MET A 1 346 ? 12.542 0.497 1.947 1.00 59.66 346 MET A N 1
ATOM 2677 C CA . MET A 1 346 ? 11.501 0.862 2.922 1.00 59.66 346 MET A CA 1
ATOM 2678 C C . MET A 1 346 ? 11.063 -0.310 3.813 1.00 59.66 346 MET A C 1
ATOM 2680 O O . MET A 1 346 ? 10.524 -0.096 4.893 1.00 59.66 346 MET A O 1
ATOM 2684 N N . ASP A 1 347 ? 11.313 -1.551 3.385 1.00 58.28 347 ASP A N 1
ATOM 2685 C CA . ASP A 1 347 ? 11.035 -2.763 4.166 1.00 58.28 347 ASP A CA 1
ATOM 2686 C C . ASP A 1 347 ? 12.201 -3.132 5.112 1.00 58.28 347 ASP A C 1
ATOM 2688 O O . ASP A 1 347 ? 12.121 -4.127 5.838 1.00 58.28 347 ASP A O 1
ATOM 2692 N N . LEU A 1 348 ? 13.307 -2.377 5.099 1.00 62.25 348 LEU A N 1
ATOM 2693 C CA . LEU A 1 348 ? 14.462 -2.666 5.944 1.00 62.25 348 LEU A CA 1
ATOM 2694 C C . LEU A 1 348 ? 14.221 -2.173 7.373 1.00 62.25 348 LEU A C 1
ATOM 2696 O O . LEU A 1 348 ? 14.092 -0.978 7.617 1.00 62.25 348 LEU A O 1
ATOM 2700 N N . GLU A 1 349 ? 14.255 -3.087 8.344 1.00 56.47 349 GLU A N 1
ATOM 2701 C CA . GLU A 1 349 ? 14.383 -2.713 9.754 1.00 56.47 349 GLU A CA 1
ATOM 2702 C C . GLU A 1 349 ? 15.809 -2.189 10.013 1.00 56.47 349 GLU A C 1
ATOM 2704 O O . GLU A 1 349 ? 16.772 -2.957 9.879 1.00 56.47 349 GLU A O 1
ATOM 2709 N N . PRO A 1 350 ? 15.994 -0.905 10.374 1.00 53.88 350 PRO A N 1
ATOM 2710 C CA . PRO A 1 350 ? 17.324 -0.359 10.580 1.00 53.88 350 PRO A CA 1
ATOM 2711 C C . PRO A 1 350 ? 17.907 -0.852 11.908 1.00 53.88 350 PRO A C 1
ATOM 2713 O O . PRO A 1 350 ? 17.391 -0.544 12.982 1.00 53.88 350 PRO A O 1
ATOM 2716 N N . ILE A 1 351 ? 19.048 -1.543 11.861 1.00 52.19 351 ILE A N 1
ATOM 2717 C CA . ILE A 1 351 ? 19.873 -1.764 13.053 1.00 52.19 351 ILE A CA 1
ATOM 2718 C C . ILE A 1 351 ? 20.881 -0.612 13.114 1.00 52.19 351 ILE A C 1
ATOM 2720 O O . ILE A 1 351 ? 21.931 -0.650 12.478 1.00 52.19 351 ILE A O 1
ATOM 2724 N N . SER A 1 352 ? 20.544 0.454 13.842 1.00 45.00 352 SER A N 1
ATOM 2725 C CA . SER A 1 352 ? 21.479 1.554 14.110 1.00 45.00 352 SER A CA 1
ATOM 2726 C C . SER A 1 352 ? 22.283 1.266 15.377 1.00 45.00 352 SER A C 1
ATOM 2728 O O . SER A 1 352 ? 21.719 1.182 16.468 1.00 45.00 352 SER A O 1
ATOM 2730 N N . CYS A 1 353 ? 23.611 1.227 15.261 1.00 36.91 353 CYS A N 1
ATOM 2731 C CA . CYS A 1 353 ? 24.502 1.508 16.384 1.00 36.91 353 CYS A CA 1
ATOM 2732 C C . CYS A 1 353 ? 25.031 2.942 16.224 1.00 36.91 353 CYS A C 1
ATOM 2734 O O . CYS A 1 353 ? 25.724 3.243 15.259 1.00 36.91 353 CYS A O 1
ATOM 2736 N N . PHE A 1 354 ? 24.702 3.824 17.173 1.00 38.19 354 PHE A N 1
ATOM 2737 C CA . PHE A 1 354 ? 25.280 5.172 17.310 1.00 38.19 354 PHE A CA 1
ATOM 2738 C C . PHE A 1 354 ? 25.126 6.131 16.108 1.00 38.19 354 PHE A C 1
ATOM 2740 O O . PHE A 1 354 ? 26.000 6.958 15.865 1.00 38.19 354 PHE A O 1
ATOM 2747 N N . GLY A 1 355 ? 24.004 6.080 15.380 1.00 36.09 355 GLY A N 1
ATOM 2748 C CA . GLY A 1 355 ? 23.624 7.160 14.457 1.00 36.09 355 GLY A CA 1
ATOM 2749 C C . GLY A 1 355 ? 24.416 7.235 13.145 1.00 36.09 355 GLY A C 1
ATOM 2750 O O . GLY A 1 355 ? 24.363 8.261 12.472 1.00 36.09 355 GLY A O 1
ATOM 2751 N N . LEU A 1 356 ? 25.124 6.169 12.750 1.00 43.50 356 LEU A N 1
ATOM 2752 C CA . LEU A 1 356 ? 25.862 6.102 11.484 1.00 43.50 356 LEU A CA 1
ATOM 2753 C C . LEU A 1 356 ? 25.506 4.822 10.704 1.00 43.50 356 LEU A C 1
ATOM 2755 O O . LEU A 1 356 ? 25.887 3.726 11.100 1.00 43.50 356 LEU A O 1
ATOM 2759 N N . ARG A 1 357 ? 24.816 5.017 9.566 1.00 49.34 357 ARG A N 1
ATOM 2760 C CA . ARG A 1 357 ? 24.336 4.035 8.562 1.00 49.34 357 ARG A CA 1
ATOM 2761 C C . ARG A 1 357 ? 23.347 2.969 9.066 1.00 49.34 357 ARG A C 1
ATOM 2763 O O . ARG A 1 357 ? 23.556 2.298 10.067 1.00 49.34 357 ARG A O 1
ATOM 2770 N N . GLN A 1 358 ? 22.248 2.811 8.324 1.00 55.16 358 GLN A N 1
ATOM 2771 C CA . GLN A 1 358 ? 21.261 1.750 8.535 1.00 55.16 358 GLN A CA 1
ATOM 2772 C C . GLN A 1 358 ? 21.796 0.456 7.908 1.00 55.16 358 GLN A C 1
ATOM 2774 O O . GLN A 1 358 ? 21.991 0.397 6.694 1.00 55.16 358 GLN A O 1
ATOM 2779 N N . TYR A 1 359 ? 22.058 -0.561 8.728 1.00 62.56 359 TYR A N 1
ATOM 2780 C CA . TYR A 1 359 ? 22.447 -1.891 8.258 1.00 62.56 359 TYR A CA 1
ATOM 2781 C C . TYR A 1 359 ? 21.297 -2.870 8.477 1.00 62.56 359 TYR A C 1
ATOM 2783 O O . TYR A 1 359 ? 20.670 -2.869 9.539 1.00 62.56 359 TYR A O 1
ATOM 2791 N N . HIS A 1 360 ? 21.054 -3.726 7.487 1.00 73.94 360 HIS A N 1
ATOM 2792 C CA . HIS A 1 360 ? 20.102 -4.826 7.569 1.00 73.94 360 HIS A CA 1
ATOM 2793 C C . HIS A 1 360 ? 20.846 -6.161 7.512 1.00 73.94 360 HIS A C 1
ATOM 2795 O O . HIS A 1 360 ? 21.643 -6.396 6.605 1.00 73.94 360 HIS A O 1
ATOM 2801 N N . GLU A 1 361 ? 20.612 -7.047 8.481 1.00 81.00 361 GLU A N 1
ATOM 2802 C CA . GLU A 1 361 ? 21.148 -8.410 8.423 1.00 81.00 361 GLU A CA 1
ATOM 2803 C C . GLU A 1 361 ? 20.300 -9.244 7.456 1.00 81.00 361 GLU A C 1
ATOM 2805 O O . GLU A 1 361 ? 19.134 -9.518 7.735 1.00 81.00 361 GLU A O 1
ATOM 2810 N N . VAL A 1 362 ? 20.899 -9.689 6.350 1.00 85.12 362 VAL A N 1
ATOM 2811 C CA . VAL A 1 362 ? 20.243 -10.572 5.382 1.00 85.12 362 VAL A CA 1
ATOM 2812 C C . VAL A 1 362 ? 20.259 -11.993 5.937 1.00 85.12 362 VAL A C 1
ATOM 2814 O O . VAL A 1 362 ? 21.321 -12.577 6.167 1.00 85.12 362 VAL A O 1
ATOM 2817 N N . LYS A 1 363 ? 19.069 -12.544 6.192 1.00 83.31 363 LYS A N 1
ATOM 2818 C CA . LYS A 1 363 ? 18.896 -13.854 6.847 1.00 83.31 363 LYS A CA 1
ATOM 2819 C C . LYS A 1 363 ? 18.491 -14.971 5.892 1.00 83.31 363 LYS A C 1
ATOM 2821 O O . LYS A 1 363 ? 18.631 -16.138 6.252 1.00 83.31 363 LYS A O 1
ATOM 2826 N N . GLU A 1 364 ? 18.025 -14.621 4.699 1.00 85.56 364 GLU A N 1
ATOM 2827 C CA . GLU A 1 364 ? 17.416 -15.546 3.743 1.00 85.56 364 GLU A CA 1
ATOM 2828 C C . GLU A 1 364 ? 17.961 -15.321 2.327 1.00 85.56 364 GLU A C 1
ATOM 2830 O O . GLU A 1 364 ? 18.513 -14.264 2.017 1.00 85.56 364 GLU A O 1
ATOM 2835 N N . LEU A 1 365 ? 17.840 -16.357 1.497 1.00 89.00 365 LEU A N 1
ATOM 2836 C CA . LEU A 1 365 ? 18.097 -16.316 0.058 1.00 89.00 365 LEU A CA 1
ATOM 2837 C C . LEU A 1 365 ? 16.779 -16.013 -0.673 1.00 89.00 365 LEU A C 1
ATOM 2839 O O . LEU A 1 365 ? 15.718 -16.365 -0.153 1.00 89.00 365 LEU A O 1
ATOM 2843 N N . PRO A 1 366 ? 16.822 -15.437 -1.885 1.00 91.06 366 PRO A N 1
ATOM 2844 C CA . PRO A 1 366 ? 18.006 -15.027 -2.648 1.00 91.06 366 PRO A CA 1
ATOM 2845 C C . PRO A 1 366 ? 18.542 -13.642 -2.236 1.00 91.06 366 PRO A C 1
ATOM 2847 O O . PRO A 1 366 ? 17.808 -12.809 -1.712 1.00 91.06 366 PRO A O 1
ATOM 2850 N N . PHE A 1 367 ? 19.830 -13.370 -2.483 1.00 91.00 367 PHE A N 1
ATOM 2851 C CA . PHE A 1 367 ? 20.434 -12.077 -2.121 1.00 91.00 367 PHE A CA 1
ATOM 2852 C C . PHE A 1 367 ? 20.067 -10.947 -3.092 1.00 91.00 367 PHE A C 1
ATOM 2854 O O . PHE A 1 367 ? 20.053 -11.198 -4.297 1.00 91.00 367 PHE A O 1
ATOM 2861 N N . PRO A 1 368 ? 19.838 -9.711 -2.604 1.00 87.94 368 PRO A N 1
ATOM 2862 C CA . PRO A 1 368 ? 19.490 -8.571 -3.449 1.00 87.94 368 PRO A CA 1
ATOM 2863 C C . PRO A 1 368 ? 20.704 -7.928 -4.133 1.00 87.94 368 PRO A C 1
ATOM 2865 O O . PRO A 1 368 ? 21.752 -7.737 -3.516 1.00 87.94 368 PRO A O 1
ATOM 2868 N N . GLN A 1 369 ? 20.540 -7.536 -5.397 1.00 88.38 369 GLN A N 1
ATOM 2869 C CA . GLN A 1 369 ? 21.578 -6.907 -6.227 1.00 88.38 369 GLN A CA 1
ATOM 2870 C C . GLN A 1 369 ? 21.552 -5.372 -6.185 1.00 88.38 369 GLN A C 1
ATOM 2872 O O . GLN A 1 369 ? 22.538 -4.742 -6.557 1.00 88.38 369 GLN A O 1
ATOM 2877 N N . ASN A 1 370 ? 20.458 -4.755 -5.725 1.00 84.62 370 ASN A N 1
ATOM 2878 C CA . ASN A 1 370 ? 20.365 -3.300 -5.545 1.00 84.62 370 ASN A CA 1
ATOM 2879 C C . ASN A 1 370 ? 20.939 -2.815 -4.197 1.00 84.62 370 ASN A C 1
ATOM 2881 O O . ASN A 1 370 ? 20.806 -1.642 -3.858 1.00 84.62 370 ASN A O 1
ATOM 2885 N N . MET A 1 371 ? 21.562 -3.705 -3.424 1.00 84.69 371 MET A N 1
ATOM 2886 C CA . MET A 1 371 ? 22.160 -3.414 -2.121 1.00 84.69 371 MET A CA 1
ATOM 2887 C C . MET A 1 371 ? 23.678 -3.577 -2.175 1.00 84.69 371 MET A C 1
ATOM 2889 O O . MET A 1 371 ? 24.204 -4.254 -3.054 1.00 84.69 371 MET A O 1
ATOM 2893 N N . ASN A 1 372 ? 24.377 -2.996 -1.201 1.00 86.06 372 ASN A N 1
ATOM 2894 C CA . ASN A 1 372 ? 25.809 -3.185 -0.975 1.00 86.06 372 ASN A CA 1
ATOM 2895 C C . ASN A 1 372 ? 26.026 -4.253 0.110 1.00 86.06 372 ASN A C 1
ATOM 2897 O O . ASN A 1 372 ? 25.853 -3.935 1.296 1.00 86.06 372 ASN A O 1
ATOM 2901 N N . PRO A 1 373 ? 26.367 -5.501 -0.262 1.00 88.31 373 PRO A N 1
ATOM 2902 C CA . PRO A 1 373 ? 26.539 -6.591 0.682 1.00 88.31 373 PRO A CA 1
ATOM 2903 C C . PRO A 1 373 ? 27.930 -6.545 1.317 1.00 88.31 373 PRO A C 1
ATOM 2905 O O . PRO A 1 373 ? 28.956 -6.403 0.650 1.00 88.31 373 PRO A O 1
ATOM 2908 N N . GLU A 1 374 ? 27.965 -6.720 2.628 1.00 90.19 374 GLU A N 1
ATOM 2909 C CA . GLU A 1 374 ? 29.174 -6.878 3.417 1.00 90.19 374 GLU A CA 1
ATOM 2910 C C . GLU A 1 374 ? 29.118 -8.246 4.098 1.00 90.19 374 GLU A C 1
ATOM 2912 O O . GLU A 1 374 ? 28.327 -8.517 5.006 1.00 90.19 374 GLU A O 1
ATOM 2917 N N . LEU A 1 375 ? 29.945 -9.154 3.594 1.00 91.19 375 LEU A N 1
ATOM 2918 C CA . LEU A 1 375 ? 30.123 -10.479 4.155 1.00 91.19 375 LEU A CA 1
ATOM 2919 C C . LEU A 1 375 ? 31.092 -10.378 5.325 1.00 91.19 375 LEU A C 1
ATOM 2921 O O . LEU A 1 375 ? 32.178 -9.818 5.191 1.00 91.19 375 LEU A O 1
ATOM 2925 N N . PHE A 1 376 ? 30.744 -10.987 6.457 1.00 88.94 376 PHE A N 1
ATOM 2926 C CA . PHE A 1 376 ? 31.667 -11.094 7.579 1.00 88.94 376 PHE A CA 1
ATOM 2927 C C . PHE A 1 376 ? 31.661 -12.472 8.235 1.00 88.94 376 PHE A C 1
ATOM 2929 O O . PHE A 1 376 ? 30.628 -13.130 8.396 1.00 88.94 376 PHE A O 1
ATOM 2936 N N . TYR A 1 377 ? 32.839 -12.906 8.676 1.00 86.06 377 TYR A N 1
ATOM 2937 C CA . TYR A 1 377 ? 33.014 -14.145 9.428 1.00 86.06 377 TYR A CA 1
ATOM 2938 C C . TYR A 1 377 ? 33.997 -13.951 10.580 1.00 86.06 377 TYR A C 1
ATOM 2940 O O . TYR A 1 377 ? 34.768 -12.993 10.626 1.00 86.06 377 TYR A O 1
ATOM 2948 N N . ARG A 1 378 ? 33.937 -14.857 11.559 1.00 80.12 378 ARG A N 1
ATOM 2949 C CA . ARG A 1 378 ? 34.801 -14.820 12.745 1.00 80.12 378 ARG A CA 1
ATOM 2950 C C . ARG A 1 378 ? 35.784 -15.977 12.708 1.00 80.12 378 ARG A C 1
ATOM 2952 O O . ARG A 1 378 ? 35.357 -17.122 12.559 1.00 80.12 378 ARG A O 1
ATOM 2959 N N . SER A 1 379 ? 37.061 -15.679 12.906 1.00 76.00 379 SER A N 1
ATOM 2960 C CA . SER A 1 379 ? 38.147 -16.651 13.046 1.00 76.00 379 SER A CA 1
ATOM 2961 C C . SER A 1 379 ? 38.745 -16.574 14.465 1.00 76.00 379 SER A C 1
ATOM 2963 O O . SER A 1 379 ? 38.655 -15.538 15.126 1.00 76.00 379 SER A O 1
ATOM 2965 N N . GLY A 1 380 ? 39.298 -17.682 14.975 1.00 65.06 380 GLY A N 1
ATOM 2966 C CA . GLY A 1 380 ? 39.963 -17.746 16.290 1.00 65.06 380 GLY A CA 1
ATOM 2967 C C . GLY A 1 380 ? 39.156 -18.384 17.438 1.00 65.06 380 GLY A C 1
ATOM 2968 O O . GLY A 1 380 ? 37.931 -18.536 17.378 1.00 65.06 380 GLY A O 1
ATOM 2969 N N . ILE A 1 381 ? 39.863 -18.779 18.506 1.00 56.84 381 ILE A N 1
ATOM 2970 C CA . ILE A 1 381 ? 39.317 -19.451 19.702 1.00 56.84 381 ILE A CA 1
ATOM 2971 C C . ILE A 1 381 ? 39.181 -18.439 20.858 1.00 56.84 381 ILE A C 1
ATOM 2973 O O . ILE A 1 381 ? 40.049 -17.593 21.042 1.00 56.84 381 ILE A O 1
ATOM 2977 N N . SER A 1 382 ? 38.055 -18.538 21.583 1.00 59.75 382 SER A N 1
ATOM 2978 C CA . SER A 1 382 ? 37.607 -17.801 22.791 1.00 59.75 382 SER A CA 1
ATOM 2979 C C . SER A 1 382 ? 38.039 -16.334 22.962 1.00 59.75 382 SER A C 1
ATOM 2981 O O . SER A 1 382 ? 37.170 -15.467 22.895 1.00 59.75 382 SER A O 1
ATOM 2983 N N . ILE A 1 383 ? 39.321 -16.058 23.202 1.00 54.75 383 ILE A N 1
ATOM 2984 C CA . ILE A 1 383 ? 39.843 -14.768 23.684 1.00 54.75 383 ILE A CA 1
ATOM 2985 C C . ILE A 1 383 ? 40.424 -13.885 22.561 1.00 54.75 383 ILE A C 1
ATOM 2987 O O . ILE A 1 383 ? 40.385 -12.668 22.681 1.00 54.75 383 ILE A O 1
ATOM 2991 N N . ASN A 1 384 ? 40.859 -14.471 21.434 1.00 59.47 384 ASN A N 1
ATOM 2992 C CA . ASN A 1 384 ? 41.435 -13.755 20.279 1.00 59.47 384 ASN A CA 1
ATOM 2993 C C . ASN A 1 384 ? 40.587 -13.971 19.015 1.00 59.47 384 ASN A C 1
ATOM 2995 O O . ASN A 1 384 ? 41.015 -14.623 18.061 1.00 59.47 384 ASN A O 1
ATOM 2999 N N . ARG A 1 385 ? 39.341 -13.481 19.016 1.00 69.31 385 ARG A N 1
ATOM 3000 C CA . ARG A 1 385 ? 38.463 -13.572 17.838 1.00 69.31 385 ARG A CA 1
ATOM 3001 C C . ARG A 1 385 ? 38.683 -12.386 16.905 1.00 69.31 385 ARG A C 1
ATOM 3003 O O . ARG A 1 385 ? 38.314 -11.268 17.255 1.00 69.31 385 ARG A O 1
ATOM 3010 N N . ALA A 1 386 ? 39.187 -12.645 15.704 1.00 77.44 386 ALA A N 1
ATOM 3011 C CA . ALA A 1 386 ? 39.202 -11.664 14.625 1.00 77.44 386 ALA A CA 1
ATOM 3012 C C . ALA A 1 386 ? 37.892 -11.749 13.828 1.00 77.44 386 ALA A C 1
ATOM 3014 O O . ALA A 1 386 ? 37.351 -12.836 13.602 1.00 77.44 386 ALA A O 1
ATOM 3015 N N . THR A 1 387 ? 37.356 -10.596 13.427 1.00 82.00 387 THR A N 1
ATOM 3016 C CA . THR A 1 387 ? 36.246 -10.521 12.466 1.00 82.00 387 THR A CA 1
ATOM 3017 C C . THR A 1 387 ? 36.808 -9.999 11.155 1.00 82.00 387 THR A C 1
ATOM 3019 O O . THR A 1 387 ? 37.454 -8.955 11.146 1.00 82.00 387 THR A O 1
ATOM 3022 N N . HIS A 1 388 ? 36.578 -10.739 10.079 1.00 83.69 388 HIS A N 1
ATOM 3023 C CA . HIS A 1 388 ? 37.012 -10.389 8.731 1.00 83.69 388 HIS A CA 1
ATOM 3024 C C . HIS A 1 388 ? 35.805 -9.915 7.927 1.00 83.69 388 HIS A C 1
ATOM 3026 O O . HIS A 1 388 ? 34.718 -10.468 8.103 1.00 83.69 388 HIS A O 1
ATOM 3032 N N . TYR A 1 389 ? 36.011 -8.921 7.062 1.00 86.62 389 TYR A N 1
ATOM 3033 C CA . TYR A 1 389 ? 34.973 -8.279 6.256 1.00 86.62 389 TYR A CA 1
ATOM 3034 C C . TYR A 1 389 ? 35.361 -8.315 4.777 1.00 86.62 389 TYR A C 1
ATOM 3036 O O . TYR A 1 389 ? 36.500 -8.001 4.434 1.00 86.62 389 TYR A O 1
ATOM 3044 N N . HIS A 1 390 ? 34.409 -8.667 3.916 1.00 88.69 390 HIS A N 1
ATOM 3045 C CA . HIS A 1 390 ? 34.548 -8.678 2.463 1.00 88.69 390 HIS A CA 1
ATOM 3046 C C . HIS A 1 390 ? 33.348 -7.968 1.834 1.00 88.69 390 HIS A C 1
ATOM 3048 O O . HIS A 1 390 ? 32.200 -8.296 2.129 1.00 88.69 390 HIS A O 1
ATOM 3054 N N . HIS A 1 391 ? 33.610 -7.006 0.951 1.00 90.06 391 HIS A N 1
ATOM 3055 C CA . HIS A 1 391 ? 32.563 -6.308 0.207 1.00 90.06 391 HIS A CA 1
ATOM 3056 C C . HIS A 1 391 ? 32.393 -6.982 -1.149 1.00 90.06 391 HIS A C 1
ATOM 3058 O O . HIS A 1 391 ? 33.265 -6.857 -2.013 1.00 90.06 391 HIS A O 1
ATOM 3064 N N . VAL A 1 392 ? 31.287 -7.702 -1.324 1.00 90.88 392 VAL A N 1
ATOM 3065 C CA . VAL A 1 392 ? 31.069 -8.578 -2.482 1.00 90.88 392 VAL A CA 1
ATOM 3066 C C . VAL A 1 392 ? 29.681 -8.378 -3.070 1.00 90.88 392 VAL A C 1
ATOM 3068 O O . VAL A 1 392 ? 28.719 -8.208 -2.335 1.00 90.88 392 VAL A O 1
ATOM 3071 N N . ALA A 1 393 ? 29.562 -8.423 -4.395 1.00 90.56 393 ALA A N 1
ATOM 3072 C CA . ALA A 1 393 ? 28.283 -8.494 -5.086 1.00 90.56 393 ALA A CA 1
ATOM 3073 C C . ALA A 1 393 ? 27.991 -9.955 -5.432 1.00 90.56 393 ALA A C 1
ATOM 3075 O O . ALA A 1 393 ? 28.848 -10.639 -5.991 1.00 90.56 393 ALA A O 1
ATOM 3076 N N . PHE A 1 394 ? 26.779 -10.414 -5.139 1.00 92.75 394 PHE A N 1
ATOM 3077 C CA . PHE A 1 394 ? 26.301 -11.724 -5.570 1.00 92.75 394 PHE A CA 1
ATOM 3078 C C . PHE A 1 394 ? 25.448 -11.539 -6.818 1.00 92.75 394 PHE A C 1
ATOM 3080 O O . PHE A 1 394 ? 24.400 -10.901 -6.741 1.00 92.75 394 PHE A O 1
ATOM 3087 N N . VAL A 1 395 ? 25.879 -12.077 -7.956 1.00 91.81 395 VAL A N 1
ATOM 3088 C CA . VAL A 1 395 ? 25.123 -12.031 -9.217 1.00 91.81 395 VAL A CA 1
ATOM 3089 C C . VAL A 1 395 ? 24.620 -13.440 -9.520 1.00 91.81 395 VAL A C 1
ATOM 3091 O O . VAL A 1 395 ? 25.456 -14.330 -9.656 1.00 91.81 395 VAL A O 1
ATOM 3094 N N . PRO A 1 396 ? 23.299 -13.690 -9.592 1.00 93.06 396 PRO A N 1
ATOM 3095 C CA . PRO A 1 396 ? 22.776 -15.013 -9.919 1.00 93.06 396 PRO A CA 1
ATOM 3096 C C . PRO A 1 396 ? 23.340 -15.533 -11.243 1.00 93.06 396 PRO A C 1
ATOM 3098 O O . PRO A 1 396 ? 23.464 -14.774 -12.207 1.00 93.06 396 PRO A O 1
ATOM 3101 N N . VAL A 1 397 ? 23.680 -16.822 -11.286 1.00 92.31 397 VAL A N 1
ATOM 3102 C CA . VAL A 1 397 ? 24.197 -17.460 -12.506 1.00 92.31 397 VAL A CA 1
ATOM 3103 C C . VAL A 1 397 ? 23.131 -17.434 -13.604 1.00 92.31 397 VAL A C 1
ATOM 3105 O O . VAL A 1 397 ? 21.944 -17.652 -13.350 1.00 92.31 397 VAL A O 1
ATOM 3108 N N . LEU A 1 398 ? 23.556 -17.142 -14.836 1.00 90.75 398 LEU A N 1
ATOM 3109 C CA . LEU A 1 398 ? 22.655 -17.020 -15.981 1.00 90.75 398 LEU A CA 1
ATOM 3110 C C . LEU A 1 398 ? 21.967 -18.355 -16.297 1.00 90.75 398 LEU A C 1
ATOM 3112 O O . LEU A 1 398 ? 22.538 -19.430 -16.125 1.00 90.75 398 LEU A O 1
ATOM 3116 N N . ASN A 1 399 ? 20.744 -18.283 -16.820 1.00 90.31 399 ASN A N 1
ATOM 3117 C CA . ASN A 1 399 ? 19.927 -19.429 -17.235 1.00 90.31 399 ASN A CA 1
ATOM 3118 C C . ASN A 1 399 ? 19.631 -20.443 -16.113 1.00 90.31 399 ASN A C 1
ATOM 3120 O O . ASN A 1 399 ? 19.266 -21.584 -16.394 1.00 90.31 399 ASN A O 1
ATOM 3124 N N . GLN A 1 400 ? 19.757 -20.039 -14.847 1.00 90.19 400 GLN A N 1
ATOM 3125 C CA . GLN A 1 400 ? 19.396 -20.851 -13.688 1.00 90.19 400 GLN A CA 1
ATOM 3126 C C . GLN A 1 400 ? 18.209 -20.230 -12.937 1.00 90.19 400 GLN A C 1
ATOM 3128 O O . GLN A 1 400 ? 18.106 -19.003 -12.857 1.00 90.19 400 GLN A O 1
ATOM 3133 N N . PRO A 1 401 ? 17.307 -21.047 -12.358 1.00 91.19 401 PRO A N 1
ATOM 3134 C CA . PRO A 1 401 ? 16.299 -20.541 -11.433 1.00 91.19 401 PRO A CA 1
ATOM 3135 C C . PRO A 1 401 ? 16.973 -20.013 -10.160 1.00 91.19 401 PRO A C 1
ATOM 3137 O O . PRO A 1 401 ? 18.039 -20.496 -9.760 1.00 91.19 401 PRO A O 1
ATOM 3140 N N . LEU A 1 402 ? 16.336 -19.064 -9.469 1.00 91.12 402 LEU A N 1
ATOM 3141 C CA . LEU A 1 402 ? 16.871 -18.525 -8.211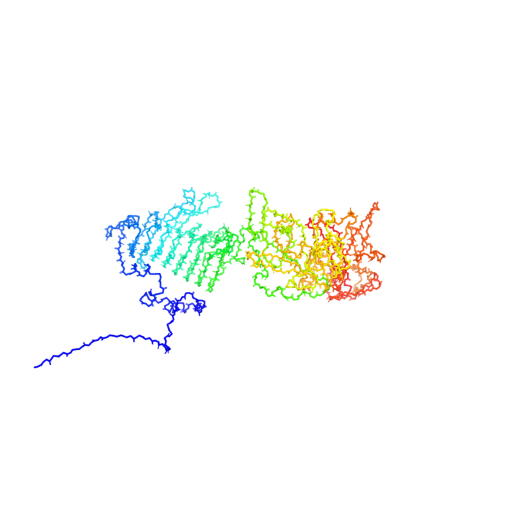 1.00 91.12 402 LEU A CA 1
ATOM 3142 C C . LEU A 1 402 ? 16.991 -19.595 -7.118 1.00 91.12 402 LEU A C 1
ATOM 3144 O O . LEU A 1 402 ? 17.889 -19.506 -6.284 1.00 91.12 402 LEU A O 1
ATOM 3148 N N . SER A 1 403 ? 16.154 -20.638 -7.152 1.00 91.44 403 SER A N 1
ATOM 3149 C CA . SER A 1 403 ? 16.232 -21.775 -6.227 1.00 91.44 403 SER A CA 1
ATOM 3150 C C . SER A 1 403 ? 17.522 -22.593 -6.347 1.00 91.44 403 SER A C 1
ATOM 3152 O O . SER A 1 403 ? 17.850 -23.334 -5.420 1.00 91.44 403 SER A O 1
ATOM 3154 N N . SER A 1 404 ? 18.285 -22.440 -7.439 1.00 92.88 404 SER A N 1
ATOM 3155 C CA . SER A 1 404 ? 19.609 -23.058 -7.584 1.00 92.88 404 SER A CA 1
ATOM 3156 C C . SER A 1 404 ? 20.629 -22.516 -6.578 1.00 92.88 404 SER A C 1
ATOM 3158 O O . SER A 1 404 ? 21.613 -23.191 -6.290 1.00 92.88 404 SER A O 1
ATOM 3160 N N . ASN A 1 405 ? 20.406 -21.302 -6.055 1.00 94.31 405 ASN A N 1
ATOM 3161 C CA . ASN A 1 405 ? 21.323 -20.572 -5.179 1.00 94.31 405 ASN A CA 1
ATOM 3162 C C . ASN A 1 405 ? 22.760 -20.472 -5.723 1.00 94.31 405 ASN A C 1
ATOM 3164 O O . ASN A 1 405 ? 23.718 -20.407 -4.947 1.00 94.31 405 ASN A O 1
ATOM 3168 N N . LYS A 1 406 ? 22.917 -20.472 -7.051 1.00 94.94 406 LYS A N 1
ATOM 3169 C CA . LYS A 1 406 ? 24.208 -20.311 -7.721 1.00 94.94 406 LYS A CA 1
ATOM 3170 C C . LYS A 1 406 ? 24.477 -18.844 -8.025 1.00 94.94 406 LYS A C 1
ATOM 3172 O O . LYS A 1 406 ? 23.633 -18.164 -8.612 1.00 94.94 406 LYS A O 1
ATOM 3177 N N . TYR A 1 407 ? 25.666 -18.371 -7.664 1.00 94.56 407 TYR A N 1
ATOM 3178 C CA . TYR A 1 407 ? 26.077 -16.981 -7.834 1.00 94.56 407 TYR A CA 1
ATOM 3179 C C . TYR A 1 407 ? 27.507 -16.866 -8.366 1.00 94.56 407 TYR A C 1
ATOM 3181 O O . TYR A 1 407 ? 28.393 -17.605 -7.938 1.00 94.56 407 TYR A O 1
ATOM 3189 N N . TYR A 1 408 ? 27.744 -15.866 -9.211 1.00 93.12 408 TYR A N 1
ATOM 3190 C CA . TYR A 1 408 ? 29.059 -15.256 -9.376 1.00 93.12 408 TYR A CA 1
ATOM 3191 C C . TYR A 1 408 ? 29.307 -14.299 -8.205 1.00 93.12 408 TYR A C 1
ATOM 3193 O O . TYR A 1 408 ? 28.423 -13.516 -7.833 1.00 93.12 408 TYR A O 1
ATOM 3201 N N . VAL A 1 409 ? 30.502 -14.351 -7.617 1.00 92.94 409 VAL A N 1
ATOM 3202 C CA . VAL A 1 409 ? 30.890 -13.489 -6.491 1.00 92.94 409 VAL A CA 1
ATOM 3203 C C . VAL A 1 409 ? 31.893 -12.456 -6.992 1.00 92.94 409 VAL A C 1
ATOM 3205 O O . VAL A 1 409 ? 32.996 -12.811 -7.400 1.00 92.94 409 VAL A O 1
ATOM 3208 N N . ILE A 1 410 ? 31.503 -11.181 -6.975 1.00 90.81 410 ILE A N 1
ATOM 3209 C CA . ILE A 1 410 ? 32.273 -10.072 -7.555 1.00 90.81 410 ILE A CA 1
ATOM 3210 C C . ILE A 1 410 ? 32.817 -9.168 -6.454 1.00 90.81 410 ILE A C 1
ATOM 3212 O O . ILE A 1 410 ? 32.074 -8.744 -5.570 1.00 90.81 410 ILE A O 1
ATOM 3216 N N . GLN A 1 411 ? 34.094 -8.811 -6.530 1.00 89.88 411 GLN A N 1
ATOM 3217 C CA . GLN A 1 411 ? 34.737 -7.930 -5.562 1.00 89.88 411 GLN A CA 1
ATOM 3218 C C . GLN A 1 411 ? 34.273 -6.472 -5.727 1.00 89.88 411 GLN A C 1
ATOM 3220 O O . GLN A 1 411 ? 34.403 -5.888 -6.802 1.00 89.88 411 GLN A O 1
ATOM 3225 N N . GLN A 1 412 ? 33.776 -5.831 -4.662 1.00 86.69 412 GLN A N 1
ATOM 3226 C CA . GLN A 1 412 ? 33.252 -4.454 -4.737 1.00 86.69 412 GLN A CA 1
ATOM 3227 C C . GLN A 1 412 ? 34.248 -3.362 -4.321 1.00 86.69 412 GLN A C 1
ATOM 3229 O O . GLN A 1 412 ? 33.993 -2.175 -4.558 1.00 86.69 412 GLN A O 1
ATOM 3234 N N . ASN A 1 413 ? 35.381 -3.713 -3.707 1.00 83.38 413 ASN A N 1
ATOM 3235 C CA . ASN A 1 413 ? 36.353 -2.742 -3.206 1.00 83.38 413 ASN A CA 1
ATOM 3236 C C . ASN A 1 413 ? 37.813 -3.120 -3.534 1.00 83.38 413 ASN A C 1
ATOM 3238 O O . ASN A 1 413 ? 38.109 -4.171 -4.091 1.00 83.38 413 ASN A O 1
ATOM 3242 N N . GLY A 1 414 ? 38.745 -2.223 -3.206 1.00 83.44 414 GLY A N 1
ATOM 3243 C CA . GLY A 1 414 ? 40.178 -2.475 -3.366 1.00 83.44 414 GLY A CA 1
ATOM 3244 C C . GLY A 1 414 ? 40.729 -2.203 -4.771 1.00 83.44 414 GLY A C 1
ATOM 3245 O O . GLY A 1 414 ? 40.241 -1.329 -5.502 1.00 83.44 414 GLY A O 1
ATOM 3246 N N . LYS A 1 415 ? 41.836 -2.880 -5.097 1.00 80.94 415 LYS A N 1
ATOM 3247 C CA . LYS A 1 415 ? 42.546 -2.769 -6.384 1.00 80.94 415 LYS A CA 1
ATOM 3248 C C . LYS A 1 415 ? 41.839 -3.567 -7.483 1.00 80.94 415 LYS A C 1
ATOM 3250 O O . LYS A 1 415 ? 41.670 -3.041 -8.573 1.00 80.94 415 LYS A O 1
ATOM 3255 N N . HIS A 1 416 ? 41.352 -4.752 -7.131 1.00 82.69 416 HIS A N 1
ATOM 3256 C CA . HIS A 1 416 ? 40.675 -5.719 -7.998 1.00 82.69 416 HIS A CA 1
ATOM 3257 C C . HIS A 1 416 ? 39.149 -5.524 -8.034 1.00 82.69 416 HIS A C 1
ATOM 3259 O O . HIS A 1 416 ? 38.377 -6.466 -8.196 1.00 82.69 416 HIS A O 1
ATOM 3265 N N . LYS A 1 417 ? 38.680 -4.287 -7.812 1.00 85.94 417 LYS A N 1
ATOM 3266 C CA . LYS A 1 417 ? 37.246 -3.976 -7.830 1.00 85.94 417 LYS A CA 1
ATOM 3267 C C . LYS A 1 417 ? 36.671 -4.310 -9.211 1.00 85.94 417 LYS A C 1
ATOM 3269 O O . LYS A 1 417 ? 37.140 -3.778 -10.214 1.00 85.94 417 LYS A O 1
ATOM 3274 N N . GLY A 1 418 ? 35.616 -5.116 -9.213 1.00 84.50 418 GLY A N 1
ATOM 3275 C CA . GLY A 1 418 ? 34.890 -5.574 -10.389 1.00 84.50 418 GLY A CA 1
ATOM 3276 C C . GLY A 1 418 ? 35.330 -6.940 -10.922 1.00 84.50 418 GLY A C 1
ATOM 3277 O O . GLY A 1 418 ? 34.671 -7.462 -11.816 1.00 84.50 418 GLY A O 1
ATOM 3278 N N . GLU A 1 419 ? 36.393 -7.531 -10.374 1.00 88.81 419 GLU A N 1
ATOM 3279 C CA . GLU A 1 419 ? 36.847 -8.881 -10.727 1.00 88.81 419 GLU A CA 1
ATOM 3280 C C . GLU A 1 419 ? 36.045 -9.954 -9.966 1.00 88.81 419 GLU A C 1
ATOM 3282 O O . GLU A 1 419 ? 35.530 -9.715 -8.867 1.00 88.81 419 GLU A O 1
ATOM 3287 N N . ALA A 1 420 ? 35.917 -11.134 -10.570 1.00 90.31 420 ALA A N 1
ATOM 3288 C CA . ALA A 1 420 ? 35.217 -12.288 -10.025 1.00 90.31 420 ALA A CA 1
ATOM 3289 C C . ALA A 1 420 ? 36.173 -13.196 -9.241 1.00 90.31 420 ALA A C 1
ATOM 3291 O O . ALA A 1 420 ? 37.317 -13.421 -9.647 1.00 90.31 420 ALA A O 1
ATOM 3292 N N . TYR A 1 421 ? 35.676 -13.749 -8.136 1.00 90.19 421 TYR A N 1
ATOM 3293 C CA . TYR A 1 421 ? 36.361 -14.808 -7.402 1.00 90.19 421 TYR A CA 1
ATOM 3294 C C . TYR A 1 421 ? 36.332 -16.119 -8.191 1.00 90.19 421 TYR A C 1
ATOM 3296 O O . TYR A 1 421 ? 35.316 -16.463 -8.795 1.00 90.19 421 TYR A O 1
ATOM 3304 N N . ILE A 1 422 ? 37.435 -16.866 -8.141 1.00 88.69 422 ILE A N 1
ATOM 3305 C CA . ILE A 1 422 ? 37.543 -18.200 -8.731 1.00 88.69 422 ILE A CA 1
ATOM 3306 C C . ILE A 1 422 ? 37.684 -19.266 -7.641 1.00 88.69 422 ILE A C 1
ATOM 3308 O O . ILE A 1 422 ? 38.153 -19.016 -6.529 1.00 88.69 422 ILE A O 1
ATOM 3312 N N . ILE A 1 423 ? 37.241 -20.466 -7.973 1.00 85.31 423 ILE A N 1
ATOM 3313 C CA . ILE A 1 423 ? 37.421 -21.686 -7.207 1.00 85.31 423 ILE A CA 1
ATOM 3314 C C . ILE A 1 423 ? 38.779 -22.284 -7.578 1.00 85.31 423 ILE A C 1
ATOM 3316 O O . ILE A 1 423 ? 39.070 -22.486 -8.756 1.00 85.31 423 ILE A O 1
ATOM 3320 N N . SER A 1 424 ? 39.595 -22.585 -6.572 1.00 83.06 424 SER A N 1
ATOM 3321 C CA . SER A 1 424 ? 40.922 -23.177 -6.757 1.00 83.06 424 SER A CA 1
ATOM 3322 C C . SER A 1 424 ? 40.835 -24.674 -7.042 1.00 83.06 424 SER A C 1
ATOM 3324 O O . SER A 1 424 ? 39.932 -25.349 -6.537 1.00 83.06 424 SER A O 1
ATOM 3326 N N . LYS A 1 425 ? 41.791 -25.206 -7.807 1.00 81.56 425 LYS A N 1
ATOM 3327 C CA . LYS A 1 425 ? 41.956 -26.652 -8.012 1.00 81.56 425 LYS A CA 1
ATOM 3328 C C . LYS A 1 425 ? 42.884 -27.246 -6.956 1.00 81.56 425 LYS A C 1
ATOM 3330 O O . LYS A 1 425 ? 43.578 -26.519 -6.251 1.00 81.56 425 LYS A O 1
ATOM 3335 N N . GLU A 1 426 ? 42.918 -28.573 -6.859 1.00 70.69 426 GLU A N 1
ATOM 3336 C CA . GLU A 1 426 ? 43.824 -29.281 -5.941 1.00 70.69 426 GLU A CA 1
ATOM 3337 C C . GLU A 1 426 ? 45.303 -28.923 -6.183 1.00 70.69 426 GLU A C 1
ATOM 3339 O O . GLU A 1 426 ? 46.066 -28.769 -5.234 1.00 70.69 426 GLU A O 1
ATOM 3344 N N . GLU A 1 427 ? 45.683 -28.697 -7.444 1.00 67.62 427 GLU A N 1
ATOM 3345 C CA . GLU A 1 427 ? 47.033 -28.286 -7.862 1.00 67.62 427 GLU A CA 1
ATOM 3346 C C . GLU A 1 427 ? 47.434 -26.888 -7.355 1.00 67.62 427 GLU A C 1
ATOM 3348 O O . GLU A 1 427 ? 48.620 -26.606 -7.194 1.00 67.62 427 GLU A O 1
ATOM 3353 N N . ASP A 1 428 ? 46.453 -26.030 -7.058 1.00 63.72 428 ASP A N 1
ATOM 3354 C CA . ASP A 1 428 ? 46.661 -24.667 -6.557 1.00 63.72 428 ASP A CA 1
ATOM 3355 C C . ASP A 1 428 ? 46.764 -24.619 -5.017 1.00 63.72 428 ASP A C 1
ATOM 3357 O O . ASP A 1 428 ? 46.975 -23.554 -4.426 1.00 63.72 428 ASP A O 1
ATOM 3361 N N . LEU A 1 429 ? 46.581 -25.756 -4.331 1.00 63.12 429 LEU A N 1
ATOM 3362 C CA . LEU A 1 429 ? 46.631 -25.835 -2.872 1.00 63.12 429 LEU A CA 1
ATOM 3363 C C . LEU A 1 429 ? 48.081 -25.824 -2.377 1.00 63.12 429 LEU A C 1
ATOM 3365 O O . LEU A 1 429 ? 48.847 -26.759 -2.601 1.00 63.12 429 LEU A O 1
ATOM 3369 N N . SER A 1 430 ? 48.455 -24.800 -1.608 1.00 53.59 430 SER A N 1
ATOM 3370 C CA . SER A 1 430 ? 49.748 -24.793 -0.922 1.00 53.59 430 SER A CA 1
ATOM 3371 C C . SER A 1 430 ? 49.742 -25.770 0.260 1.00 53.59 430 SER A C 1
ATOM 3373 O O . SER A 1 430 ? 48.951 -25.626 1.198 1.00 53.59 430 SER A O 1
ATOM 3375 N N . THR A 1 431 ? 50.672 -26.725 0.273 1.00 47.34 431 THR A N 1
ATOM 3376 C CA . THR A 1 431 ? 51.002 -27.533 1.456 1.00 47.34 431 THR A CA 1
ATOM 3377 C C . THR A 1 431 ? 51.857 -26.718 2.427 1.00 47.34 431 THR A C 1
ATOM 3379 O O . THR A 1 431 ? 53.077 -26.862 2.457 1.00 47.34 431 THR A O 1
ATOM 3382 N N . SER A 1 432 ? 51.239 -25.852 3.229 1.00 40.03 432 SER A N 1
ATOM 3383 C CA . SER A 1 432 ? 51.892 -25.281 4.413 1.00 40.03 432 SER A CA 1
ATOM 3384 C C . SER A 1 432 ? 51.033 -25.492 5.663 1.00 40.03 432 SER A C 1
ATOM 3386 O O . SER A 1 432 ? 49.940 -24.943 5.778 1.00 40.03 432 SER A O 1
ATOM 3388 N N . ASP A 1 433 ? 51.583 -26.317 6.559 1.00 36.34 433 ASP A N 1
ATOM 3389 C CA . ASP A 1 433 ? 51.261 -26.623 7.957 1.00 36.34 433 ASP A CA 1
ATOM 3390 C C . ASP A 1 433 ? 49.815 -27.028 8.330 1.00 36.34 433 ASP A C 1
ATOM 3392 O O . ASP A 1 433 ? 48.963 -26.238 8.732 1.00 36.34 433 ASP A O 1
ATOM 3396 N N . PHE A 1 434 ? 49.609 -28.354 8.305 1.00 41.06 434 PHE A N 1
ATOM 3397 C CA . PHE A 1 434 ? 48.570 -29.157 8.981 1.00 41.06 434 PHE A CA 1
ATOM 3398 C C . PHE A 1 434 ? 47.090 -28.938 8.616 1.00 41.06 434 PHE A C 1
ATOM 3400 O O . PHE A 1 434 ? 46.238 -29.669 9.122 1.00 41.06 434 PHE A O 1
ATOM 3407 N N . TYR A 1 435 ? 46.775 -28.045 7.678 1.00 41.91 435 TYR A N 1
ATOM 3408 C CA . TYR A 1 435 ? 45.488 -27.993 6.975 1.00 41.91 435 TYR A CA 1
ATOM 3409 C C . TYR A 1 435 ? 45.729 -27.639 5.503 1.00 41.91 435 TYR A C 1
ATOM 3411 O O . TYR A 1 435 ? 46.437 -26.675 5.230 1.00 41.91 435 TYR A O 1
ATOM 3419 N N . ASN A 1 436 ? 45.116 -28.366 4.558 1.00 44.72 436 ASN A N 1
ATOM 3420 C CA . ASN A 1 436 ? 45.068 -27.937 3.154 1.00 44.72 436 ASN A CA 1
ATOM 3421 C C . ASN A 1 436 ? 44.371 -26.569 3.103 1.00 44.72 436 ASN A C 1
ATOM 3423 O O . ASN A 1 436 ? 43.157 -26.468 3.292 1.00 44.72 436 ASN A O 1
ATOM 3427 N N . SER A 1 437 ? 45.158 -25.511 2.939 1.00 46.62 437 SER A N 1
ATOM 3428 C CA . SER A 1 437 ? 44.715 -24.124 2.950 1.00 46.62 437 SER A CA 1
ATOM 3429 C C . SER A 1 437 ? 44.879 -23.573 1.543 1.00 46.62 437 SER A C 1
ATOM 3431 O O . SER A 1 437 ? 45.999 -23.470 1.054 1.00 46.62 437 SER A O 1
ATOM 3433 N N . VAL A 1 438 ? 43.765 -23.215 0.905 1.00 53.03 438 VAL A N 1
ATOM 3434 C CA . VAL A 1 438 ? 43.762 -22.458 -0.354 1.00 53.03 438 VAL A CA 1
ATOM 3435 C C . VAL A 1 438 ? 44.438 -21.106 -0.090 1.00 53.03 438 VAL A C 1
ATOM 3437 O O . VAL A 1 438 ? 44.028 -20.402 0.837 1.00 53.03 438 VAL A O 1
ATOM 3440 N N . CYS A 1 439 ? 45.478 -20.753 -0.853 1.00 46.72 439 CYS A N 1
ATOM 3441 C CA . CYS A 1 439 ? 46.032 -19.398 -0.840 1.00 46.72 439 CYS A CA 1
ATOM 3442 C C . CYS A 1 439 ? 44.973 -18.421 -1.361 1.00 46.72 439 CYS A C 1
ATOM 3444 O O . CYS A 1 439 ? 44.391 -18.635 -2.422 1.00 46.72 439 CYS A O 1
ATOM 3446 N N . ASP A 1 440 ? 44.715 -17.362 -0.598 1.00 52.66 440 ASP A N 1
ATOM 3447 C CA . ASP A 1 440 ? 43.718 -16.360 -0.953 1.00 52.66 440 ASP A CA 1
ATOM 3448 C C . ASP A 1 440 ? 44.136 -15.594 -2.233 1.00 52.66 440 ASP A C 1
ATOM 3450 O O . ASP A 1 440 ? 45.206 -14.989 -2.289 1.00 52.66 440 ASP A O 1
ATOM 3454 N N . GLU A 1 441 ? 43.214 -15.601 -3.207 1.00 57.81 441 GLU A N 1
ATOM 3455 C CA . GLU A 1 441 ? 42.965 -14.584 -4.246 1.00 57.81 441 GLU A CA 1
ATOM 3456 C C . GLU A 1 441 ? 43.682 -14.695 -5.607 1.00 57.81 441 GLU A C 1
ATOM 3458 O O . GLU A 1 441 ? 44.490 -13.846 -5.981 1.00 57.81 441 GLU A O 1
ATOM 3463 N N . SER A 1 442 ? 43.239 -15.635 -6.453 1.00 62.78 442 SER A N 1
ATOM 3464 C CA . SER A 1 442 ? 43.191 -15.387 -7.901 1.00 62.78 442 SER A CA 1
ATOM 3465 C C . SER A 1 442 ? 41.849 -14.736 -8.267 1.00 62.78 442 SER A C 1
ATOM 3467 O O . SER A 1 442 ? 40.790 -15.362 -8.271 1.00 62.78 442 SER A O 1
ATOM 3469 N N . LEU A 1 443 ? 41.878 -13.427 -8.516 1.00 80.06 443 LEU A N 1
ATOM 3470 C CA . LEU A 1 443 ? 40.750 -12.671 -9.059 1.00 80.06 443 LEU A CA 1
ATOM 3471 C C . LEU A 1 443 ? 40.913 -12.570 -10.577 1.00 80.06 443 LEU A C 1
ATOM 3473 O O . LEU A 1 443 ? 42.018 -12.366 -11.083 1.00 80.06 443 LEU A O 1
ATOM 3477 N N . HIS A 1 444 ? 39.817 -12.761 -11.306 1.00 82.19 444 HIS A N 1
ATOM 3478 C CA . HI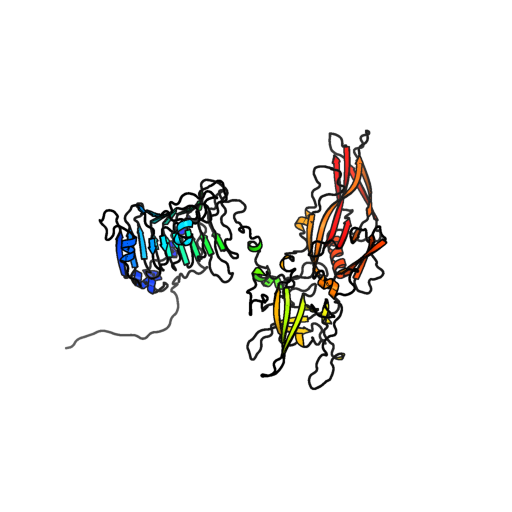S A 1 444 ? 39.822 -12.776 -12.766 1.00 82.19 444 HIS A CA 1
ATOM 3479 C C . HIS A 1 444 ? 38.671 -11.949 -13.334 1.00 82.19 444 HIS A C 1
ATOM 3481 O O . HIS A 1 444 ? 37.670 -11.684 -12.669 1.00 82.19 444 HIS A O 1
ATOM 3487 N N . HIS A 1 445 ? 38.789 -11.562 -14.604 1.00 83.31 445 HIS A N 1
ATOM 3488 C CA . HIS A 1 445 ? 37.632 -11.081 -15.353 1.00 83.31 445 HIS A CA 1
ATOM 3489 C C . HIS A 1 445 ? 36.537 -12.157 -15.366 1.00 83.31 445 HIS A C 1
ATOM 3491 O O . HIS A 1 445 ? 36.836 -13.355 -15.397 1.00 83.31 445 HIS A O 1
ATOM 3497 N N . LEU A 1 446 ? 35.276 -11.724 -15.320 1.00 85.19 446 LEU A N 1
ATOM 3498 C CA . LEU A 1 446 ? 34.149 -12.645 -15.390 1.00 85.19 446 LEU A CA 1
ATOM 3499 C C . LEU A 1 446 ? 34.147 -13.359 -16.746 1.00 85.19 446 LEU A C 1
ATOM 3501 O O . LEU A 1 446 ? 34.100 -12.714 -17.792 1.00 85.19 446 LEU A O 1
ATOM 3505 N N . ASP A 1 447 ? 34.129 -14.683 -16.696 1.00 85.62 447 ASP A N 1
ATOM 3506 C CA . ASP A 1 447 ? 33.920 -15.571 -17.827 1.00 85.62 447 ASP A CA 1
ATOM 3507 C C . ASP A 1 447 ? 32.726 -16.471 -17.506 1.00 85.62 447 ASP A C 1
ATOM 3509 O O . ASP A 1 447 ? 32.809 -17.397 -16.701 1.00 85.62 447 ASP A O 1
ATOM 3513 N N . ILE A 1 448 ? 31.596 -16.196 -18.156 1.00 84.50 448 ILE A N 1
ATOM 3514 C CA . ILE A 1 448 ? 30.344 -16.933 -17.942 1.00 84.50 448 ILE A CA 1
ATOM 3515 C C . ILE A 1 448 ? 30.416 -18.403 -18.364 1.00 84.50 448 ILE A C 1
ATOM 3517 O O . ILE A 1 448 ? 29.532 -19.172 -18.001 1.00 84.50 448 ILE A O 1
ATOM 3521 N N . SER A 1 449 ? 31.427 -18.792 -19.145 1.00 83.06 449 SER A N 1
ATOM 3522 C CA . SER A 1 449 ? 31.654 -20.188 -19.526 1.00 83.06 449 SER A CA 1
ATOM 3523 C C . SER A 1 449 ? 32.494 -20.950 -18.498 1.00 83.06 449 SER A C 1
ATOM 3525 O O . SER A 1 449 ? 32.543 -22.182 -18.525 1.00 83.06 449 SER A O 1
ATOM 3527 N N . ASN A 1 450 ? 33.132 -20.236 -17.567 1.00 87.25 450 ASN A N 1
ATOM 3528 C CA . ASN A 1 450 ? 34.006 -20.819 -16.568 1.00 87.25 450 ASN A CA 1
ATOM 3529 C C . ASN A 1 450 ? 33.226 -21.238 -15.314 1.00 87.25 450 ASN A C 1
ATOM 3531 O O . ASN A 1 450 ? 32.947 -20.438 -14.420 1.00 87.25 450 ASN A O 1
ATOM 3535 N N . THR A 1 451 ? 32.966 -22.539 -15.192 1.00 87.25 451 THR A N 1
ATOM 3536 C CA . THR A 1 451 ? 32.265 -23.125 -14.039 1.00 87.25 451 THR A CA 1
ATOM 3537 C C . THR A 1 451 ? 33.006 -22.951 -12.709 1.00 87.25 451 THR A C 1
ATOM 3539 O O . THR A 1 451 ? 32.388 -23.064 -11.653 1.00 87.25 451 THR A O 1
ATOM 3542 N N . TYR A 1 452 ? 34.313 -22.657 -12.721 1.00 88.94 452 TYR A N 1
ATOM 3543 C CA . TYR A 1 452 ? 35.074 -22.355 -11.501 1.00 88.94 452 TYR A CA 1
ATOM 3544 C C . TYR A 1 452 ? 34.785 -20.951 -10.950 1.00 88.94 452 TYR A C 1
ATOM 3546 O O . TYR A 1 452 ? 35.270 -20.621 -9.876 1.00 88.94 452 TYR A O 1
ATOM 3554 N N . GLN A 1 453 ? 33.999 -20.115 -11.632 1.00 91.12 453 GLN A N 1
ATOM 3555 C CA . GLN A 1 453 ? 33.526 -18.835 -11.086 1.00 91.12 453 GLN A CA 1
ATOM 3556 C C . GLN A 1 453 ? 32.118 -18.934 -10.465 1.00 91.12 453 GLN A C 1
ATOM 3558 O O . GLN A 1 453 ? 31.601 -17.943 -9.944 1.00 91.12 453 GLN A O 1
ATOM 3563 N N . GLU A 1 454 ? 31.493 -20.117 -10.490 1.00 93.62 454 GLU A N 1
ATOM 3564 C CA . GLU A 1 454 ? 30.144 -20.347 -9.968 1.00 93.62 454 GLU A CA 1
ATOM 3565 C C . GLU A 1 454 ? 30.161 -20.946 -8.557 1.00 93.62 454 GLU A C 1
ATOM 3567 O O . GLU A 1 454 ? 30.698 -22.030 -8.321 1.00 93.62 454 GLU A O 1
ATOM 3572 N N . PHE A 1 455 ? 29.491 -20.278 -7.616 1.00 94.31 455 PHE A N 1
ATOM 3573 C CA . PHE A 1 455 ? 29.390 -20.709 -6.223 1.00 94.31 455 PHE A CA 1
ATOM 3574 C C . PHE A 1 455 ? 27.953 -21.076 -5.865 1.00 94.31 455 PHE A C 1
ATOM 3576 O O . PHE A 1 455 ? 27.050 -20.257 -6.022 1.00 94.31 455 PHE A O 1
ATOM 3583 N N . GLU A 1 456 ? 27.739 -22.267 -5.304 1.00 95.38 456 GLU A N 1
ATOM 3584 C CA . GLU A 1 456 ? 26.449 -22.644 -4.716 1.00 95.38 456 GLU A CA 1
ATOM 3585 C C . GLU A 1 456 ? 26.413 -22.221 -3.244 1.00 95.38 456 GLU A C 1
ATOM 3587 O O . GLU A 1 456 ? 27.203 -22.706 -2.427 1.00 95.38 456 GLU A O 1
ATOM 3592 N N . ILE A 1 457 ? 25.499 -21.321 -2.886 1.00 95.38 457 ILE A N 1
ATOM 3593 C CA . ILE A 1 457 ? 25.367 -20.787 -1.527 1.00 95.38 457 ILE A CA 1
ATOM 3594 C C . ILE A 1 457 ? 24.219 -21.483 -0.803 1.00 95.38 457 ILE A C 1
ATOM 3596 O O . ILE A 1 457 ? 23.115 -21.596 -1.320 1.00 95.38 457 ILE A O 1
ATOM 3600 N N . TYR A 1 458 ? 24.453 -21.910 0.436 1.00 93.44 458 TYR A N 1
ATOM 3601 C CA . TYR A 1 458 ? 23.439 -22.586 1.241 1.00 93.44 458 TYR A CA 1
ATOM 3602 C C . TYR A 1 458 ? 23.425 -22.078 2.691 1.00 93.44 458 TYR A C 1
ATOM 3604 O O . TYR A 1 458 ? 24.474 -21.721 3.249 1.00 93.44 458 TYR A O 1
ATOM 3612 N N . PRO A 1 459 ? 22.251 -22.066 3.351 1.00 91.12 459 PRO A N 1
ATOM 3613 C CA . PRO A 1 459 ? 22.156 -21.747 4.768 1.00 91.12 459 PRO A CA 1
ATOM 3614 C C . PRO A 1 459 ? 22.911 -22.775 5.618 1.00 91.12 459 PRO A C 1
ATOM 3616 O O . PRO A 1 459 ? 22.725 -23.986 5.493 1.00 91.12 459 PRO A O 1
ATOM 3619 N N . ARG A 1 460 ? 23.743 -22.299 6.547 1.00 85.62 460 ARG A N 1
ATOM 3620 C CA . ARG A 1 460 ? 24.531 -23.132 7.460 1.00 85.62 460 ARG A CA 1
ATOM 3621 C C . ARG A 1 460 ? 24.309 -22.718 8.908 1.00 85.62 460 ARG A C 1
ATOM 3623 O O . ARG A 1 460 ? 24.670 -21.620 9.337 1.00 85.62 460 ARG A O 1
ATOM 3630 N N . ARG A 1 461 ? 23.780 -23.644 9.708 1.00 80.44 461 ARG A N 1
ATOM 3631 C CA . ARG A 1 461 ? 23.536 -23.435 11.141 1.00 80.44 461 ARG A CA 1
ATOM 3632 C C . ARG A 1 461 ? 24.688 -23.972 11.986 1.00 80.44 461 ARG A C 1
ATOM 3634 O O . ARG A 1 461 ? 25.178 -25.079 11.772 1.00 80.44 461 ARG A O 1
ATOM 3641 N N . SER A 1 462 ? 25.119 -23.190 12.973 1.00 69.69 462 SER A N 1
ATOM 3642 C CA . SER A 1 462 ? 26.084 -23.649 13.975 1.00 69.69 462 SER A CA 1
ATOM 3643 C C . SER A 1 462 ? 25.460 -24.736 14.850 1.00 69.69 462 SER A C 1
ATOM 3645 O O . SER A 1 462 ? 24.457 -24.479 15.515 1.00 69.69 462 SER A O 1
ATOM 3647 N N . LYS A 1 463 ? 26.085 -25.920 14.905 1.00 63.03 463 LYS A N 1
ATOM 3648 C CA . LYS A 1 463 ? 25.657 -27.019 15.790 1.00 63.03 463 LYS A CA 1
ATOM 3649 C C . LYS A 1 463 ? 25.783 -26.672 17.283 1.00 63.03 463 LYS A C 1
ATOM 3651 O O . LYS A 1 463 ? 25.103 -27.276 18.095 1.00 63.03 463 LYS A O 1
ATOM 3656 N N . VAL A 1 464 ? 26.629 -25.697 17.633 1.00 61.94 464 VAL A N 1
ATOM 3657 C CA . VAL A 1 464 ? 26.942 -25.333 19.029 1.00 61.94 464 VAL A CA 1
ATOM 3658 C C . VAL A 1 464 ? 26.141 -24.122 19.504 1.00 61.94 464 VAL A C 1
ATOM 3660 O O . VAL A 1 464 ? 25.623 -24.107 20.611 1.00 61.94 464 VAL A O 1
ATOM 3663 N N . THR A 1 465 ? 26.040 -23.079 18.679 1.00 61.72 465 THR A N 1
ATOM 3664 C CA . THR A 1 465 ? 25.436 -21.796 19.088 1.00 61.72 465 THR A CA 1
ATOM 3665 C C . THR A 1 465 ? 24.034 -21.579 18.530 1.00 61.72 465 THR A C 1
ATOM 3667 O O . THR A 1 465 ? 23.457 -20.524 18.776 1.00 61.72 465 THR A O 1
ATOM 3670 N N . LEU A 1 466 ? 23.519 -22.512 17.717 1.00 63.41 466 LEU A N 1
ATOM 3671 C CA . LEU A 1 466 ? 22.248 -22.423 16.978 1.00 63.41 466 LEU A CA 1
ATOM 3672 C C . LEU A 1 466 ? 22.109 -21.197 16.055 1.00 63.41 466 LEU A C 1
ATOM 3674 O O . LEU A 1 466 ? 21.070 -21.033 15.412 1.00 63.41 466 LEU A O 1
ATOM 3678 N N . ARG A 1 467 ? 23.152 -20.362 15.937 1.00 69.31 467 ARG A N 1
ATOM 3679 C CA . ARG A 1 467 ? 23.179 -19.171 15.082 1.00 69.31 467 ARG A CA 1
ATOM 3680 C C . ARG A 1 467 ? 23.266 -19.571 13.608 1.00 69.31 467 ARG A C 1
ATOM 3682 O O . ARG A 1 467 ? 24.118 -20.385 13.237 1.00 69.31 467 ARG A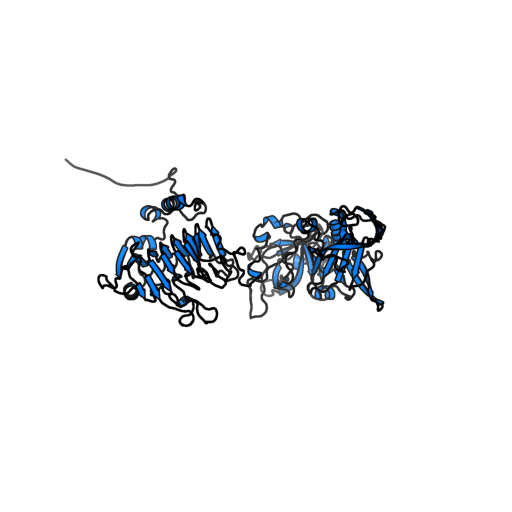 O 1
ATOM 3689 N N . GLY A 1 468 ? 22.401 -18.967 12.794 1.00 80.50 468 GLY A N 1
ATOM 3690 C CA . GLY A 1 468 ? 22.398 -19.085 11.336 1.00 80.50 468 GLY A CA 1
ATOM 3691 C C . GLY A 1 468 ? 23.534 -18.307 10.665 1.00 80.50 468 GLY A C 1
ATOM 3692 O O . GLY A 1 468 ? 24.271 -17.551 11.312 1.00 80.50 468 GLY A O 1
ATOM 3693 N N . GLY A 1 469 ? 23.696 -18.552 9.374 1.00 88.88 469 GLY A N 1
ATOM 3694 C CA . GLY A 1 469 ? 24.676 -17.953 8.477 1.00 88.88 469 GLY A CA 1
ATOM 3695 C C . GLY A 1 469 ? 24.644 -18.686 7.139 1.00 88.88 469 GLY A C 1
ATOM 3696 O O . GLY A 1 469 ? 23.791 -19.550 6.936 1.00 88.88 469 GLY A O 1
ATOM 3697 N N . PHE A 1 470 ? 25.600 -18.392 6.273 1.00 94.25 470 PHE A N 1
ATOM 3698 C CA . PHE A 1 470 ? 25.735 -19.012 4.960 1.00 94.25 470 PHE A CA 1
ATOM 3699 C C . PHE A 1 470 ? 27.127 -19.624 4.796 1.00 94.25 470 PHE A C 1
ATOM 3701 O O . PHE A 1 470 ? 28.056 -19.304 5.544 1.00 94.25 470 PHE A O 1
ATOM 3708 N N . SER A 1 471 ? 27.248 -20.539 3.843 1.00 93.25 471 SER A N 1
ATOM 3709 C CA . SER A 1 471 ? 28.515 -21.041 3.311 1.00 93.25 471 SER A CA 1
ATOM 3710 C C . SER A 1 471 ? 28.341 -21.324 1.822 1.00 93.25 471 SER A C 1
ATOM 3712 O O . SER A 1 471 ? 27.221 -21.544 1.364 1.00 93.25 471 SER A O 1
ATOM 3714 N N . ALA A 1 472 ? 29.444 -21.346 1.084 1.00 92.94 472 ALA A N 1
ATOM 3715 C CA . ALA A 1 472 ? 29.472 -21.713 -0.323 1.00 92.94 472 ALA A CA 1
ATOM 3716 C C . ALA A 1 472 ? 30.096 -23.099 -0.532 1.00 92.94 472 ALA A C 1
ATOM 3718 O O . ALA A 1 472 ? 30.947 -23.539 0.250 1.00 92.94 472 ALA A O 1
ATOM 3719 N N . LYS A 1 473 ? 29.675 -23.775 -1.600 1.00 90.50 473 LYS A N 1
ATOM 3720 C CA . LYS A 1 473 ? 30.319 -24.954 -2.187 1.00 90.50 473 LYS A CA 1
ATOM 3721 C C . LYS A 1 473 ? 30.743 -24.640 -3.616 1.00 90.50 473 LYS A C 1
ATOM 3723 O O . LYS A 1 473 ? 30.192 -23.744 -4.255 1.00 90.50 473 LYS A O 1
ATOM 3728 N N . SER A 1 474 ? 31.721 -25.403 -4.087 1.00 86.75 474 SER A N 1
ATOM 3729 C CA . SER A 1 474 ? 32.102 -25.401 -5.491 1.00 86.75 474 SER A CA 1
ATOM 3730 C C . SER A 1 474 ? 31.016 -26.073 -6.323 1.00 86.75 474 SER A C 1
ATOM 3732 O O . SER A 1 474 ? 30.511 -27.126 -5.931 1.00 86.75 474 SER A O 1
ATOM 3734 N N . VAL A 1 475 ? 30.681 -25.477 -7.468 1.00 85.81 475 VAL A N 1
ATOM 3735 C CA . VAL A 1 475 ? 29.880 -26.141 -8.505 1.00 85.81 475 VAL A CA 1
ATOM 3736 C C . VAL A 1 475 ? 30.741 -27.136 -9.298 1.00 85.81 475 VAL A C 1
ATOM 3738 O O . VAL A 1 475 ? 30.245 -28.183 -9.710 1.00 85.81 475 VAL A O 1
ATOM 3741 N N . ALA A 1 476 ? 32.040 -26.857 -9.462 1.00 84.12 476 ALA A N 1
ATOM 3742 C CA . ALA A 1 476 ? 33.009 -27.790 -10.035 1.00 84.12 476 ALA A CA 1
ATOM 3743 C C . ALA A 1 476 ? 33.327 -28.937 -9.053 1.00 84.12 476 ALA A C 1
ATOM 3745 O O . ALA A 1 476 ? 33.521 -28.704 -7.857 1.00 84.12 476 ALA A O 1
ATOM 3746 N N . LEU A 1 477 ? 33.392 -30.176 -9.550 1.00 80.12 477 LEU A N 1
ATOM 3747 C CA . LEU A 1 477 ? 33.549 -31.384 -8.721 1.00 80.12 477 LEU A CA 1
ATOM 3748 C C . LEU A 1 477 ? 34.890 -31.456 -7.972 1.00 80.12 477 LEU A C 1
ATOM 3750 O O . LEU A 1 477 ? 34.957 -32.048 -6.899 1.00 80.12 477 LEU A O 1
ATOM 3754 N N . ASP A 1 478 ? 35.934 -30.852 -8.529 1.00 82.38 478 ASP A N 1
ATOM 3755 C CA . ASP A 1 478 ? 37.321 -30.838 -8.046 1.00 82.38 478 ASP A CA 1
ATOM 3756 C C . ASP A 1 478 ? 37.727 -29.487 -7.427 1.00 82.38 478 ASP A C 1
ATOM 3758 O O . ASP A 1 478 ? 38.907 -29.204 -7.222 1.00 82.38 478 ASP A O 1
ATOM 3762 N N . GLY A 1 479 ? 36.745 -28.624 -7.161 1.00 82.50 479 GLY A N 1
ATOM 3763 C CA . GLY A 1 479 ? 36.981 -27.241 -6.782 1.00 82.50 479 GLY A CA 1
ATOM 3764 C C . GLY A 1 479 ? 36.925 -26.967 -5.277 1.00 82.50 479 GLY A C 1
ATOM 3765 O O . GLY A 1 479 ? 36.036 -27.434 -4.560 1.00 82.50 479 GLY A O 1
ATOM 3766 N N . TYR A 1 480 ? 37.832 -26.111 -4.807 1.00 83.56 480 TYR A N 1
ATOM 3767 C CA . TYR A 1 480 ? 37.918 -25.632 -3.430 1.00 83.56 480 TYR A CA 1
ATOM 3768 C C . TYR A 1 480 ? 37.604 -24.127 -3.360 1.00 83.56 480 TYR A C 1
ATOM 3770 O O . TYR A 1 480 ? 38.409 -23.306 -3.804 1.00 83.56 480 TYR A O 1
ATOM 3778 N N . PRO A 1 481 ? 36.435 -23.722 -2.816 1.00 86.44 481 PRO A N 1
ATOM 3779 C CA . PRO A 1 481 ? 36.094 -22.308 -2.684 1.00 86.44 481 PRO A CA 1
ATOM 3780 C C . PRO A 1 481 ? 37.055 -21.561 -1.744 1.00 86.44 481 PRO A C 1
ATOM 3782 O O . PRO A 1 481 ? 37.501 -22.154 -0.751 1.00 86.44 481 PRO A O 1
ATOM 3785 N N . PRO A 1 482 ? 37.271 -20.246 -1.955 1.00 85.75 482 PRO A N 1
ATOM 3786 C CA . PRO A 1 482 ? 38.041 -19.406 -1.044 1.00 85.75 482 PRO A CA 1
ATOM 3787 C C . PRO A 1 482 ? 37.590 -19.551 0.410 1.00 85.75 482 PRO A C 1
ATOM 3789 O O . PRO A 1 482 ? 36.402 -19.745 0.709 1.00 85.75 482 PRO A O 1
ATOM 3792 N N . ARG A 1 483 ? 38.534 -19.429 1.346 1.00 83.06 483 ARG A N 1
ATOM 3793 C CA . ARG A 1 483 ? 38.299 -19.721 2.769 1.00 83.06 483 ARG A CA 1
ATOM 3794 C C . ARG A 1 483 ? 37.159 -18.894 3.368 1.00 83.06 483 ARG A C 1
ATOM 3796 O O . ARG A 1 483 ? 36.368 -19.401 4.171 1.00 83.06 483 ARG A O 1
ATOM 3803 N N . PHE A 1 484 ? 37.051 -17.625 2.982 1.00 86.31 484 PHE A N 1
ATOM 3804 C CA . PHE A 1 484 ? 35.997 -16.742 3.480 1.00 86.31 484 PHE A CA 1
ATOM 3805 C C . PHE A 1 484 ? 34.591 -17.168 3.019 1.00 86.31 484 PHE A C 1
ATOM 3807 O O . PHE A 1 484 ? 33.629 -16.951 3.752 1.00 86.31 484 PHE A O 1
ATOM 3814 N N . LEU A 1 485 ? 34.471 -17.842 1.866 1.00 89.00 485 LEU A N 1
ATOM 3815 C CA . LEU A 1 485 ? 33.202 -18.357 1.339 1.00 89.00 485 LEU A CA 1
ATOM 3816 C C . LEU A 1 485 ? 32.870 -19.761 1.859 1.00 89.00 485 LEU A C 1
ATOM 3818 O O . LEU A 1 485 ? 31.701 -20.050 2.119 1.00 89.00 485 LEU A O 1
ATOM 3822 N N . SER A 1 486 ? 33.869 -20.631 2.046 1.00 87.44 486 SER A N 1
ATOM 3823 C CA . SER A 1 486 ? 33.675 -22.010 2.533 1.00 87.44 486 SER A CA 1
ATOM 3824 C C . SER A 1 486 ? 33.421 -22.100 4.048 1.00 87.44 486 SER A C 1
ATOM 3826 O O . SER A 1 486 ? 32.816 -23.057 4.554 1.00 87.44 486 SER A O 1
ATOM 3828 N N . THR A 1 487 ? 33.844 -21.085 4.806 1.00 85.62 487 THR A N 1
ATOM 3829 C CA . THR A 1 487 ? 33.538 -20.954 6.238 1.00 85.62 487 THR A CA 1
ATOM 3830 C C . THR A 1 487 ? 32.112 -20.438 6.468 1.00 85.62 487 THR A C 1
ATOM 3832 O O . THR A 1 487 ? 31.395 -20.078 5.540 1.00 85.62 487 THR A O 1
ATOM 3835 N N . ARG A 1 488 ? 31.626 -20.477 7.718 1.00 89.38 488 ARG A N 1
ATOM 3836 C CA . ARG A 1 488 ? 30.297 -19.937 8.053 1.00 89.38 488 ARG A CA 1
ATOM 3837 C C . ARG A 1 488 ? 30.386 -18.420 8.209 1.00 89.38 488 ARG A C 1
ATOM 3839 O O . ARG A 1 488 ? 30.960 -17.948 9.194 1.00 89.38 488 ARG A O 1
ATOM 3846 N N . TRP A 1 489 ? 29.729 -17.693 7.320 1.00 91.12 489 TRP A N 1
ATOM 3847 C CA . TRP A 1 489 ? 29.678 -16.234 7.305 1.00 91.12 489 TRP A CA 1
ATOM 3848 C C . TRP A 1 489 ? 28.252 -15.710 7.501 1.00 91.12 489 TRP A C 1
ATOM 3850 O O . TRP A 1 489 ? 27.277 -16.465 7.543 1.00 91.12 489 TRP A O 1
ATOM 3860 N N . LYS A 1 490 ? 28.144 -14.405 7.723 1.00 90.44 490 LYS A N 1
ATOM 3861 C CA . LYS A 1 490 ? 26.898 -13.639 7.788 1.00 90.44 490 LYS A CA 1
ATOM 3862 C C . LYS A 1 490 ? 26.963 -12.506 6.774 1.00 90.44 490 LYS A C 1
ATOM 3864 O O . LYS A 1 490 ? 28.056 -12.144 6.343 1.00 90.44 490 LYS A O 1
ATOM 3869 N N . LEU A 1 491 ? 25.801 -11.969 6.424 1.00 89.88 491 LEU A N 1
ATOM 3870 C CA . LEU A 1 491 ? 25.677 -10.914 5.434 1.00 89.88 491 LEU A CA 1
ATOM 3871 C C . LEU A 1 491 ? 24.924 -9.725 6.028 1.00 89.88 491 LEU A C 1
ATOM 3873 O O . LEU A 1 491 ? 23.783 -9.865 6.470 1.00 89.88 491 LEU A O 1
ATOM 3877 N N . SER A 1 492 ? 25.567 -8.565 6.050 1.00 87.19 492 SER A N 1
ATOM 3878 C CA . SER A 1 492 ? 24.904 -7.272 6.210 1.00 87.19 492 SER A CA 1
ATOM 3879 C C . SER A 1 492 ? 24.701 -6.655 4.831 1.00 87.19 492 SER A C 1
ATOM 3881 O O . SER A 1 492 ? 25.527 -6.816 3.939 1.00 87.19 492 SER A O 1
ATOM 3883 N N . ALA A 1 493 ? 23.599 -5.947 4.640 1.00 85.62 493 ALA A N 1
ATOM 3884 C CA . ALA A 1 493 ? 23.328 -5.175 3.441 1.00 85.62 493 ALA A CA 1
ATOM 3885 C C . ALA A 1 493 ? 23.000 -3.732 3.827 1.00 85.62 493 ALA A C 1
ATOM 3887 O O . ALA A 1 493 ? 22.360 -3.473 4.850 1.00 85.62 493 ALA A O 1
ATOM 3888 N N . SER A 1 494 ? 23.456 -2.797 3.001 1.00 82.62 494 SER A N 1
ATOM 3889 C CA . SER A 1 494 ? 23.117 -1.376 3.095 1.00 82.62 494 SER A CA 1
ATOM 3890 C C . SER A 1 494 ? 22.612 -0.879 1.745 1.00 82.62 494 SER A C 1
ATOM 3892 O O . SER A 1 494 ? 23.033 -1.390 0.705 1.00 82.62 494 SER A O 1
ATOM 3894 N N . ALA A 1 495 ? 21.708 0.100 1.759 1.00 73.25 495 ALA A N 1
ATOM 3895 C CA . ALA A 1 495 ? 21.219 0.723 0.535 1.00 73.25 495 ALA A CA 1
ATOM 3896 C C . ALA A 1 495 ? 22.384 1.333 -0.264 1.00 73.25 495 ALA A C 1
ATOM 3898 O O . ALA A 1 495 ? 23.281 1.959 0.310 1.00 73.25 495 ALA A O 1
ATOM 3899 N N . SER A 1 496 ? 22.390 1.119 -1.579 1.00 69.00 496 SER A N 1
ATOM 3900 C CA . SER A 1 496 ? 23.302 1.810 -2.494 1.00 69.00 496 SER A CA 1
ATOM 3901 C C . SER A 1 496 ? 22.705 3.150 -2.935 1.00 69.00 496 SER A C 1
ATOM 3903 O O . SER A 1 496 ? 21.487 3.333 -2.876 1.00 69.00 496 SER A O 1
ATOM 3905 N N . ASP A 1 497 ? 23.543 4.073 -3.413 1.00 66.06 497 ASP A N 1
ATOM 3906 C CA . ASP A 1 497 ? 23.078 5.359 -3.960 1.00 66.06 497 ASP A CA 1
ATOM 3907 C C . ASP A 1 497 ? 22.120 5.156 -5.157 1.00 66.06 497 ASP A C 1
ATOM 3909 O O . ASP A 1 497 ? 21.190 5.935 -5.352 1.00 66.06 497 ASP A O 1
ATOM 3913 N N . ASP A 1 498 ? 22.281 4.046 -5.887 1.00 63.72 498 ASP A N 1
ATOM 3914 C CA . ASP A 1 498 ? 21.467 3.661 -7.048 1.00 63.72 498 ASP A CA 1
ATOM 3915 C C . ASP A 1 498 ? 20.219 2.829 -6.685 1.00 63.72 498 ASP A C 1
ATOM 3917 O O . ASP A 1 498 ? 19.400 2.511 -7.552 1.00 63.72 498 ASP A O 1
ATOM 3921 N N . SER A 1 499 ? 20.053 2.444 -5.414 1.00 64.19 499 SER A N 1
ATOM 3922 C CA . SER A 1 499 ? 19.014 1.495 -4.974 1.00 64.19 499 SER A CA 1
ATOM 3923 C C . SER A 1 499 ? 17.583 1.980 -5.218 1.00 64.19 499 SER A C 1
ATOM 3925 O O . SER A 1 499 ? 16.681 1.155 -5.356 1.00 64.19 499 SER A O 1
ATOM 3927 N N . SER A 1 500 ? 17.382 3.298 -5.301 1.00 62.56 500 SER A N 1
ATOM 3928 C CA . SER A 1 500 ? 16.102 3.942 -5.613 1.00 62.56 500 SER A CA 1
ATOM 3929 C C . SER A 1 500 ? 15.816 4.050 -7.117 1.00 62.56 500 SER A C 1
ATOM 3931 O O . SER A 1 500 ? 14.664 4.262 -7.494 1.00 62.56 500 SER A O 1
ATOM 3933 N N . ILE A 1 501 ? 16.840 3.907 -7.968 1.00 71.06 501 ILE A N 1
ATOM 3934 C CA . ILE A 1 501 ? 16.749 4.059 -9.430 1.00 71.06 501 ILE A CA 1
ATOM 3935 C C . ILE A 1 501 ? 16.409 2.721 -10.100 1.00 71.06 501 ILE A C 1
ATOM 3937 O O . ILE A 1 501 ? 15.700 2.680 -11.110 1.00 71.06 501 ILE A O 1
ATOM 3941 N N . ILE A 1 502 ? 16.907 1.611 -9.548 1.00 77.56 502 ILE A N 1
ATOM 3942 C CA . ILE A 1 502 ? 16.631 0.268 -10.067 1.00 77.56 502 ILE A CA 1
ATOM 3943 C C . ILE A 1 502 ? 15.188 -0.110 -9.718 1.00 77.56 502 ILE A C 1
ATOM 3945 O O . ILE A 1 502 ? 14.852 -0.347 -8.560 1.00 77.56 502 ILE A O 1
ATOM 3949 N N . GLY A 1 503 ? 14.337 -0.159 -10.741 1.00 76.62 503 GLY A N 1
ATOM 3950 C CA . GLY A 1 503 ? 12.929 -0.525 -10.632 1.00 76.62 503 GLY A CA 1
ATOM 3951 C C . GLY A 1 503 ? 12.627 -1.887 -11.248 1.00 76.62 503 GLY A C 1
ATOM 3952 O O . GLY A 1 503 ? 13.519 -2.665 -11.577 1.00 76.62 503 GLY A O 1
ATOM 3953 N N . GLU A 1 504 ? 11.343 -2.173 -11.433 1.00 79.50 504 GLU A N 1
ATOM 3954 C CA . GLU A 1 504 ? 10.904 -3.413 -12.069 1.00 79.50 504 GLU A CA 1
ATOM 3955 C C . GLU A 1 504 ? 11.266 -3.441 -13.569 1.00 79.50 504 GLU A C 1
ATOM 3957 O O . GLU A 1 504 ? 11.090 -2.460 -14.299 1.00 79.50 504 GLU A O 1
ATOM 3962 N N . ALA A 1 505 ? 11.783 -4.581 -14.030 1.00 87.38 505 ALA A N 1
ATOM 3963 C CA . ALA A 1 505 ? 12.156 -4.831 -15.420 1.00 87.38 505 ALA A CA 1
ATOM 3964 C C . ALA A 1 505 ? 11.753 -6.262 -15.810 1.00 87.38 505 ALA A C 1
ATOM 3966 O O . ALA A 1 505 ? 12.525 -7.205 -15.656 1.00 87.38 505 ALA A O 1
ATOM 3967 N N . LEU A 1 506 ? 10.518 -6.420 -16.297 1.00 85.19 506 LEU A N 1
ATOM 3968 C CA . LEU A 1 506 ? 9.915 -7.721 -16.630 1.00 85.19 506 LEU A CA 1
ATOM 3969 C C . LEU A 1 506 ? 10.384 -8.301 -17.979 1.00 85.19 506 LEU A C 1
ATOM 3971 O O . LEU A 1 506 ? 9.880 -9.333 -18.415 1.00 85.19 506 LEU A O 1
ATOM 3975 N N . GLY A 1 507 ? 11.329 -7.649 -18.661 1.00 89.12 507 GLY A N 1
ATOM 3976 C CA . GLY A 1 507 ? 11.741 -8.015 -20.013 1.00 89.12 507 GLY A CA 1
ATOM 3977 C C . GLY A 1 507 ? 10.785 -7.478 -21.079 1.00 89.12 507 GLY A C 1
ATOM 3978 O O . GLY A 1 507 ? 10.346 -6.330 -20.992 1.00 89.12 507 GLY A O 1
ATOM 3979 N N . VAL A 1 508 ? 10.505 -8.276 -22.115 1.00 91.12 508 VAL A N 1
ATOM 3980 C CA . VAL A 1 508 ? 9.615 -7.893 -23.228 1.00 91.12 508 VAL A CA 1
ATOM 3981 C C . VAL A 1 508 ? 8.152 -8.036 -22.828 1.00 91.12 508 VAL A C 1
ATOM 3983 O O . VAL A 1 508 ? 7.730 -9.073 -22.329 1.00 91.12 508 VAL A O 1
ATOM 3986 N N . ASN A 1 509 ? 7.348 -7.025 -23.142 1.00 91.75 509 ASN A N 1
ATOM 3987 C CA . ASN A 1 509 ? 5.897 -7.128 -23.137 1.00 91.75 509 ASN A CA 1
ATOM 3988 C C . ASN A 1 509 ? 5.409 -7.547 -24.533 1.00 91.75 509 ASN A C 1
ATOM 3990 O O . ASN A 1 509 ? 5.186 -6.700 -25.402 1.00 91.75 509 ASN A O 1
ATOM 3994 N N . ASP A 1 510 ? 5.240 -8.855 -24.752 1.00 89.94 510 ASP A N 1
ATOM 3995 C CA . ASP A 1 510 ? 4.880 -9.408 -26.067 1.00 89.94 510 ASP A CA 1
ATOM 3996 C C . ASP A 1 510 ? 3.530 -8.876 -26.582 1.00 89.94 510 ASP A C 1
ATOM 3998 O O . ASP A 1 510 ? 3.382 -8.577 -27.768 1.00 89.94 510 ASP A O 1
ATOM 4002 N N . ALA A 1 511 ? 2.556 -8.663 -25.689 1.00 89.81 511 ALA A N 1
ATOM 4003 C CA . ALA A 1 511 ? 1.254 -8.108 -26.055 1.00 89.81 511 ALA A CA 1
ATOM 4004 C C . ALA A 1 511 ? 1.357 -6.654 -26.547 1.00 89.81 511 ALA A C 1
ATOM 4006 O O . ALA A 1 511 ? 0.671 -6.270 -27.497 1.00 89.81 511 ALA A O 1
ATOM 4007 N N . LEU A 1 512 ? 2.211 -5.839 -25.919 1.00 89.75 512 LEU A N 1
ATOM 4008 C CA . LEU A 1 512 ? 2.468 -4.466 -26.351 1.00 89.75 512 LEU A CA 1
ATOM 4009 C C . LEU A 1 512 ? 3.275 -4.439 -27.654 1.00 89.75 512 LEU A C 1
ATOM 4011 O O . LEU A 1 512 ? 2.899 -3.718 -28.579 1.00 89.75 512 LEU A O 1
ATOM 4015 N N . ARG A 1 513 ? 4.316 -5.275 -27.758 1.00 91.50 513 ARG A N 1
ATOM 4016 C CA . ARG A 1 513 ? 5.153 -5.430 -28.959 1.00 91.50 513 ARG A CA 1
ATOM 4017 C C . ARG A 1 513 ? 4.339 -5.857 -30.186 1.00 91.50 513 ARG A C 1
ATOM 4019 O O . ARG A 1 513 ? 4.587 -5.375 -31.290 1.00 91.50 513 ARG A O 1
ATOM 4026 N N . ALA A 1 514 ? 3.324 -6.705 -29.997 1.00 89.38 514 ALA A N 1
ATOM 4027 C CA . ALA A 1 514 ? 2.435 -7.166 -31.065 1.00 89.38 514 ALA A CA 1
ATOM 4028 C C . ALA A 1 514 ? 1.463 -6.086 -31.579 1.00 89.38 514 ALA A C 1
ATOM 4030 O O . ALA A 1 514 ? 1.071 -6.124 -32.747 1.00 89.38 514 ALA A O 1
ATOM 4031 N N . ARG A 1 515 ? 1.076 -5.108 -30.743 1.00 88.00 515 ARG A N 1
ATOM 4032 C CA . ARG A 1 515 ? 0.118 -4.047 -31.125 1.00 88.00 515 ARG A CA 1
ATOM 4033 C C . ARG A 1 515 ? 0.672 -3.072 -32.167 1.00 88.00 515 ARG A C 1
ATOM 4035 O O . ARG A 1 515 ? -0.130 -2.447 -32.857 1.00 88.00 515 ARG A O 1
ATOM 4042 N N . LYS A 1 516 ? 2.003 -3.001 -32.307 1.00 85.75 516 LYS A N 1
ATOM 4043 C CA . LYS A 1 516 ? 2.766 -2.071 -33.157 1.00 85.75 516 LYS A CA 1
ATOM 4044 C C . LYS A 1 516 ? 2.487 -0.583 -32.835 1.00 85.75 516 LYS A C 1
ATOM 4046 O O . LYS A 1 516 ? 1.425 -0.229 -32.321 1.00 85.75 516 LYS A O 1
ATOM 4051 N N . PRO A 1 517 ? 3.424 0.338 -33.126 1.00 86.62 517 PRO A N 1
ATOM 4052 C CA . PRO A 1 517 ? 3.203 1.763 -32.878 1.00 86.62 517 PRO A CA 1
ATOM 4053 C C . PRO A 1 517 ? 2.079 2.329 -33.756 1.00 86.62 517 PRO A C 1
ATOM 4055 O O . PRO A 1 517 ? 1.937 1.951 -34.923 1.00 86.62 517 PRO A O 1
ATOM 4058 N N . LYS A 1 518 ? 1.300 3.276 -33.223 1.00 83.69 518 LYS A N 1
ATOM 4059 C CA . LYS A 1 518 ? 0.308 4.015 -34.018 1.00 83.69 518 LYS A CA 1
ATOM 4060 C C . LYS A 1 518 ? 1.021 4.999 -34.948 1.00 83.69 518 LYS A C 1
ATOM 4062 O O . LYS A 1 518 ? 1.929 5.709 -34.521 1.00 83.69 518 LYS A O 1
ATOM 4067 N N . LEU A 1 519 ? 0.586 5.083 -36.206 1.00 75.38 519 LEU A N 1
ATOM 4068 C CA . LEU A 1 519 ? 0.973 6.198 -37.072 1.00 75.38 519 LEU A CA 1
ATOM 4069 C C . LEU A 1 519 ? 0.166 7.441 -36.684 1.00 75.38 519 LEU A C 1
ATOM 4071 O O . LEU A 1 519 ? -1.061 7.388 -36.612 1.00 75.38 519 LEU A O 1
ATOM 4075 N N . ASN A 1 520 ? 0.852 8.565 -36.468 1.00 65.69 520 ASN A N 1
ATOM 4076 C CA . ASN A 1 520 ? 0.210 9.843 -36.160 1.00 65.69 520 ASN A CA 1
ATOM 4077 C C . ASN A 1 520 ? -0.774 10.251 -37.269 1.00 65.69 520 ASN A C 1
ATOM 4079 O O . ASN A 1 520 ? -0.532 10.017 -38.457 1.00 65.69 520 ASN A O 1
ATOM 4083 N N . SER A 1 521 ? -1.893 10.871 -36.884 1.00 53.97 521 SER A N 1
ATOM 4084 C CA . SER A 1 521 ? -2.979 11.262 -37.794 1.00 53.97 521 SER A CA 1
ATOM 4085 C C . SER A 1 521 ? -2.560 12.337 -38.804 1.00 53.97 521 SER A C 1
ATOM 4087 O O . SER A 1 521 ? -3.020 12.295 -39.942 1.00 53.97 521 SER A O 1
ATOM 4089 N N . THR A 1 522 ? -1.594 13.198 -38.477 1.00 56.12 522 THR A N 1
ATOM 4090 C CA . THR A 1 522 ? -1.032 14.225 -39.375 1.00 56.12 522 THR A CA 1
ATOM 4091 C C . THR A 1 522 ? 0.337 13.820 -39.930 1.00 56.12 522 THR A C 1
ATOM 4093 O O . THR A 1 522 ? 1.246 13.491 -39.171 1.00 56.12 522 THR A O 1
ATOM 4096 N N . LEU A 1 523 ? 0.511 13.895 -41.257 1.00 56.34 523 LEU A N 1
ATOM 4097 C CA . LEU A 1 523 ? 1.801 13.769 -41.964 1.00 56.34 523 LEU A CA 1
ATOM 4098 C C . LEU A 1 523 ? 2.662 15.043 -41.812 1.00 56.34 523 LEU A C 1
ATOM 4100 O O . LEU A 1 523 ? 3.245 15.550 -42.766 1.00 56.34 523 LEU A O 1
ATOM 4104 N N . ALA A 1 524 ? 2.746 15.585 -40.592 1.00 51.19 524 ALA A N 1
ATOM 4105 C CA . ALA A 1 524 ? 3.695 16.655 -40.292 1.00 51.19 524 ALA A CA 1
ATOM 4106 C C . ALA A 1 524 ? 5.124 16.158 -40.580 1.00 51.19 524 ALA A C 1
ATOM 4108 O O . ALA A 1 524 ? 5.376 14.970 -40.410 1.00 51.19 524 ALA A O 1
ATOM 4109 N N . ASN A 1 525 ? 6.037 17.058 -40.976 1.00 51.59 525 ASN A N 1
ATOM 4110 C CA . ASN A 1 525 ? 7.420 16.858 -41.477 1.00 51.59 525 ASN A CA 1
ATOM 4111 C C . ASN A 1 525 ? 8.390 15.938 -40.673 1.00 51.59 525 ASN A C 1
ATOM 4113 O O . ASN A 1 525 ? 9.603 15.983 -40.877 1.00 51.59 525 ASN A O 1
ATOM 4117 N N . LYS A 1 526 ? 7.914 15.114 -39.740 1.00 57.34 526 LYS A N 1
ATOM 4118 C CA . LYS A 1 526 ? 8.679 14.105 -39.011 1.00 57.34 526 LYS A CA 1
ATOM 4119 C C . LYS A 1 526 ? 8.807 12.830 -39.856 1.00 57.34 526 LYS A C 1
ATOM 4121 O O . LYS A 1 526 ? 7.815 12.179 -40.164 1.00 57.34 526 LYS A O 1
ATOM 4126 N N . ARG A 1 527 ? 10.050 12.431 -40.147 1.00 64.25 527 ARG A N 1
ATOM 4127 C CA . ARG A 1 527 ? 10.411 11.198 -40.884 1.00 64.25 527 ARG A CA 1
ATOM 4128 C C . ARG A 1 527 ? 10.223 9.894 -40.078 1.00 64.25 527 ARG A C 1
ATOM 4130 O O . ARG A 1 527 ? 10.635 8.825 -40.522 1.00 64.25 527 ARG A O 1
ATOM 4137 N N . SER A 1 528 ? 9.648 9.959 -38.874 1.00 71.62 528 SER A N 1
ATOM 4138 C CA . SER A 1 528 ? 9.415 8.795 -38.008 1.00 71.62 528 SER A CA 1
ATOM 4139 C C . SER A 1 528 ? 8.245 9.002 -37.043 1.00 71.62 528 SER A C 1
ATOM 4141 O O . SER A 1 528 ? 7.935 10.139 -36.674 1.00 71.62 528 SER A O 1
ATOM 4143 N N . SER A 1 529 ? 7.625 7.905 -36.594 1.00 76.06 529 SER A N 1
ATOM 4144 C CA . SER A 1 529 ? 6.640 7.928 -35.503 1.00 76.06 529 SER A CA 1
ATOM 4145 C C . SER A 1 529 ? 7.297 8.190 -34.145 1.00 76.06 529 SER A C 1
ATOM 4147 O O . SER A 1 529 ? 8.523 8.149 -34.010 1.00 76.06 529 SER A O 1
ATOM 4149 N N . GLU A 1 530 ? 6.470 8.413 -33.123 1.00 81.00 530 GLU A N 1
ATOM 4150 C CA . GLU A 1 530 ? 6.914 8.320 -31.730 1.00 81.00 530 GLU A CA 1
ATOM 4151 C C . GLU A 1 530 ? 7.386 6.891 -31.428 1.00 81.00 530 GLU A C 1
ATOM 4153 O O . GLU A 1 530 ? 6.854 5.928 -31.999 1.00 81.00 530 GLU A O 1
ATOM 4158 N N . SER A 1 531 ? 8.417 6.766 -30.588 1.00 85.06 531 SER A N 1
ATOM 4159 C CA . SER A 1 531 ? 8.905 5.468 -30.138 1.00 85.06 531 SER A CA 1
ATOM 4160 C C . SER A 1 531 ? 8.091 4.974 -28.948 1.00 85.06 531 SER A C 1
ATOM 4162 O O . SER A 1 531 ? 7.703 5.739 -28.066 1.00 85.06 531 SER A O 1
ATOM 4164 N N . VAL A 1 532 ? 7.810 3.675 -28.941 1.00 90.94 532 VAL A N 1
ATOM 4165 C CA . VAL A 1 532 ? 7.118 2.991 -27.848 1.00 90.94 532 VAL A CA 1
ATOM 4166 C C . VAL A 1 532 ? 8.090 1.988 -27.247 1.00 90.94 532 VAL A C 1
ATOM 4168 O O . VAL A 1 532 ? 8.555 1.096 -27.952 1.00 90.94 532 VAL A O 1
ATOM 4171 N N . SER A 1 533 ? 8.403 2.124 -25.958 1.00 92.94 533 SER A N 1
ATOM 4172 C CA . SER A 1 533 ? 9.201 1.123 -25.244 1.00 92.94 53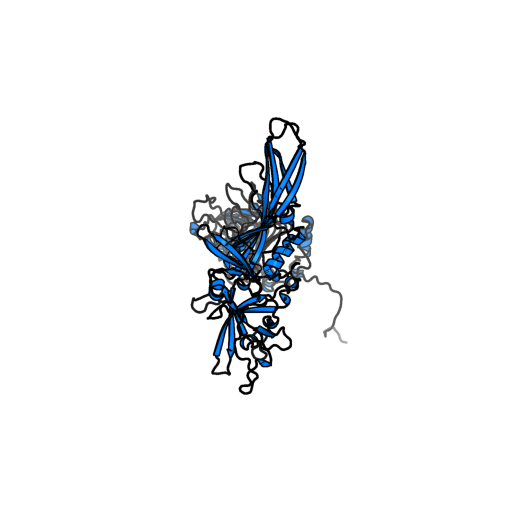3 SER A CA 1
ATOM 4173 C C . SER A 1 533 ? 8.349 -0.116 -24.974 1.00 92.94 533 SER A C 1
ATOM 4175 O O . SER A 1 533 ? 7.288 -0.030 -24.356 1.00 92.94 533 SER A O 1
ATOM 4177 N N . VAL A 1 534 ? 8.797 -1.262 -25.481 1.00 94.12 534 VAL A N 1
ATOM 4178 C CA . VAL A 1 534 ? 8.104 -2.557 -25.398 1.00 94.12 534 VAL A CA 1
ATOM 4179 C C . VAL A 1 534 ? 8.869 -3.590 -24.582 1.00 94.12 534 VAL A C 1
ATOM 4181 O O . VAL A 1 534 ? 8.359 -4.684 -24.357 1.00 94.12 534 VAL A O 1
ATOM 4184 N N . GLY A 1 535 ? 10.076 -3.263 -24.124 1.00 93.44 535 GLY A N 1
ATOM 4185 C CA . GLY A 1 535 ? 10.840 -4.116 -23.225 1.00 93.44 535 GLY A CA 1
ATOM 4186 C C . GLY A 1 535 ? 11.874 -3.342 -22.423 1.00 93.44 535 GLY A C 1
ATOM 4187 O O . GLY A 1 535 ? 12.360 -2.303 -22.874 1.00 93.44 535 GLY A O 1
ATOM 4188 N N . LYS A 1 536 ? 12.199 -3.851 -21.233 1.00 93.56 536 LYS A N 1
ATOM 4189 C CA . LYS A 1 536 ? 13.176 -3.255 -20.313 1.00 93.56 536 LYS A CA 1
ATOM 4190 C C . LYS A 1 536 ? 13.968 -4.334 -19.573 1.00 93.56 536 LYS A C 1
ATOM 4192 O O . LYS A 1 536 ? 13.377 -5.283 -19.063 1.00 93.56 536 LYS A O 1
ATOM 4197 N N . TRP A 1 537 ? 15.283 -4.141 -19.469 1.00 92.06 537 TRP A N 1
ATOM 4198 C CA . TRP A 1 537 ? 16.228 -4.989 -18.737 1.00 92.06 537 TRP A CA 1
ATOM 4199 C C . TRP A 1 537 ? 17.306 -4.152 -18.050 1.00 92.06 537 TRP A C 1
ATOM 4201 O O . TRP A 1 537 ? 17.563 -3.009 -18.433 1.00 92.06 537 TRP A O 1
ATOM 4211 N N . TYR A 1 538 ? 17.999 -4.769 -17.094 1.00 92.00 538 TYR A N 1
ATOM 4212 C CA . TYR A 1 538 ? 19.237 -4.245 -16.530 1.00 92.00 538 TYR A CA 1
ATOM 4213 C C . TYR A 1 538 ? 20.423 -5.117 -16.940 1.00 92.00 538 TYR A C 1
ATOM 4215 O O . TYR A 1 538 ? 20.362 -6.341 -16.853 1.00 92.00 538 TYR A O 1
ATOM 4223 N N . CYS A 1 539 ? 21.505 -4.478 -17.375 1.00 90.81 539 CYS A N 1
ATOM 4224 C CA . CYS A 1 539 ? 22.750 -5.128 -17.767 1.00 90.81 539 CYS A CA 1
ATOM 4225 C C . CYS A 1 539 ? 23.839 -4.795 -16.735 1.00 90.81 539 CYS A C 1
ATOM 4227 O O . CYS A 1 539 ? 24.193 -3.623 -16.604 1.00 90.81 539 CYS A O 1
ATOM 4229 N N . PRO A 1 540 ? 24.372 -5.774 -15.985 1.00 89.19 540 PRO A N 1
ATOM 4230 C CA . PRO A 1 540 ? 25.485 -5.533 -15.069 1.00 89.19 540 PRO A CA 1
ATOM 4231 C C . PRO A 1 540 ? 26.734 -5.021 -15.802 1.00 89.19 540 PRO A C 1
ATOM 4233 O O . PRO A 1 540 ? 27.014 -5.449 -16.923 1.00 89.19 540 PRO A O 1
ATOM 4236 N N . PHE A 1 541 ? 27.516 -4.154 -15.151 1.00 86.69 541 PHE A N 1
ATOM 4237 C CA . PHE A 1 541 ? 28.703 -3.519 -15.748 1.00 86.69 541 PHE A CA 1
ATOM 4238 C C . PHE A 1 541 ? 29.721 -4.521 -16.322 1.00 86.69 541 PHE A C 1
ATOM 4240 O O . PHE A 1 541 ? 30.354 -4.240 -17.326 1.00 86.69 541 PHE A O 1
ATOM 4247 N N . MET A 1 542 ? 29.838 -5.721 -15.745 1.00 85.12 542 MET A N 1
ATOM 4248 C CA . MET A 1 542 ? 30.748 -6.782 -16.213 1.00 85.12 542 MET A CA 1
ATOM 4249 C C . MET A 1 542 ? 30.498 -7.244 -17.660 1.00 85.12 542 MET A C 1
ATOM 4251 O O . MET A 1 542 ? 31.364 -7.884 -18.250 1.00 85.12 542 MET A O 1
ATOM 4255 N N . PHE A 1 543 ? 29.340 -6.920 -18.243 1.00 87.69 543 PHE A N 1
ATOM 4256 C CA . PHE A 1 543 ? 28.999 -7.251 -19.628 1.00 87.69 543 PHE A CA 1
ATOM 4257 C C . PHE A 1 543 ? 29.163 -6.076 -20.605 1.00 87.69 543 PHE A C 1
ATOM 4259 O O . PHE A 1 543 ? 28.877 -6.240 -21.794 1.00 87.69 543 PHE A O 1
ATOM 4266 N N . ILE A 1 544 ? 29.577 -4.897 -20.128 1.00 88.88 544 ILE A N 1
ATOM 4267 C CA . ILE A 1 544 ? 29.666 -3.659 -20.911 1.00 88.88 544 ILE A CA 1
ATOM 4268 C C . ILE A 1 544 ? 31.003 -2.974 -20.614 1.00 88.88 544 ILE A C 1
ATOM 4270 O O . ILE A 1 544 ? 31.258 -2.597 -19.477 1.00 88.88 544 ILE A O 1
ATOM 4274 N N . LYS A 1 545 ? 31.828 -2.749 -21.642 1.00 86.31 545 LYS A N 1
ATOM 4275 C CA . LYS A 1 545 ? 33.076 -1.982 -21.520 1.00 86.31 545 LYS A CA 1
ATOM 4276 C C . LYS A 1 545 ? 32.975 -0.628 -22.213 1.00 86.31 545 LYS A C 1
ATOM 4278 O O . LYS A 1 545 ? 32.602 -0.546 -23.384 1.00 86.31 545 LYS A O 1
ATOM 4283 N N . GLU A 1 546 ? 33.364 0.441 -21.525 1.00 85.88 546 GLU A N 1
ATOM 4284 C CA . GLU A 1 546 ? 33.412 1.800 -22.080 1.00 85.88 546 GLU A CA 1
ATOM 4285 C C . GLU A 1 546 ? 34.866 2.283 -22.149 1.00 85.88 546 GLU A C 1
ATOM 4287 O O . GLU A 1 546 ? 35.509 2.507 -21.126 1.00 85.88 546 GLU A O 1
ATOM 4292 N N . ARG A 1 547 ? 35.397 2.521 -23.355 1.00 75.12 547 ARG A N 1
ATOM 4293 C CA . ARG A 1 547 ? 36.839 2.777 -23.565 1.00 75.12 547 ARG A CA 1
ATOM 4294 C C . ARG A 1 547 ? 37.371 4.087 -22.964 1.00 75.12 547 ARG A C 1
ATOM 4296 O O . ARG A 1 547 ? 38.578 4.314 -22.965 1.00 75.12 547 ARG A O 1
ATOM 4303 N N . THR A 1 548 ? 36.504 4.946 -22.426 1.00 63.44 548 THR A N 1
ATOM 4304 C CA . THR A 1 548 ? 36.929 6.087 -21.597 1.00 63.44 548 THR A CA 1
ATOM 4305 C C . THR A 1 548 ? 37.627 5.644 -20.308 1.00 63.44 548 THR A C 1
ATOM 4307 O O . THR A 1 548 ? 38.326 6.445 -19.692 1.00 63.44 548 THR A O 1
ATOM 4310 N N . HIS A 1 549 ? 37.448 4.387 -19.899 1.00 63.31 549 HIS A N 1
ATOM 4311 C CA . HIS A 1 549 ? 37.992 3.818 -18.673 1.00 63.31 549 HIS A CA 1
ATOM 4312 C C . HIS A 1 549 ? 39.025 2.741 -18.990 1.00 63.31 549 HIS A C 1
ATOM 4314 O O . HIS A 1 549 ? 38.903 2.005 -19.967 1.00 63.31 549 HIS A O 1
ATOM 4320 N N . LYS A 1 550 ? 40.077 2.668 -18.171 1.00 68.12 550 LYS A N 1
ATOM 4321 C CA . LYS A 1 550 ? 41.158 1.687 -18.359 1.00 68.12 550 LYS A CA 1
ATOM 4322 C C . LYS A 1 550 ? 41.026 0.480 -17.433 1.00 68.12 550 LYS A C 1
ATOM 4324 O O . LYS A 1 550 ? 41.719 -0.507 -17.649 1.00 68.12 550 LYS A O 1
ATOM 4329 N N . THR A 1 551 ? 40.182 0.552 -16.398 1.00 77.56 551 THR A N 1
ATOM 4330 C CA . THR A 1 551 ? 40.051 -0.507 -15.379 1.00 77.56 551 THR A CA 1
ATOM 4331 C C . THR A 1 551 ? 38.588 -0.792 -15.019 1.00 77.56 551 THR A C 1
ATOM 4333 O O . THR A 1 551 ? 37.786 0.138 -14.936 1.00 77.56 551 THR A O 1
ATOM 4336 N N . LEU A 1 552 ? 38.253 -2.054 -14.704 1.00 78.62 552 LEU A N 1
ATOM 4337 C CA . LEU A 1 552 ? 36.913 -2.467 -14.228 1.00 78.62 552 LEU A CA 1
ATOM 4338 C C . LEU A 1 552 ? 36.445 -1.657 -13.010 1.00 78.62 552 LEU A C 1
ATOM 4340 O O . LEU A 1 552 ? 35.264 -1.357 -12.843 1.00 78.62 552 LEU A O 1
ATOM 4344 N N . LYS A 1 553 ? 37.394 -1.254 -12.162 1.00 82.94 553 LYS A N 1
ATOM 4345 C CA . LYS A 1 553 ? 37.159 -0.399 -11.000 1.00 82.94 553 LYS A CA 1
ATOM 4346 C C . LYS A 1 553 ? 36.515 0.937 -11.372 1.00 82.94 553 LYS A C 1
ATOM 4348 O O . LYS A 1 553 ? 35.665 1.425 -10.624 1.00 82.94 553 LYS A O 1
ATOM 4353 N N . GLU A 1 554 ? 36.961 1.550 -12.466 1.00 81.19 554 GLU A N 1
ATOM 4354 C CA . GLU A 1 554 ? 36.429 2.820 -12.966 1.00 81.19 554 GLU A CA 1
ATOM 4355 C C . GLU A 1 554 ? 35.041 2.628 -13.581 1.00 81.19 554 GLU A C 1
ATOM 4357 O O . GLU A 1 554 ? 34.145 3.419 -13.291 1.00 81.19 554 GLU A O 1
ATOM 4362 N N . GLU A 1 555 ? 34.840 1.545 -14.338 1.00 80.44 555 GLU A N 1
ATOM 4363 C CA . GLU A 1 555 ? 33.546 1.191 -14.939 1.00 80.44 555 GLU A CA 1
ATOM 4364 C C . GLU A 1 555 ? 32.483 0.947 -13.860 1.00 80.44 555 GLU A C 1
ATOM 4366 O O . GLU A 1 555 ? 31.468 1.642 -13.815 1.00 80.44 555 GLU A O 1
ATOM 4371 N N . MET A 1 556 ? 32.774 0.072 -12.891 1.00 81.81 556 MET A N 1
ATOM 4372 C CA . MET A 1 556 ? 31.874 -0.219 -11.771 1.00 81.81 556 MET A CA 1
ATOM 4373 C C . MET A 1 556 ? 31.623 1.011 -10.880 1.00 81.81 556 MET A C 1
ATOM 4375 O O . MET A 1 556 ? 30.601 1.096 -10.203 1.00 81.81 556 MET A O 1
ATOM 4379 N N . ARG A 1 557 ? 32.555 1.975 -10.813 1.00 80.50 557 ARG A N 1
ATOM 4380 C CA . ARG A 1 557 ? 32.337 3.233 -10.072 1.00 80.50 557 ARG A CA 1
ATOM 4381 C C . ARG A 1 557 ? 31.352 4.157 -10.789 1.00 80.50 557 ARG A C 1
ATOM 4383 O O . ARG A 1 557 ? 30.712 4.959 -10.119 1.00 80.50 557 ARG A O 1
ATOM 4390 N N . LYS A 1 558 ? 31.270 4.080 -12.115 1.00 78.19 558 LYS A N 1
ATOM 4391 C CA . LYS A 1 558 ? 30.397 4.927 -12.927 1.00 78.19 558 LYS A CA 1
ATOM 4392 C C . LYS A 1 558 ? 28.969 4.401 -12.963 1.00 78.19 558 LYS A C 1
ATOM 4394 O O . LYS A 1 558 ? 28.034 5.183 -12.847 1.00 78.19 558 LYS A O 1
ATOM 4399 N N . SER A 1 559 ? 28.802 3.094 -13.144 1.00 78.69 559 SER A N 1
ATOM 4400 C CA . SER A 1 559 ? 27.489 2.456 -13.111 1.00 78.69 559 SER A CA 1
ATOM 4401 C C . SER A 1 559 ? 27.638 0.978 -12.788 1.00 78.69 559 SER A C 1
ATOM 4403 O O . SER A 1 559 ? 28.377 0.274 -13.469 1.00 78.69 559 SER A O 1
ATOM 4405 N N . MET A 1 560 ? 26.935 0.495 -11.761 1.00 83.00 560 MET A N 1
ATOM 4406 C CA . MET A 1 560 ? 26.883 -0.943 -11.459 1.00 83.00 560 MET A CA 1
ATOM 4407 C C . MET A 1 560 ? 25.993 -1.691 -12.463 1.00 83.00 560 MET A C 1
ATOM 4409 O O . MET A 1 560 ? 26.283 -2.830 -12.839 1.00 83.00 560 MET A O 1
ATOM 4413 N N . PHE A 1 561 ? 24.922 -1.038 -12.914 1.00 89.19 561 PHE A N 1
ATOM 4414 C CA . PHE A 1 561 ? 23.983 -1.559 -13.898 1.00 89.19 561 PHE A CA 1
ATOM 4415 C C . PHE A 1 561 ? 23.739 -0.521 -14.985 1.00 89.19 561 PHE A C 1
ATOM 4417 O O . PHE A 1 561 ? 23.840 0.675 -14.753 1.00 89.19 561 PHE A O 1
ATOM 4424 N N . TYR A 1 562 ? 23.373 -0.990 -16.164 1.00 91.75 562 TYR A N 1
ATOM 4425 C CA . TYR A 1 562 ? 22.924 -0.176 -17.280 1.00 91.75 562 TYR A CA 1
ATOM 4426 C C . TYR A 1 562 ? 21.476 -0.535 -17.587 1.00 91.75 562 TYR A C 1
ATOM 4428 O O . TYR A 1 562 ? 21.090 -1.699 -17.486 1.00 91.75 562 TYR A O 1
ATOM 4436 N N . GLU A 1 563 ? 20.672 0.444 -17.975 1.00 93.81 563 GLU A N 1
ATOM 4437 C CA . GLU A 1 563 ? 19.313 0.211 -18.445 1.00 93.81 563 GLU A CA 1
ATOM 4438 C C . GLU A 1 563 ? 19.340 -0.097 -19.945 1.00 93.81 563 GLU A C 1
ATOM 4440 O O . GLU A 1 563 ? 19.837 0.698 -20.743 1.00 93.81 563 GLU A O 1
ATOM 4445 N N . MET A 1 564 ? 18.785 -1.244 -20.329 1.00 94.94 564 MET A N 1
ATOM 4446 C CA . MET A 1 564 ? 18.531 -1.601 -21.721 1.00 94.94 564 MET A CA 1
ATOM 4447 C C . MET A 1 564 ? 17.027 -1.559 -21.973 1.00 94.94 564 MET A C 1
ATOM 4449 O O . MET A 1 564 ? 16.254 -2.188 -21.253 1.00 94.94 564 MET A O 1
ATOM 4453 N N . THR A 1 565 ? 16.607 -0.862 -23.022 1.00 96.19 565 THR A N 1
ATOM 4454 C CA . THR A 1 565 ? 15.208 -0.839 -23.471 1.00 96.19 565 THR A CA 1
ATOM 4455 C C . THR A 1 565 ? 15.097 -1.323 -24.907 1.00 96.19 565 THR A C 1
ATOM 4457 O O . THR A 1 565 ? 16.024 -1.138 -25.691 1.00 96.19 565 THR A O 1
ATOM 4460 N N . LEU A 1 566 ? 13.974 -1.953 -25.248 1.00 96.44 566 LEU A N 1
ATOM 4461 C CA . LEU A 1 566 ? 13.605 -2.273 -26.624 1.00 96.44 566 LEU A CA 1
ATOM 4462 C C . LEU A 1 566 ? 12.489 -1.323 -27.044 1.00 96.44 566 LEU A C 1
ATOM 4464 O O . LEU A 1 566 ? 11.386 -1.390 -26.508 1.00 96.44 566 LEU A O 1
ATOM 4468 N N . GLU A 1 567 ? 12.772 -0.446 -27.997 1.00 95.88 567 GLU A N 1
ATOM 4469 C CA . GLU A 1 567 ? 11.827 0.544 -28.506 1.00 95.88 567 GLU A CA 1
ATOM 4470 C C . GLU A 1 567 ? 11.363 0.186 -29.922 1.00 95.88 567 GLU A C 1
ATOM 4472 O O . GLU A 1 567 ? 12.176 -0.174 -30.769 1.00 95.88 567 GLU A O 1
ATOM 4477 N N . GLN A 1 568 ? 10.070 0.334 -30.210 1.00 93.88 568 GLN A N 1
ATOM 4478 C CA . GLN A 1 568 ? 9.506 0.195 -31.555 1.00 93.88 568 GLN A CA 1
ATOM 4479 C C . GLN A 1 568 ? 9.121 1.557 -32.128 1.00 93.88 568 GLN A C 1
ATOM 4481 O O . GLN A 1 568 ? 8.502 2.375 -31.445 1.00 93.88 568 GLN A O 1
ATOM 4486 N N . LYS A 1 569 ? 9.409 1.778 -33.412 1.00 93.56 569 LYS A N 1
ATOM 4487 C CA . LYS A 1 569 ? 8.934 2.944 -34.170 1.00 93.56 569 LYS A CA 1
ATOM 4488 C C . LYS A 1 569 ? 8.752 2.617 -35.650 1.00 93.56 569 LYS A C 1
ATOM 4490 O O . LYS A 1 569 ? 9.330 1.664 -36.165 1.00 93.56 569 LYS A O 1
ATOM 4495 N N . TRP A 1 570 ? 7.995 3.454 -36.346 1.00 91.62 570 TRP A N 1
ATOM 4496 C CA . TRP A 1 570 ? 7.943 3.479 -37.805 1.00 91.62 570 TRP A CA 1
ATOM 4497 C C . TRP A 1 570 ? 8.940 4.504 -38.344 1.00 91.62 570 TRP A C 1
ATOM 4499 O O . TRP A 1 570 ? 8.936 5.655 -37.906 1.00 91.62 570 TRP A O 1
ATOM 4509 N N . GLU A 1 571 ? 9.777 4.102 -39.298 1.00 90.38 571 GLU A N 1
ATOM 4510 C CA . GLU A 1 571 ? 10.742 4.976 -39.979 1.00 90.38 571 GLU A CA 1
ATOM 4511 C C . GLU A 1 571 ? 10.408 5.064 -41.469 1.00 90.38 571 GLU A C 1
ATOM 4513 O O . GLU A 1 571 ? 10.152 4.046 -42.111 1.00 90.38 571 GLU A O 1
ATOM 4518 N N . GLU A 1 572 ? 10.377 6.280 -42.013 1.00 90.00 572 GLU A N 1
ATOM 4519 C CA . GLU A 1 572 ? 10.118 6.523 -43.433 1.00 90.00 572 GLU A CA 1
ATOM 4520 C C . GLU A 1 572 ? 11.247 5.947 -44.298 1.00 90.00 572 GLU A C 1
ATOM 4522 O O . GLU A 1 572 ? 12.423 6.231 -44.071 1.00 90.00 572 GLU A O 1
ATOM 4527 N N . ILE A 1 573 ? 10.879 5.162 -45.314 1.00 90.06 573 ILE A N 1
ATOM 4528 C CA . ILE A 1 573 ? 11.822 4.606 -46.300 1.00 90.06 573 ILE A CA 1
ATOM 4529 C C . ILE A 1 573 ? 11.584 5.128 -47.716 1.00 90.06 573 ILE A C 1
ATOM 4531 O O . ILE A 1 573 ? 12.476 5.043 -48.555 1.00 90.06 573 ILE A O 1
ATOM 4535 N N . TYR A 1 574 ? 10.385 5.639 -47.996 1.00 87.69 574 TYR A N 1
ATOM 4536 C CA . TYR A 1 574 ? 10.004 6.136 -49.311 1.00 87.69 574 TYR A CA 1
ATOM 4537 C C . TYR A 1 574 ? 8.850 7.124 -49.178 1.00 87.69 574 TYR A C 1
ATOM 4539 O O . TYR A 1 574 ? 7.890 6.854 -48.455 1.00 87.69 574 TYR A O 1
ATOM 4547 N N . SER A 1 575 ? 8.907 8.221 -49.921 1.00 87.38 575 SER A N 1
ATOM 4548 C CA . SER A 1 575 ? 7.784 9.134 -50.088 1.00 87.38 575 SER A CA 1
ATOM 4549 C C . SER A 1 575 ? 7.719 9.656 -51.518 1.00 87.38 575 SER A C 1
ATOM 4551 O O . SER A 1 575 ? 8.743 9.836 -52.178 1.00 87.38 575 SER A O 1
ATOM 4553 N N . CYS A 1 576 ? 6.501 9.878 -52.006 1.00 85.50 576 CYS A N 1
ATOM 4554 C CA . CYS A 1 576 ? 6.257 10.517 -53.292 1.00 85.50 576 CYS A CA 1
ATOM 4555 C C . CYS A 1 576 ? 5.006 11.392 -53.232 1.00 85.50 576 CYS A C 1
ATOM 4557 O O . CYS A 1 576 ? 4.090 11.153 -52.441 1.00 85.50 576 CYS A O 1
ATOM 4559 N N . GLU A 1 577 ? 4.966 12.397 -54.095 1.00 85.06 577 GLU A N 1
ATOM 4560 C CA . GLU A 1 577 ? 3.813 13.273 -54.277 1.00 85.06 577 GLU A CA 1
ATOM 4561 C C . GLU A 1 577 ? 3.158 12.972 -55.621 1.00 85.06 577 GLU A C 1
ATOM 4563 O O . GLU A 1 577 ? 3.827 12.591 -56.586 1.00 85.06 577 GLU A O 1
ATOM 4568 N N . ASN A 1 578 ? 1.839 13.113 -55.673 1.00 78.94 578 ASN A N 1
ATOM 4569 C CA . ASN A 1 578 ? 1.089 12.869 -56.890 1.00 78.94 578 ASN A CA 1
ATOM 4570 C C . ASN A 1 578 ? 1.201 14.079 -57.825 1.00 78.94 578 ASN A C 1
ATOM 4572 O O . ASN A 1 578 ? 0.777 15.185 -57.484 1.00 78.94 578 ASN A O 1
ATOM 4576 N N . GLY A 1 579 ? 1.762 13.873 -59.017 1.00 66.38 579 GLY A N 1
ATOM 4577 C CA . GLY A 1 579 ? 1.686 14.851 -60.104 1.00 66.38 579 GLY A CA 1
ATOM 4578 C C . GLY A 1 579 ? 0.290 14.876 -60.741 1.00 66.38 579 GLY A C 1
ATOM 4579 O O . GLY A 1 579 ? -0.529 14.003 -60.483 1.00 66.38 579 GLY A O 1
ATOM 4580 N N . MET A 1 580 ? 0.007 15.842 -61.627 1.00 51.12 580 MET A N 1
ATOM 4581 C CA . MET A 1 580 ? -1.313 16.024 -62.278 1.00 51.12 580 MET A CA 1
ATOM 4582 C C . MET A 1 580 ? -1.806 14.843 -63.156 1.00 51.12 580 MET A C 1
ATOM 4584 O O . MET A 1 580 ? -2.813 14.974 -63.848 1.00 51.12 580 MET A O 1
ATOM 4588 N N . ILE A 1 581 ? -1.127 13.693 -63.163 1.00 51.84 581 ILE A N 1
ATOM 4589 C CA . ILE A 1 581 ? -1.475 12.526 -63.978 1.00 51.84 581 ILE A CA 1
ATOM 4590 C C . ILE A 1 581 ? -1.764 11.358 -63.034 1.00 51.84 581 ILE A C 1
ATOM 4592 O O . ILE A 1 581 ? -0.854 10.774 -62.450 1.00 51.84 581 ILE A O 1
ATOM 4596 N N . GLY A 1 582 ? -3.057 11.060 -62.885 1.00 56.06 582 GLY A N 1
ATOM 4597 C CA . GLY A 1 582 ? -3.633 10.114 -61.930 1.00 56.06 582 GLY A CA 1
ATOM 4598 C C . GLY A 1 582 ? -3.233 8.658 -62.145 1.00 56.06 582 GLY A C 1
ATOM 4599 O O . GLY A 1 582 ? -4.022 7.860 -62.646 1.00 56.06 582 GLY A O 1
ATOM 4600 N N . ASN A 1 583 ? -2.027 8.297 -61.712 1.00 66.25 583 ASN A N 1
ATOM 4601 C CA . ASN A 1 583 ? -1.700 6.904 -61.459 1.00 66.25 583 ASN A CA 1
ATOM 4602 C C . ASN A 1 583 ? -2.104 6.549 -60.019 1.00 66.25 583 ASN A C 1
ATOM 4604 O O . ASN A 1 583 ? -1.588 7.116 -59.055 1.00 66.25 583 ASN A O 1
ATOM 4608 N N . ASN A 1 584 ? -3.036 5.609 -59.870 1.00 81.00 584 ASN A N 1
ATOM 4609 C CA . ASN A 1 584 ? -3.485 5.128 -58.559 1.00 81.00 584 ASN A CA 1
ATOM 4610 C C . ASN A 1 584 ? -2.535 4.081 -57.966 1.00 81.00 584 ASN A C 1
ATOM 4612 O O . ASN A 1 584 ? -2.769 3.621 -56.855 1.00 81.00 584 ASN A O 1
ATOM 4616 N N . THR A 1 585 ? -1.482 3.687 -58.684 1.00 84.62 585 THR A N 1
ATOM 4617 C CA . THR A 1 585 ? -0.523 2.678 -58.229 1.00 84.62 585 THR A CA 1
ATOM 4618 C C . THR A 1 585 ? 0.831 3.307 -57.914 1.00 84.62 585 THR A C 1
ATOM 4620 O O . THR A 1 585 ? 1.437 3.954 -58.769 1.00 84.62 585 THR A O 1
ATOM 4623 N N . VAL A 1 586 ? 1.338 3.059 -56.704 1.00 85.00 586 VAL A N 1
ATOM 4624 C CA . VAL A 1 586 ? 2.686 3.444 -56.268 1.00 85.00 586 VAL A CA 1
ATOM 4625 C C . VAL A 1 586 ? 3.549 2.196 -56.102 1.00 85.00 586 VAL A C 1
ATOM 4627 O O . VAL A 1 586 ? 3.207 1.273 -55.362 1.00 85.00 586 VAL A O 1
ATOM 4630 N N . ASN A 1 587 ? 4.698 2.190 -56.781 1.00 87.06 587 ASN A N 1
ATOM 4631 C CA . ASN A 1 587 ? 5.722 1.157 -56.654 1.00 87.06 587 ASN A CA 1
ATOM 4632 C C . ASN A 1 587 ? 6.847 1.670 -55.752 1.00 87.06 587 ASN A C 1
ATOM 4634 O O . ASN A 1 587 ? 7.645 2.515 -56.154 1.00 87.06 587 ASN A O 1
ATOM 4638 N N . VAL A 1 588 ? 6.920 1.143 -54.537 1.00 85.81 588 VAL A N 1
ATOM 4639 C CA . VAL A 1 588 ? 8.017 1.394 -53.605 1.00 85.81 588 VAL A CA 1
ATOM 4640 C C . VAL A 1 588 ? 9.190 0.502 -53.985 1.00 85.81 588 VAL A C 1
ATOM 4642 O O . VAL A 1 588 ? 9.054 -0.721 -53.999 1.00 85.81 588 VAL A O 1
ATOM 4645 N N . ASP A 1 589 ? 10.339 1.115 -54.257 1.00 88.50 589 ASP A N 1
ATOM 4646 C CA . ASP A 1 589 ? 11.632 0.447 -54.405 1.00 88.50 589 ASP A CA 1
ATOM 4647 C C . ASP A 1 589 ? 12.685 1.274 -53.650 1.00 88.50 589 ASP A C 1
ATOM 4649 O O . ASP A 1 589 ? 13.179 2.286 -54.149 1.00 88.50 589 ASP A O 1
ATOM 4653 N N . ALA A 1 590 ? 12.958 0.888 -52.401 1.00 86.44 590 ALA A N 1
ATOM 4654 C CA . ALA A 1 590 ? 13.849 1.618 -51.502 1.00 86.44 590 ALA A CA 1
ATOM 4655 C C . ALA A 1 590 ? 14.979 0.722 -50.988 1.00 86.44 590 ALA A C 1
ATOM 4657 O O . ALA A 1 590 ? 14.754 -0.422 -50.591 1.00 86.44 590 ALA A O 1
ATOM 4658 N N . VAL A 1 591 ? 16.203 1.251 -50.952 1.00 87.50 591 VAL A N 1
ATOM 4659 C CA . VAL A 1 591 ? 17.356 0.572 -50.346 1.00 87.50 591 VAL A CA 1
ATOM 4660 C C . VAL A 1 591 ? 17.413 0.926 -48.864 1.00 87.50 591 VAL A C 1
ATOM 4662 O O . VAL A 1 591 ? 17.520 2.094 -48.498 1.00 87.50 591 VAL A O 1
ATOM 4665 N N . VAL A 1 592 ? 17.339 -0.087 -48.005 1.00 85.75 592 VAL A N 1
ATOM 4666 C CA . VAL A 1 592 ? 17.243 0.057 -46.552 1.00 85.75 592 VAL A CA 1
ATOM 4667 C C . VAL A 1 592 ? 18.429 -0.653 -45.899 1.00 85.75 592 VAL A C 1
ATOM 4669 O O . VAL A 1 592 ? 18.658 -1.836 -46.141 1.00 85.75 592 VAL A O 1
ATOM 4672 N N . GLN A 1 593 ? 19.189 0.053 -45.058 1.00 86.81 593 GLN A N 1
ATOM 4673 C CA . GLN A 1 593 ? 20.193 -0.574 -44.187 1.00 86.81 593 GLN A CA 1
ATOM 4674 C C . GLN A 1 593 ? 19.491 -1.482 -43.169 1.00 86.81 593 GLN A C 1
ATOM 4676 O O . GLN A 1 593 ? 18.588 -1.020 -42.474 1.00 86.81 593 GLN A O 1
ATOM 4681 N N . LYS A 1 594 ? 19.888 -2.755 -43.076 1.00 87.19 594 LYS A N 1
ATOM 4682 C CA . LYS A 1 594 ? 19.247 -3.724 -42.166 1.00 87.19 594 LYS A CA 1
ATOM 4683 C C . LYS A 1 594 ? 19.420 -3.358 -40.696 1.00 87.19 594 LYS A C 1
ATOM 4685 O O . LYS A 1 594 ? 18.500 -3.527 -39.897 1.00 87.19 594 LYS A O 1
ATOM 4690 N N . GLU A 1 595 ? 20.608 -2.873 -40.375 1.00 90.25 595 GLU A N 1
ATOM 4691 C CA . GLU A 1 595 ? 21.059 -2.587 -39.025 1.00 90.25 595 GLU A CA 1
ATOM 4692 C C . GLU A 1 595 ? 21.670 -1.195 -38.997 1.00 90.25 595 GLU A C 1
ATOM 4694 O O . GLU A 1 595 ? 22.292 -0.755 -39.968 1.00 90.25 595 GLU A O 1
ATOM 4699 N N . LYS A 1 596 ? 21.498 -0.499 -37.878 1.00 91.06 596 LYS A N 1
ATOM 4700 C CA . LYS A 1 596 ? 22.161 0.778 -37.636 1.00 91.06 596 LYS A CA 1
ATOM 4701 C C . LYS A 1 596 ? 22.571 0.863 -36.179 1.00 91.06 596 LYS A C 1
ATOM 4703 O O . LYS A 1 596 ? 21.718 0.795 -35.298 1.00 91.06 596 LYS A O 1
ATOM 4708 N N . VAL A 1 597 ? 23.861 1.065 -35.940 1.00 92.38 597 VAL A N 1
ATOM 4709 C CA . VAL A 1 597 ? 24.406 1.235 -34.592 1.00 92.38 597 VAL A CA 1
ATOM 4710 C C . VAL A 1 597 ? 24.835 2.679 -34.398 1.00 92.38 597 VAL A C 1
ATOM 4712 O O . VAL A 1 597 ? 25.443 3.274 -35.286 1.00 92.38 597 VAL A O 1
ATOM 4715 N N . VAL A 1 598 ? 24.518 3.251 -33.242 1.00 92.62 598 VAL A N 1
ATOM 4716 C CA . VAL A 1 598 ? 24.922 4.603 -32.859 1.00 92.62 598 VAL A CA 1
ATOM 4717 C C . VAL A 1 598 ? 25.609 4.550 -31.501 1.00 92.62 598 VAL A C 1
ATOM 4719 O O . VAL A 1 598 ? 25.048 4.038 -30.537 1.00 92.62 598 VAL A O 1
ATOM 4722 N N . VAL A 1 599 ? 26.809 5.119 -31.417 1.00 90.19 599 VAL A N 1
ATOM 4723 C CA . VAL A 1 599 ? 27.588 5.270 -30.181 1.00 90.19 599 VAL A CA 1
ATOM 4724 C C . VAL A 1 599 ? 27.932 6.742 -30.015 1.00 90.19 599 VAL A C 1
ATOM 4726 O O . VAL A 1 599 ? 28.441 7.370 -30.946 1.00 90.19 599 VAL A O 1
ATOM 4729 N N . ALA A 1 600 ? 27.631 7.303 -28.840 1.00 83.12 600 ALA A N 1
ATOM 4730 C CA . ALA A 1 600 ? 27.831 8.726 -28.541 1.00 83.12 600 ALA A CA 1
ATOM 4731 C C . ALA A 1 600 ? 27.208 9.688 -29.586 1.00 83.12 600 ALA A C 1
ATOM 4733 O O . ALA A 1 600 ? 27.755 10.747 -29.876 1.00 83.12 600 ALA A O 1
ATOM 4734 N N . GLY A 1 601 ? 26.067 9.309 -30.176 1.00 84.19 601 GLY A N 1
ATOM 4735 C CA . GLY A 1 601 ? 25.358 10.106 -31.188 1.00 84.19 601 GLY A CA 1
ATOM 4736 C C . GLY A 1 601 ? 25.866 9.952 -32.628 1.00 84.19 601 GLY A C 1
ATOM 4737 O O . GLY A 1 601 ? 25.239 10.485 -33.541 1.00 84.19 601 GLY A O 1
ATOM 4738 N N . TRP A 1 602 ? 26.937 9.185 -32.852 1.00 87.56 602 TRP A N 1
ATOM 4739 C CA . TRP A 1 602 ? 27.543 8.960 -34.168 1.00 87.56 602 TRP A CA 1
ATOM 4740 C C . TRP A 1 602 ? 27.353 7.518 -34.637 1.00 87.56 602 TRP A C 1
ATOM 4742 O O . TRP A 1 602 ? 27.352 6.596 -33.821 1.00 87.56 602 TRP A O 1
ATOM 4752 N N . GLU A 1 603 ? 27.197 7.313 -35.947 1.00 89.56 603 GLU A N 1
ATOM 4753 C CA . GLU A 1 603 ? 27.087 5.971 -36.530 1.00 89.56 603 GLU A CA 1
ATOM 4754 C C . GLU A 1 603 ? 28.365 5.169 -36.248 1.00 89.56 603 GLU A C 1
ATOM 4756 O O . GLU A 1 603 ? 29.481 5.662 -36.428 1.00 89.56 603 GLU A O 1
ATOM 4761 N N . ALA A 1 604 ? 28.188 3.954 -35.735 1.00 89.12 604 ALA A N 1
ATOM 4762 C CA . ALA A 1 604 ? 29.270 3.096 -35.285 1.00 89.12 604 ALA A CA 1
ATOM 4763 C C . ALA A 1 604 ? 29.449 1.903 -36.226 1.00 89.12 604 ALA A C 1
ATOM 4765 O O . ALA A 1 604 ? 28.479 1.338 -36.732 1.00 89.12 604 ALA A O 1
ATOM 4766 N N . MET A 1 605 ? 30.699 1.488 -36.416 1.00 85.00 605 MET A N 1
ATOM 4767 C CA . MET A 1 605 ? 31.047 0.252 -37.108 1.00 85.00 605 MET A CA 1
ATOM 4768 C C . MET A 1 605 ? 31.381 -0.843 -36.097 1.00 85.00 605 MET A C 1
ATOM 4770 O O . MET A 1 605 ? 32.014 -0.582 -35.071 1.00 85.00 605 MET A O 1
ATOM 4774 N N . ILE A 1 606 ? 30.949 -2.061 -36.412 1.00 82.25 606 ILE A N 1
ATOM 4775 C CA . ILE A 1 606 ? 31.281 -3.269 -35.657 1.00 82.25 606 ILE A CA 1
ATOM 4776 C C . ILE A 1 606 ? 32.702 -3.686 -36.025 1.00 82.25 606 ILE A C 1
ATOM 4778 O O . ILE A 1 606 ? 33.032 -3.777 -37.209 1.00 82.25 606 ILE A O 1
ATOM 4782 N N . ASP A 1 607 ? 33.528 -3.922 -35.014 1.00 77.50 607 ASP A N 1
ATOM 4783 C CA . ASP A 1 607 ? 34.879 -4.450 -35.163 1.00 77.50 607 ASP A CA 1
ATOM 4784 C C . ASP A 1 607 ? 34.879 -5.945 -34.821 1.00 77.50 607 ASP A C 1
ATOM 4786 O O . ASP A 1 607 ? 34.960 -6.340 -33.659 1.00 77.50 607 ASP A O 1
ATOM 4790 N N . GLU A 1 608 ? 34.710 -6.782 -35.847 1.00 65.25 608 GLU A N 1
ATOM 4791 C CA . GLU A 1 608 ? 34.642 -8.247 -35.717 1.00 65.25 608 GLU A CA 1
ATOM 4792 C C . GLU A 1 608 ? 36.025 -8.901 -35.527 1.00 65.25 608 GLU A C 1
ATOM 4794 O O . GLU A 1 608 ? 36.106 -10.112 -35.331 1.00 65.25 608 GLU A O 1
ATOM 4799 N N . MET A 1 609 ? 37.123 -8.135 -35.590 1.00 50.19 609 MET A N 1
ATOM 4800 C CA . MET A 1 609 ? 38.488 -8.675 -35.497 1.00 50.19 609 MET A CA 1
ATOM 4801 C C . MET A 1 609 ? 39.008 -8.789 -34.054 1.00 50.19 609 MET A C 1
ATOM 4803 O O . MET A 1 609 ? 39.999 -9.480 -33.829 1.00 50.19 609 MET A O 1
ATOM 4807 N N . ASP A 1 610 ? 38.336 -8.166 -33.079 1.00 55.00 610 ASP A N 1
ATOM 4808 C CA . ASP A 1 610 ? 38.758 -8.090 -31.669 1.00 55.00 610 ASP A CA 1
ATOM 4809 C C . ASP A 1 610 ? 37.794 -8.848 -30.729 1.00 55.00 610 ASP A C 1
ATOM 4811 O O . ASP A 1 610 ? 37.329 -8.33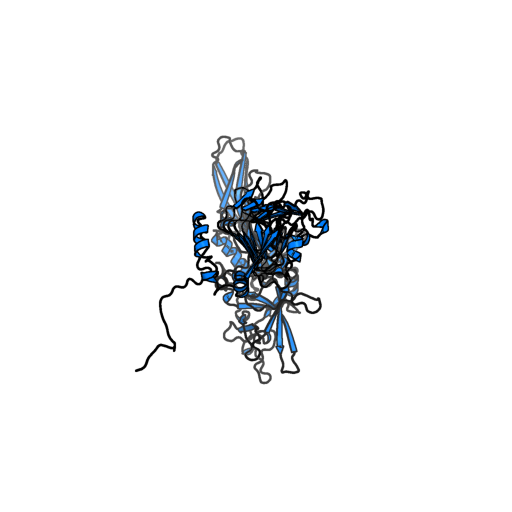6 -29.713 1.00 55.00 610 ASP A O 1
ATOM 4815 N N . VAL A 1 611 ? 37.438 -10.084 -31.111 1.00 59.44 611 VAL A N 1
ATOM 4816 C CA . VAL A 1 611 ? 36.507 -10.970 -30.367 1.00 59.44 611 VAL A CA 1
ATOM 4817 C C . VAL A 1 611 ? 37.243 -11.843 -29.334 1.00 59.44 611 VAL A C 1
ATOM 4819 O O . VAL A 1 611 ? 36.627 -12.613 -28.600 1.00 59.44 611 VAL A O 1
ATOM 4822 N N . ALA A 1 612 ? 38.571 -11.717 -29.234 1.00 53.31 612 ALA A N 1
ATOM 4823 C CA . ALA A 1 612 ? 39.413 -12.567 -28.389 1.00 53.31 612 ALA A CA 1
ATOM 4824 C C . ALA A 1 612 ? 39.068 -12.491 -26.884 1.00 53.31 612 ALA A C 1
ATOM 4826 O O . ALA A 1 612 ? 39.332 -13.443 -26.157 1.00 53.31 612 ALA A O 1
ATOM 4827 N N . GLU A 1 613 ? 38.432 -11.405 -26.425 1.00 62.25 613 GLU A N 1
ATOM 4828 C CA . GLU A 1 613 ? 37.976 -11.223 -25.034 1.00 62.25 613 GLU A CA 1
ATOM 4829 C C . GLU A 1 613 ? 36.473 -11.516 -24.814 1.00 62.25 613 GLU A C 1
ATOM 4831 O O . GLU A 1 613 ? 35.910 -11.127 -23.791 1.00 62.25 613 GLU A O 1
ATOM 4836 N N . GLY A 1 614 ? 35.773 -12.141 -25.771 1.00 75.00 614 GLY A N 1
ATOM 4837 C CA . GLY A 1 614 ? 34.333 -12.422 -25.640 1.00 75.00 614 GLY A CA 1
ATOM 4838 C C . GLY A 1 614 ? 33.433 -11.174 -25.688 1.00 75.00 614 GLY A C 1
ATOM 4839 O O . GLY A 1 614 ? 32.263 -11.228 -25.284 1.00 75.00 614 GLY A O 1
ATOM 4840 N N . LEU A 1 615 ? 33.967 -10.061 -26.200 1.00 82.44 615 LEU A N 1
ATOM 4841 C CA . LEU A 1 615 ? 33.301 -8.773 -26.391 1.00 82.44 615 LEU A CA 1
ATOM 4842 C C . LEU A 1 615 ? 33.190 -8.439 -27.881 1.00 82.44 615 LEU A C 1
ATOM 4844 O O . LEU A 1 615 ? 34.081 -8.745 -28.665 1.00 82.44 615 LEU A O 1
ATOM 4848 N N . LEU A 1 616 ? 32.105 -7.767 -28.250 1.00 87.44 616 LEU A N 1
ATOM 4849 C CA . LEU A 1 616 ? 31.900 -7.175 -29.564 1.00 87.44 616 LEU A CA 1
ATOM 4850 C C . LEU A 1 616 ? 32.051 -5.657 -29.457 1.00 87.44 616 LEU A C 1
ATOM 4852 O O . LEU A 1 616 ? 31.300 -5.006 -28.724 1.00 87.44 616 LEU A O 1
ATOM 4856 N N . TRP A 1 617 ? 33.020 -5.096 -30.181 1.00 87.94 617 TRP A N 1
ATOM 4857 C CA . TRP A 1 617 ? 33.347 -3.673 -30.115 1.00 87.94 617 TRP A CA 1
ATOM 4858 C C . TRP A 1 617 ? 32.617 -2.851 -31.178 1.00 87.94 617 TRP A C 1
ATOM 4860 O O . TRP A 1 617 ? 32.609 -3.177 -32.364 1.00 87.94 617 TRP A O 1
ATOM 4870 N N . PHE A 1 618 ? 32.060 -1.723 -30.742 1.00 89.88 618 PHE A N 1
ATOM 4871 C CA . PHE A 1 618 ? 31.389 -0.732 -31.573 1.00 89.88 618 PHE A CA 1
ATOM 4872 C C . PHE A 1 618 ? 32.174 0.569 -31.544 1.00 89.88 618 PHE A C 1
ATOM 4874 O O . PHE A 1 618 ? 32.311 1.191 -30.491 1.00 89.88 618 PHE A O 1
ATOM 4881 N N . ASN A 1 619 ? 32.680 0.978 -32.703 1.00 89.19 619 ASN A N 1
ATOM 4882 C CA . ASN A 1 619 ? 33.551 2.136 -32.851 1.00 89.19 619 ASN A CA 1
ATOM 4883 C C . ASN A 1 619 ? 32.852 3.236 -33.657 1.00 89.19 619 ASN A C 1
ATOM 4885 O O . ASN A 1 619 ? 32.504 3.011 -34.815 1.00 89.19 619 ASN A O 1
ATOM 4889 N N . SER A 1 620 ? 32.696 4.429 -33.083 1.00 89.38 620 SER A N 1
ATOM 4890 C CA . SER A 1 620 ? 32.240 5.628 -33.797 1.00 89.38 620 SER A CA 1
ATOM 4891 C C . SER A 1 620 ? 33.292 6.736 -33.751 1.00 89.38 620 SER A C 1
ATOM 4893 O O . SER A 1 620 ? 34.162 6.757 -32.877 1.00 89.38 620 SER A O 1
ATOM 4895 N N . PHE A 1 621 ? 33.226 7.653 -34.714 1.00 85.75 621 PHE A N 1
ATOM 4896 C CA . PHE A 1 621 ? 34.127 8.799 -34.810 1.00 85.75 621 PHE A CA 1
ATOM 4897 C C . PHE A 1 621 ? 33.308 10.085 -34.843 1.00 85.75 621 PHE A C 1
ATOM 4899 O O . PHE A 1 621 ? 32.362 10.198 -35.623 1.00 85.75 621 PHE A O 1
ATOM 4906 N N . SER A 1 622 ? 33.664 11.047 -33.992 1.00 82.56 622 SER A N 1
ATOM 4907 C CA . SER A 1 622 ? 33.045 12.373 -34.024 1.00 82.56 622 SER A CA 1
ATOM 4908 C C . SER A 1 622 ? 33.542 13.188 -35.224 1.00 82.56 622 SER A C 1
ATOM 4910 O O . SER A 1 622 ? 34.567 12.869 -35.830 1.00 82.56 622 SER A O 1
ATOM 4912 N N . ASN A 1 623 ? 32.876 14.308 -35.521 1.00 80.12 623 ASN A N 1
ATOM 4913 C CA . ASN A 1 623 ? 33.331 15.262 -36.545 1.00 80.12 623 ASN A CA 1
ATOM 4914 C C . ASN A 1 623 ? 34.748 15.819 -36.296 1.00 80.12 623 ASN A C 1
ATOM 4916 O O . ASN A 1 623 ? 35.357 16.362 -37.213 1.00 80.12 623 ASN A O 1
ATOM 4920 N N . VAL A 1 624 ? 35.261 15.705 -35.066 1.00 81.38 624 VAL A N 1
ATOM 4921 C CA . VAL A 1 624 ? 36.600 16.170 -34.661 1.00 81.38 624 VAL A CA 1
ATOM 4922 C C . VAL A 1 624 ? 37.621 15.014 -34.671 1.00 81.38 624 VAL A C 1
ATOM 4924 O O . VAL A 1 624 ? 38.768 15.187 -34.275 1.00 81.38 624 VAL A O 1
ATOM 4927 N N . GLY A 1 625 ? 37.226 13.820 -35.130 1.00 76.81 625 GLY A N 1
ATOM 4928 C CA . GLY A 1 625 ? 38.091 12.638 -35.212 1.00 76.81 625 GLY A CA 1
ATOM 4929 C C . GLY A 1 625 ? 38.279 11.890 -33.888 1.00 76.81 625 GLY A C 1
ATOM 4930 O O . GLY A 1 625 ? 39.101 10.977 -33.813 1.00 76.81 625 GLY A O 1
ATOM 4931 N N . GLU A 1 626 ? 37.524 12.238 -32.844 1.00 82.00 626 GLU A N 1
ATOM 4932 C CA . GLU A 1 626 ? 37.567 11.535 -31.559 1.00 82.00 626 GLU A CA 1
ATOM 4933 C C . GLU A 1 626 ? 36.894 10.162 -31.683 1.00 82.00 626 GLU A C 1
ATOM 4935 O O . GLU A 1 626 ? 35.734 10.065 -32.098 1.00 82.00 626 GLU A O 1
ATOM 4940 N N . LYS A 1 627 ? 37.623 9.098 -31.322 1.00 83.75 627 LYS A N 1
ATOM 4941 C CA . LYS A 1 627 ? 37.123 7.719 -31.358 1.00 83.75 627 LYS A CA 1
ATOM 4942 C C . LYS A 1 627 ? 36.362 7.396 -30.072 1.00 83.75 627 LYS A C 1
ATOM 4944 O O . LYS A 1 627 ? 36.958 7.362 -28.999 1.00 83.75 627 LYS A O 1
ATOM 4949 N N . ASN A 1 628 ? 35.087 7.051 -30.205 1.00 85.94 628 ASN A N 1
ATOM 4950 C CA . ASN A 1 628 ? 34.272 6.486 -29.135 1.00 85.94 628 ASN A CA 1
ATOM 4951 C C . ASN A 1 628 ? 34.127 4.979 -29.347 1.00 85.94 628 ASN A C 1
ATOM 4953 O O . ASN A 1 628 ? 33.872 4.527 -30.463 1.00 85.94 628 ASN A O 1
ATOM 4957 N N . SER A 1 629 ? 34.290 4.202 -28.278 1.00 87.50 629 SER A N 1
ATOM 4958 C CA . SER A 1 629 ? 34.223 2.742 -28.342 1.00 87.50 629 SER A CA 1
ATOM 4959 C C . SER A 1 629 ? 33.432 2.177 -27.170 1.00 87.50 629 SER A C 1
ATOM 4961 O O . SER A 1 629 ? 33.734 2.486 -26.014 1.00 87.50 629 SER A O 1
ATOM 4963 N N . VAL A 1 630 ? 32.468 1.314 -27.479 1.00 89.94 630 VAL A N 1
ATOM 4964 C CA . VAL A 1 630 ? 31.690 0.544 -26.499 1.00 89.94 630 VAL A CA 1
ATOM 4965 C C . VAL A 1 630 ? 31.816 -0.934 -26.845 1.00 89.94 630 VAL A C 1
ATOM 4967 O O . VAL A 1 630 ? 31.631 -1.305 -28.000 1.00 89.94 630 VAL A O 1
ATOM 4970 N N . GLY A 1 631 ? 32.148 -1.766 -25.865 1.00 89.50 631 GLY A N 1
ATOM 4971 C CA . GLY A 1 631 ? 32.187 -3.219 -25.986 1.00 89.50 631 GLY A CA 1
ATOM 4972 C C . GLY A 1 631 ? 30.967 -3.834 -25.312 1.00 89.50 631 GLY A C 1
ATOM 4973 O O . GLY A 1 631 ? 30.709 -3.541 -24.146 1.00 89.50 631 GLY A O 1
ATOM 4974 N N . LEU A 1 632 ? 30.223 -4.682 -26.018 1.00 90.38 632 LEU A N 1
ATOM 4975 C CA . LEU A 1 632 ? 29.143 -5.483 -25.432 1.00 90.38 632 LEU A CA 1
ATOM 4976 C C . LEU A 1 632 ? 29.558 -6.946 -25.371 1.00 90.38 632 LEU A C 1
ATOM 4978 O O . LEU A 1 632 ? 30.100 -7.473 -26.338 1.00 90.38 632 LEU A O 1
ATOM 4982 N N . SER A 1 633 ? 29.266 -7.625 -24.263 1.00 88.94 633 SER A N 1
ATOM 4983 C CA . SER A 1 633 ? 29.485 -9.067 -24.167 1.00 88.94 633 SER A CA 1
ATOM 4984 C C . SER A 1 633 ? 28.712 -9.802 -25.258 1.00 88.94 633 SER A C 1
ATOM 4986 O O . SER A 1 633 ? 27.547 -9.497 -25.540 1.00 88.94 633 SER A O 1
ATOM 4988 N N . THR A 1 634 ? 29.348 -10.825 -25.825 1.00 87.81 634 THR A N 1
ATOM 4989 C CA . THR A 1 634 ? 28.709 -11.781 -26.740 1.00 87.81 634 THR A CA 1
ATOM 4990 C C . THR A 1 634 ? 27.415 -12.361 -26.161 1.00 87.81 634 THR A C 1
ATOM 4992 O O . THR A 1 634 ? 26.485 -12.636 -26.916 1.00 87.81 634 THR A O 1
ATOM 4995 N N . ALA A 1 635 ? 27.294 -12.449 -24.832 1.00 88.75 635 ALA A N 1
ATOM 4996 C CA . ALA A 1 635 ? 26.082 -12.892 -24.155 1.00 88.75 635 ALA A CA 1
ATOM 4997 C C . ALA A 1 635 ? 24.884 -11.950 -24.363 1.00 88.75 635 ALA A C 1
ATOM 4999 O O . ALA A 1 635 ? 23.793 -12.413 -24.711 1.00 88.75 635 ALA A O 1
ATOM 5000 N N . ILE A 1 636 ? 25.100 -10.635 -24.201 1.00 90.56 636 ILE A N 1
ATOM 5001 C CA . ILE A 1 636 ? 24.090 -9.593 -24.458 1.00 90.56 636 ILE A CA 1
ATOM 5002 C C . ILE A 1 636 ? 23.711 -9.612 -25.935 1.00 90.56 636 ILE A C 1
ATOM 5004 O O . ILE A 1 636 ? 22.530 -9.596 -26.279 1.00 90.56 636 ILE A O 1
ATOM 5008 N N . PHE A 1 637 ? 24.710 -9.682 -26.812 1.00 89.50 637 PHE A N 1
ATOM 5009 C CA . PHE A 1 637 ? 24.479 -9.660 -28.250 1.00 89.50 637 PHE A CA 1
ATOM 5010 C C . PHE A 1 637 ? 23.689 -10.884 -28.737 1.00 89.50 637 PHE A C 1
ATOM 5012 O O . PHE A 1 637 ? 22.733 -10.732 -29.496 1.00 89.50 637 PHE A O 1
ATOM 5019 N N . ALA A 1 638 ? 24.020 -12.083 -28.244 1.00 90.06 638 ALA A N 1
ATOM 5020 C CA . ALA A 1 638 ? 23.275 -13.307 -28.536 1.00 90.06 638 ALA A CA 1
ATOM 5021 C C . ALA A 1 638 ? 21.808 -13.195 -28.095 1.00 90.06 638 ALA A C 1
ATOM 5023 O O . ALA A 1 638 ? 20.907 -13.595 -28.833 1.00 90.06 638 ALA A O 1
ATOM 5024 N N . ARG A 1 639 ? 21.553 -12.591 -26.926 1.00 90.88 639 ARG A N 1
ATOM 5025 C CA . ARG A 1 639 ? 20.188 -12.323 -26.462 1.00 90.88 639 ARG A CA 1
ATOM 5026 C C . ARG A 1 639 ? 19.462 -11.323 -27.364 1.00 90.88 639 ARG A C 1
ATOM 5028 O O . ARG A 1 639 ? 18.325 -11.581 -27.746 1.00 90.88 639 ARG A O 1
ATOM 5035 N N . MET A 1 640 ? 20.103 -10.213 -27.734 1.00 92.62 640 MET A N 1
ATOM 5036 C CA . MET A 1 640 ? 19.517 -9.211 -28.637 1.00 92.62 640 MET A CA 1
ATOM 5037 C C . MET A 1 640 ? 19.122 -9.820 -29.986 1.00 92.62 640 MET A C 1
ATOM 5039 O O . MET A 1 640 ? 18.007 -9.586 -30.448 1.00 92.62 640 MET A O 1
ATOM 5043 N N . LYS A 1 641 ? 20.001 -10.631 -30.591 1.00 91.00 641 LYS A N 1
ATOM 5044 C CA . LYS A 1 641 ? 19.713 -11.331 -31.852 1.00 91.00 641 LYS A CA 1
ATOM 5045 C C . LYS A 1 641 ? 18.538 -12.291 -31.722 1.00 91.00 641 LYS A C 1
ATOM 5047 O O . LYS A 1 641 ? 17.586 -12.178 -32.488 1.00 91.00 641 LYS A O 1
ATOM 5052 N N . TRP A 1 642 ? 18.555 -13.157 -30.709 1.00 93.06 642 TRP A N 1
ATOM 5053 C CA . TRP A 1 642 ? 17.474 -14.117 -30.471 1.00 93.06 642 TRP A CA 1
ATOM 5054 C C . TRP A 1 642 ? 16.101 -13.431 -30.334 1.00 93.06 642 TRP A C 1
ATOM 5056 O O . TRP A 1 642 ? 15.109 -13.882 -30.906 1.00 93.06 642 TRP A O 1
ATOM 5066 N N . GLU A 1 643 ? 16.044 -12.288 -29.637 1.00 93.12 643 GLU A N 1
ATOM 5067 C CA . GLU A 1 643 ? 14.815 -11.495 -29.481 1.00 93.12 643 GLU A CA 1
ATOM 5068 C C . GLU A 1 643 ? 14.274 -10.919 -30.797 1.00 93.12 643 GLU A C 1
ATOM 5070 O O . GLU A 1 643 ? 13.069 -10.676 -30.903 1.00 93.12 643 GLU A O 1
ATOM 5075 N N . GLN A 1 644 ? 15.141 -10.659 -31.776 1.00 93.00 644 GLN A N 1
ATOM 5076 C CA . GLN A 1 644 ? 14.763 -10.154 -33.098 1.00 93.00 644 GLN A CA 1
ATOM 5077 C C . GLN A 1 644 ? 14.398 -11.299 -34.049 1.00 93.00 644 GLN A C 1
ATOM 5079 O O . GLN A 1 644 ? 13.396 -11.222 -34.759 1.00 93.00 644 GLN A O 1
ATOM 5084 N N . GLU A 1 645 ? 15.160 -12.390 -34.029 1.00 91.62 645 GLU A N 1
ATOM 5085 C CA . GLU A 1 645 ? 14.931 -13.563 -34.879 1.00 91.62 645 GLU A CA 1
ATOM 5086 C C . GLU A 1 645 ? 13.588 -14.233 -34.588 1.00 91.62 645 GLU A C 1
ATOM 5088 O O . GLU A 1 645 ? 12.846 -14.566 -35.514 1.00 91.62 645 GLU A O 1
ATOM 5093 N N . ARG A 1 646 ? 13.205 -14.346 -33.308 1.00 89.44 646 ARG A N 1
ATOM 5094 C CA . ARG A 1 646 ? 11.924 -14.963 -32.925 1.00 89.44 646 ARG A CA 1
ATOM 5095 C C . ARG A 1 646 ? 10.689 -14.197 -33.408 1.00 89.44 646 ARG A C 1
ATOM 5097 O O . ARG A 1 646 ? 9.604 -14.767 -33.455 1.00 89.44 646 ARG A O 1
ATOM 5104 N N . VAL A 1 647 ? 10.842 -12.921 -33.776 1.00 88.06 647 VAL A N 1
ATOM 5105 C CA . VAL A 1 647 ? 9.773 -12.101 -34.373 1.00 88.06 647 VAL A CA 1
ATOM 5106 C C . VAL A 1 647 ? 9.932 -11.928 -35.888 1.00 88.06 647 VAL A C 1
ATOM 5108 O O . VAL A 1 647 ? 9.275 -11.078 -36.480 1.00 88.06 647 VAL A O 1
ATOM 5111 N N . GLY A 1 648 ? 10.774 -12.746 -36.527 1.00 84.38 648 GLY A N 1
ATOM 5112 C CA . GLY A 1 648 ? 10.900 -12.813 -37.983 1.00 84.38 648 GLY A CA 1
ATOM 5113 C C . GLY A 1 648 ? 11.998 -11.936 -38.582 1.00 84.38 648 GLY A C 1
ATOM 5114 O O . GLY A 1 648 ? 12.070 -11.814 -39.808 1.00 84.38 648 GLY A O 1
ATOM 5115 N N . TRP A 1 649 ? 12.873 -11.328 -37.773 1.00 88.69 649 TRP A N 1
ATOM 5116 C CA . TRP A 1 649 ? 14.069 -10.687 -38.317 1.00 88.69 649 TRP A CA 1
ATOM 5117 C C . TRP A 1 649 ? 15.037 -11.747 -38.854 1.00 88.69 649 TRP A C 1
ATOM 5119 O O . TRP A 1 649 ? 15.301 -12.748 -38.198 1.00 88.69 649 TRP A O 1
ATOM 5129 N N . ILE A 1 650 ? 15.563 -11.537 -40.061 1.00 81.31 650 ILE A N 1
ATOM 5130 C CA . ILE A 1 650 ? 16.412 -12.521 -40.744 1.00 81.31 650 ILE A CA 1
ATOM 5131 C C . ILE A 1 650 ? 17.816 -11.951 -40.924 1.00 81.31 650 ILE A C 1
ATOM 5133 O O . ILE A 1 650 ? 18.025 -10.987 -41.685 1.00 81.31 650 ILE A O 1
ATOM 5137 N N . GLU A 1 651 ? 18.778 -12.613 -40.286 1.00 77.62 651 GLU A N 1
ATOM 5138 C CA . GLU A 1 651 ? 20.200 -12.373 -40.490 1.00 77.62 651 GLU A CA 1
ATOM 5139 C C . GLU A 1 651 ? 20.580 -12.644 -41.954 1.00 77.62 651 GLU A C 1
ATOM 5141 O O . GLU A 1 651 ? 20.114 -13.588 -42.592 1.00 77.62 651 GLU A O 1
ATOM 5146 N N . GLY A 1 652 ? 21.413 -11.787 -42.541 1.00 69.06 652 GLY A N 1
ATOM 5147 C CA . GLY A 1 652 ? 21.932 -12.028 -43.884 1.00 69.06 652 GLY A CA 1
ATOM 5148 C C . GLY A 1 652 ? 23.232 -11.283 -44.121 1.00 69.06 652 GLY A C 1
ATOM 5149 O O . GLY A 1 652 ? 23.468 -10.248 -43.509 1.00 69.06 652 GLY A O 1
ATOM 5150 N N . LYS A 1 653 ? 24.052 -11.801 -45.039 1.00 67.44 653 LYS A N 1
ATOM 5151 C CA . LYS A 1 653 ? 25.391 -11.263 -45.340 1.00 67.44 653 LYS A CA 1
ATOM 5152 C C . LYS A 1 653 ? 25.368 -9.838 -45.909 1.00 67.44 653 LYS A C 1
ATOM 5154 O O . LYS A 1 653 ? 26.363 -9.125 -45.832 1.00 67.44 653 LYS A O 1
ATOM 5159 N N . GLU A 1 654 ? 24.249 -9.426 -46.500 1.00 76.19 654 GLU A N 1
ATOM 5160 C CA . GLU A 1 654 ? 24.089 -8.100 -47.095 1.00 76.19 654 GLU A CA 1
ATOM 5161 C C . GLU A 1 654 ? 23.648 -7.067 -46.049 1.00 76.19 654 GLU A C 1
ATOM 5163 O O . GLU A 1 654 ? 22.582 -7.194 -45.442 1.00 76.19 654 GLU A O 1
ATOM 5168 N N . LYS A 1 655 ? 24.444 -6.000 -45.880 1.00 75.38 655 LYS A N 1
ATOM 5169 C CA . LYS A 1 655 ? 24.148 -4.880 -44.962 1.00 75.38 655 LYS A CA 1
ATOM 5170 C C . LYS A 1 655 ? 22.957 -4.019 -45.407 1.00 75.38 655 LYS A C 1
ATOM 5172 O O . LYS A 1 655 ? 22.377 -3.291 -44.601 1.00 75.38 655 LYS A O 1
ATOM 5177 N N . GLN A 1 656 ? 22.598 -4.081 -46.685 1.00 82.94 656 GLN A N 1
ATOM 5178 C CA . GLN A 1 656 ? 21.475 -3.357 -47.271 1.00 82.94 656 GLN A CA 1
ATOM 5179 C C . GLN A 1 656 ? 20.530 -4.341 -47.947 1.00 82.94 656 GLN A C 1
ATOM 5181 O O . GLN A 1 656 ? 20.975 -5.303 -48.561 1.00 82.94 656 GLN A O 1
ATOM 5186 N N . ILE A 1 657 ? 19.232 -4.078 -47.855 1.00 83.50 657 ILE A N 1
ATOM 5187 C CA . ILE A 1 657 ? 18.198 -4.844 -48.544 1.00 83.50 657 ILE A CA 1
ATOM 5188 C C . ILE A 1 657 ? 17.284 -3.896 -49.313 1.00 83.50 657 ILE A C 1
ATOM 5190 O O . ILE A 1 657 ? 17.035 -2.765 -48.893 1.00 83.50 657 ILE A O 1
ATOM 5194 N N . ARG A 1 658 ? 16.785 -4.353 -50.459 1.00 84.12 658 ARG A N 1
ATOM 5195 C CA . ARG A 1 658 ? 15.850 -3.592 -51.286 1.00 84.12 658 ARG A CA 1
ATOM 5196 C C . ARG A 1 658 ? 14.412 -3.936 -50.886 1.00 84.12 658 ARG A C 1
ATOM 5198 O O . ARG A 1 658 ? 13.944 -5.040 -51.150 1.00 84.12 658 ARG A O 1
ATOM 5205 N N . ALA A 1 659 ? 13.723 -2.999 -50.241 1.00 84.25 659 ALA A N 1
ATOM 5206 C CA . ALA A 1 659 ? 12.320 -3.123 -49.871 1.00 84.25 659 ALA A CA 1
ATOM 5207 C C . ALA A 1 659 ? 11.439 -2.786 -51.080 1.00 84.25 659 ALA A C 1
ATOM 5209 O O . ALA A 1 659 ? 11.482 -1.665 -51.591 1.00 84.25 659 ALA A O 1
ATOM 5210 N N . LYS A 1 660 ? 10.647 -3.767 -51.530 1.00 87.56 660 LYS A N 1
ATOM 5211 C CA . LYS A 1 660 ? 9.706 -3.616 -52.642 1.00 87.56 660 LYS A CA 1
ATOM 5212 C C . LYS A 1 660 ? 8.273 -3.770 -52.154 1.00 87.56 660 LYS A C 1
ATOM 5214 O O . LYS A 1 660 ? 7.966 -4.744 -51.470 1.00 87.56 660 LYS A O 1
ATOM 5219 N N . LYS A 1 661 ? 7.398 -2.835 -52.520 1.00 88.00 661 LYS A N 1
ATOM 5220 C CA . LYS A 1 661 ? 5.963 -2.887 -52.208 1.00 88.00 661 LYS A CA 1
ATOM 5221 C C . LYS A 1 661 ? 5.169 -2.208 -53.317 1.00 88.00 661 LYS A C 1
ATOM 5223 O O . LYS A 1 661 ? 5.560 -1.140 -53.771 1.00 88.00 661 LYS A O 1
ATOM 5228 N N . VAL A 1 662 ? 4.064 -2.813 -53.735 1.00 87.88 662 VAL A N 1
ATOM 5229 C CA . VAL A 1 662 ? 3.109 -2.195 -54.661 1.00 87.88 662 VAL A CA 1
ATOM 5230 C C . VAL A 1 662 ? 1.857 -1.858 -53.866 1.00 87.88 662 VAL A C 1
ATOM 5232 O O . VAL A 1 662 ? 1.331 -2.720 -53.166 1.00 87.88 662 VAL A O 1
ATOM 5235 N N . GLU A 1 663 ? 1.419 -0.609 -53.938 1.00 88.06 663 GLU A N 1
ATOM 5236 C CA . GLU A 1 663 ? 0.248 -0.093 -53.226 1.00 88.06 663 GLU A CA 1
ATOM 5237 C C . GLU A 1 663 ? -0.696 0.585 -54.218 1.00 88.06 663 GLU A C 1
ATOM 5239 O O . GLU A 1 663 ? -0.251 1.294 -55.124 1.00 88.06 663 GLU A O 1
ATOM 5244 N N . VAL A 1 664 ? -1.998 0.352 -54.053 1.00 86.19 664 VAL A N 1
ATOM 5245 C CA . VAL A 1 664 ? -3.044 0.910 -54.917 1.00 86.19 664 VAL A CA 1
ATOM 5246 C C . VAL A 1 664 ? -3.958 1.784 -54.071 1.00 86.19 664 VAL A C 1
ATOM 5248 O O . VAL A 1 664 ? -4.464 1.354 -53.040 1.00 86.19 664 VAL A O 1
ATOM 5251 N N . PHE A 1 665 ? -4.164 3.025 -54.496 1.00 84.44 665 PHE A N 1
ATOM 5252 C CA . PHE A 1 665 ? -5.066 3.953 -53.835 1.00 84.44 665 PHE A CA 1
ATOM 5253 C C . PHE A 1 665 ? -6.527 3.636 -54.186 1.00 84.44 665 PHE A C 1
ATOM 5255 O O . PHE A 1 665 ? -6.913 3.686 -55.353 1.00 84.44 665 PHE A O 1
ATOM 5262 N N . GLU A 1 666 ? -7.343 3.352 -53.168 1.00 82.12 666 GLU A N 1
ATOM 5263 C CA . GLU A 1 666 ? -8.764 2.983 -53.308 1.00 82.12 666 GLU A CA 1
ATOM 5264 C C . GLU A 1 666 ? -9.741 4.139 -52.989 1.00 82.12 666 GLU A C 1
ATOM 5266 O O . GLU A 1 666 ? -10.956 3.953 -52.976 1.00 82.12 666 GLU A O 1
ATOM 5271 N N . GLY A 1 667 ? -9.237 5.348 -52.707 1.00 74.50 667 GLY A N 1
ATOM 5272 C CA . GLY A 1 667 ? -10.064 6.503 -52.340 1.00 74.50 667 GLY A CA 1
ATOM 5273 C C . GLY A 1 667 ? -10.698 7.229 -53.536 1.00 74.50 667 GLY A C 1
ATOM 5274 O O . GLY A 1 667 ? -10.155 7.257 -54.637 1.00 74.50 667 GLY A O 1
ATOM 5275 N N . THR A 1 668 ? -11.838 7.889 -53.311 1.00 69.62 668 THR A N 1
ATOM 5276 C CA . THR A 1 668 ? -12.609 8.580 -54.367 1.00 69.62 668 THR A CA 1
ATOM 5277 C C . THR A 1 668 ? -12.121 9.994 -54.694 1.00 69.62 668 THR A C 1
ATOM 5279 O O . THR A 1 668 ? -12.448 10.517 -55.754 1.00 69.62 668 THR A O 1
ATOM 5282 N N . ASN A 1 669 ? -11.352 10.631 -53.802 1.00 70.50 669 ASN A N 1
ATOM 5283 C CA . ASN A 1 669 ? -11.027 12.066 -53.876 1.00 70.50 669 ASN A CA 1
ATOM 5284 C C . ASN A 1 669 ? -9.608 12.364 -54.405 1.00 70.50 669 ASN A C 1
ATOM 5286 O O . ASN A 1 669 ? -9.130 13.491 -54.271 1.00 70.50 669 ASN A O 1
ATOM 5290 N N . GLY A 1 670 ? -8.937 11.372 -55.004 1.00 73.88 670 GLY A N 1
ATOM 5291 C CA . GLY A 1 670 ? -7.510 11.449 -55.334 1.00 73.88 670 GLY A CA 1
ATOM 5292 C C . GLY A 1 670 ? -6.616 11.491 -54.085 1.00 73.88 670 GLY A C 1
ATOM 5293 O O . GLY A 1 670 ? -7.105 11.594 -52.963 1.00 73.88 670 GLY A O 1
ATOM 5294 N N . TRP A 1 671 ? -5.302 11.390 -54.282 1.00 84.00 671 TRP A N 1
ATOM 5295 C CA . TRP A 1 671 ? -4.293 11.478 -53.219 1.00 84.00 671 TRP A CA 1
ATOM 5296 C C . TRP A 1 671 ? -3.232 12.519 -53.588 1.00 84.00 671 TRP A C 1
ATOM 5298 O O . TRP A 1 671 ? -2.973 12.753 -54.772 1.00 84.00 671 TRP A O 1
ATOM 5308 N N . LYS A 1 672 ? -2.629 13.154 -52.582 1.00 84.00 672 LYS A N 1
ATOM 5309 C CA . LYS A 1 672 ? -1.583 14.179 -52.713 1.00 84.00 672 LYS A CA 1
ATOM 5310 C C . LYS A 1 672 ? -0.203 13.634 -52.388 1.00 84.00 672 LYS A C 1
ATOM 5312 O O . LYS A 1 672 ? 0.749 13.919 -53.108 1.00 84.00 672 LYS A O 1
ATOM 5317 N N . LYS A 1 673 ? -0.091 12.859 -51.308 1.00 86.12 673 LYS A N 1
ATOM 5318 C CA . LYS A 1 673 ? 1.185 12.338 -50.816 1.00 86.12 673 LYS A CA 1
ATOM 5319 C C . LYS A 1 673 ? 1.047 10.891 -50.377 1.00 86.12 673 LYS A C 1
ATOM 5321 O O . LYS A 1 673 ? 0.070 10.509 -49.740 1.00 86.12 673 LYS A O 1
ATOM 5326 N N . PHE A 1 674 ? 2.057 10.100 -50.701 1.00 86.75 674 PHE A N 1
ATOM 5327 C CA . PHE A 1 674 ? 2.206 8.729 -50.246 1.00 86.75 674 PHE A CA 1
ATOM 5328 C C . PHE A 1 674 ? 3.510 8.600 -49.471 1.00 86.75 674 PHE A C 1
ATOM 5330 O O . PHE A 1 674 ? 4.552 9.091 -49.910 1.00 86.75 674 PHE A O 1
ATOM 5337 N N . VAL A 1 675 ? 3.459 7.915 -48.330 1.00 88.12 675 VAL A N 1
ATOM 5338 C CA . VAL A 1 675 ? 4.648 7.591 -47.538 1.00 88.12 675 VAL A CA 1
ATOM 5339 C C . VAL A 1 675 ? 4.619 6.124 -47.133 1.00 88.12 675 VAL A C 1
ATOM 5341 O O . VAL A 1 675 ? 3.612 5.622 -46.631 1.00 88.12 675 VAL A O 1
ATOM 5344 N N . CYS A 1 676 ? 5.741 5.438 -47.334 1.00 89.25 676 CYS A N 1
ATOM 5345 C CA . CYS A 1 676 ? 5.974 4.074 -46.887 1.00 89.25 676 CYS A CA 1
ATOM 5346 C C . CYS A 1 676 ? 6.959 4.065 -45.719 1.00 89.25 676 CYS A C 1
ATOM 5348 O O . CYS A 1 676 ? 8.018 4.698 -45.762 1.00 89.25 676 CYS A O 1
ATOM 5350 N N . TYR A 1 677 ? 6.621 3.283 -44.701 1.00 90.94 677 TYR A N 1
ATOM 5351 C CA . TYR A 1 677 ? 7.387 3.132 -43.477 1.00 90.94 677 TYR A CA 1
ATOM 5352 C C . TYR A 1 677 ? 7.801 1.679 -43.277 1.00 90.94 677 TYR A C 1
ATOM 5354 O O . TYR A 1 677 ? 7.071 0.755 -43.645 1.00 90.94 677 TYR A O 1
ATOM 5362 N N . VAL A 1 678 ? 8.949 1.489 -42.635 1.00 91.81 678 VAL A N 1
ATOM 5363 C CA . VAL A 1 678 ? 9.420 0.197 -42.132 1.00 91.81 678 VAL A CA 1
ATOM 5364 C C . VAL A 1 678 ? 9.360 0.187 -40.609 1.00 91.81 678 VAL A C 1
ATOM 5366 O O . VAL A 1 678 ? 9.601 1.215 -39.967 1.00 91.81 678 VAL A O 1
ATOM 5369 N N . LEU A 1 679 ? 9.024 -0.962 -40.025 1.00 92.25 679 LEU A N 1
ATOM 5370 C CA . LEU A 1 679 ? 9.109 -1.142 -38.580 1.00 92.25 679 LEU A CA 1
ATOM 5371 C C . LEU A 1 679 ? 10.583 -1.228 -38.172 1.00 92.25 679 LEU A C 1
ATOM 5373 O O . LEU A 1 679 ? 11.343 -2.035 -38.710 1.00 92.25 679 LEU A O 1
ATOM 5377 N N . VAL A 1 680 ? 10.974 -0.401 -37.210 1.00 93.62 680 VAL A N 1
ATOM 5378 C CA . VAL A 1 680 ? 12.317 -0.388 -36.637 1.00 93.62 680 VAL A CA 1
ATOM 5379 C C . VAL A 1 680 ? 12.211 -0.691 -35.156 1.00 93.62 680 VAL A C 1
ATOM 5381 O O . VAL A 1 680 ? 11.508 0.006 -34.422 1.00 93.62 680 VAL A O 1
ATOM 5384 N N . GLU A 1 681 ? 12.939 -1.711 -34.723 1.00 95.69 681 GLU A N 1
ATOM 5385 C CA . GLU A 1 681 ? 13.107 -2.031 -33.314 1.00 95.69 681 GLU A CA 1
ATOM 5386 C C . GLU A 1 681 ? 14.518 -1.660 -32.883 1.00 95.69 681 GLU A C 1
ATOM 5388 O O . GLU A 1 681 ? 15.487 -2.005 -33.548 1.00 95.69 681 GLU A O 1
ATOM 5393 N N . THR A 1 682 ? 14.650 -0.893 -31.810 1.00 96.00 682 THR A N 1
ATOM 5394 C CA . THR A 1 682 ? 15.932 -0.352 -31.366 1.00 96.00 682 THR A CA 1
ATOM 5395 C C . THR A 1 682 ? 16.191 -0.753 -29.929 1.00 96.00 682 THR A C 1
ATOM 5397 O O . THR A 1 682 ? 15.424 -0.396 -29.041 1.00 96.00 682 THR A O 1
ATOM 5400 N N . PHE A 1 683 ? 17.295 -1.456 -29.700 1.00 96.75 683 PHE A N 1
ATOM 5401 C CA . PHE A 1 683 ? 17.843 -1.615 -28.362 1.00 96.75 683 PHE A CA 1
ATOM 5402 C C . PHE A 1 683 ? 18.573 -0.334 -27.981 1.00 96.75 683 PHE A C 1
ATOM 5404 O O . PHE A 1 683 ? 19.440 0.119 -28.729 1.00 96.75 683 PHE A O 1
ATOM 5411 N N . VAL A 1 684 ? 18.218 0.264 -26.849 1.00 96.12 684 VAL A N 1
ATOM 5412 C CA . VAL A 1 684 ? 18.826 1.499 -26.347 1.00 96.12 684 VAL A CA 1
ATOM 5413 C C . VAL A 1 684 ? 19.423 1.230 -24.975 1.00 96.12 684 VAL A C 1
ATOM 5415 O O . VAL A 1 684 ? 18.698 0.905 -24.035 1.00 96.12 684 VAL A O 1
ATOM 5418 N N . LEU A 1 685 ? 20.739 1.403 -24.879 1.00 95.06 685 LEU A N 1
ATOM 5419 C CA . LEU A 1 685 ? 21.527 1.243 -23.668 1.00 95.06 685 LEU A CA 1
ATOM 5420 C C . LEU A 1 685 ? 21.831 2.613 -23.053 1.00 95.06 685 LEU A C 1
ATOM 5422 O O . LEU A 1 685 ? 22.432 3.484 -23.697 1.00 95.06 685 LEU A O 1
ATOM 5426 N N . LYS A 1 686 ? 21.438 2.788 -21.794 1.00 92.94 686 LYS A N 1
ATOM 5427 C CA . LYS A 1 686 ? 21.657 3.996 -20.994 1.00 92.94 686 LYS A CA 1
ATOM 5428 C C . LYS A 1 686 ? 22.301 3.638 -19.661 1.00 92.94 686 LYS A C 1
ATOM 5430 O O . LYS A 1 686 ? 22.133 2.531 -19.153 1.00 92.94 686 LYS A O 1
ATOM 5435 N N . ARG A 1 687 ? 23.028 4.581 -19.074 1.00 89.50 687 ARG A N 1
ATOM 5436 C CA . ARG A 1 687 ? 23.457 4.480 -17.670 1.00 89.50 687 ARG A CA 1
ATOM 5437 C C . ARG A 1 687 ? 22.268 4.787 -16.752 1.00 89.50 687 ARG A C 1
ATOM 5439 O O . ARG A 1 687 ? 21.268 5.342 -17.210 1.00 89.50 687 ARG A O 1
ATOM 5446 N N . LEU A 1 688 ? 22.370 4.461 -15.462 1.00 86.44 688 LEU A N 1
ATOM 5447 C CA . LEU A 1 688 ? 21.289 4.731 -14.496 1.00 86.44 688 LEU A CA 1
ATOM 5448 C C . LEU A 1 688 ? 20.981 6.227 -14.310 1.00 86.44 688 LEU A C 1
ATOM 5450 O O . LEU A 1 688 ? 19.854 6.573 -13.975 1.00 86.44 688 LEU A O 1
ATOM 5454 N N . ASP A 1 689 ? 21.932 7.118 -14.602 1.00 84.88 689 ASP A N 1
ATOM 5455 C CA . ASP A 1 689 ? 21.711 8.574 -14.625 1.00 84.88 689 ASP A CA 1
ATOM 5456 C C . ASP A 1 689 ? 20.940 9.068 -15.874 1.00 84.88 689 ASP A C 1
ATOM 5458 O O . ASP A 1 689 ? 20.704 10.266 -16.035 1.00 84.88 689 ASP A O 1
ATOM 5462 N N . GLY A 1 690 ? 20.558 8.156 -16.776 1.00 86.75 690 GLY A N 1
ATOM 5463 C CA . GLY A 1 690 ? 19.844 8.441 -18.021 1.00 86.75 690 GLY A CA 1
ATOM 5464 C C . GLY A 1 690 ? 20.742 8.785 -19.212 1.00 86.75 690 GLY A C 1
ATOM 5465 O O . GLY A 1 690 ? 20.237 8.959 -20.326 1.00 86.75 690 GLY A O 1
ATOM 5466 N N . SER A 1 691 ? 22.063 8.862 -19.028 1.00 88.81 691 SER A N 1
ATOM 5467 C CA . SER A 1 691 ? 22.993 9.187 -20.109 1.00 88.81 691 SER A CA 1
ATOM 5468 C C . SER A 1 691 ? 23.079 8.073 -21.160 1.00 88.81 691 SER A C 1
ATOM 5470 O O . SER A 1 691 ? 23.142 6.881 -20.853 1.00 88.81 691 SER A O 1
ATOM 5472 N N . PHE A 1 692 ? 23.082 8.473 -22.433 1.00 91.25 692 PHE A N 1
ATOM 5473 C CA . PHE A 1 692 ? 23.126 7.562 -23.577 1.00 91.25 692 PHE A CA 1
ATOM 5474 C C . PHE A 1 692 ? 24.500 6.895 -23.729 1.00 91.25 692 PHE A C 1
ATOM 5476 O O . PHE A 1 692 ? 25.531 7.564 -23.630 1.00 91.25 692 PHE A O 1
ATOM 5483 N N . VAL A 1 693 ? 24.503 5.594 -24.035 1.00 91.19 693 VAL A N 1
ATOM 5484 C CA . VAL A 1 693 ? 25.720 4.813 -24.305 1.00 91.19 693 VAL A CA 1
ATOM 5485 C C . VAL A 1 693 ? 25.729 4.324 -25.752 1.00 91.19 693 VAL A C 1
ATOM 5487 O O . VAL A 1 693 ? 26.610 4.697 -26.530 1.00 91.19 693 VAL A O 1
ATOM 5490 N N . LEU A 1 694 ? 24.735 3.516 -26.120 1.00 94.12 694 LEU A N 1
ATOM 5491 C CA . LEU A 1 694 ? 24.655 2.851 -27.418 1.00 94.12 694 LEU A CA 1
ATOM 5492 C C . LEU A 1 694 ? 23.193 2.648 -27.820 1.00 94.12 694 LEU A C 1
ATOM 5494 O O . LEU A 1 694 ? 22.345 2.371 -26.974 1.00 94.12 694 LEU A O 1
ATOM 5498 N N . SER A 1 695 ? 22.897 2.728 -29.116 1.00 95.12 695 SER A N 1
ATOM 5499 C CA . SER A 1 695 ? 21.671 2.163 -29.675 1.00 95.12 695 SER A CA 1
ATOM 5500 C C . SER A 1 695 ? 21.956 1.272 -30.870 1.00 95.12 695 SER A C 1
ATOM 5502 O O . SER A 1 695 ? 22.839 1.555 -31.677 1.00 95.12 695 SER A O 1
ATOM 5504 N N . TYR A 1 696 ? 21.195 0.189 -30.973 1.00 94.94 696 TYR A N 1
ATOM 5505 C CA . TYR A 1 696 ? 21.281 -0.787 -32.048 1.00 94.94 696 TYR A CA 1
ATOM 5506 C C . TYR A 1 696 ? 19.886 -0.987 -32.633 1.00 94.94 696 TYR A C 1
ATOM 5508 O O . TYR A 1 696 ? 19.010 -1.569 -31.993 1.00 94.94 696 TYR A O 1
ATOM 5516 N N . ALA A 1 697 ? 19.676 -0.488 -33.847 1.00 94.12 697 ALA A N 1
ATOM 5517 C CA . ALA A 1 697 ? 18.412 -0.561 -34.561 1.00 94.12 697 ALA A CA 1
ATOM 5518 C C . ALA A 1 697 ? 18.397 -1.712 -35.572 1.00 94.12 697 ALA A C 1
ATOM 5520 O O . ALA A 1 697 ? 19.313 -1.835 -36.382 1.00 94.12 697 ALA A O 1
ATOM 5521 N N . PHE A 1 698 ? 17.312 -2.481 -35.564 1.00 93.69 698 PHE A N 1
ATOM 5522 C CA . PHE A 1 698 ? 16.989 -3.570 -36.478 1.00 93.69 698 PHE A CA 1
ATOM 5523 C C . PHE A 1 698 ? 15.775 -3.174 -37.322 1.00 93.69 698 PHE A C 1
ATOM 5525 O O . PHE A 1 698 ? 14.704 -2.862 -36.792 1.00 93.69 698 PHE A O 1
ATOM 5532 N N . LYS A 1 699 ? 15.932 -3.160 -38.650 1.00 91.94 699 LYS A N 1
ATOM 5533 C CA . LYS A 1 699 ? 14.851 -2.819 -39.584 1.00 91.94 699 LYS A CA 1
ATOM 5534 C C . LYS A 1 699 ? 14.171 -4.081 -40.110 1.00 91.94 699 LYS A C 1
ATOM 5536 O O . LYS A 1 699 ? 14.783 -4.902 -40.796 1.00 91.94 699 LYS A O 1
ATOM 5541 N N . HIS A 1 700 ? 12.877 -4.211 -39.834 1.00 90.50 700 HIS A N 1
ATOM 5542 C CA . HIS A 1 700 ? 12.047 -5.348 -40.233 1.00 90.50 700 HIS A CA 1
ATOM 5543 C C . HIS A 1 700 ? 11.453 -5.115 -41.621 1.00 90.50 700 HIS A C 1
ATOM 5545 O O . HIS A 1 700 ? 10.313 -4.686 -41.768 1.00 90.50 700 HIS A O 1
ATOM 5551 N N . TYR A 1 701 ? 12.232 -5.388 -42.666 1.00 83.19 701 TYR A N 1
ATOM 5552 C CA . TYR A 1 701 ? 11.867 -5.100 -44.063 1.00 83.19 701 TYR A CA 1
ATOM 5553 C C . TYR A 1 701 ? 10.604 -5.825 -44.572 1.00 83.19 701 TYR A C 1
ATOM 5555 O O . TYR A 1 701 ? 10.012 -5.393 -45.556 1.00 83.19 701 TYR A O 1
ATOM 5563 N N . HIS A 1 702 ? 10.180 -6.906 -43.914 1.00 83.31 702 HIS A N 1
ATOM 5564 C CA . HIS A 1 702 ? 8.926 -7.617 -44.194 1.00 83.31 702 HIS A CA 1
ATOM 5565 C C . HIS A 1 702 ? 7.710 -6.971 -43.496 1.00 83.31 702 HIS A C 1
ATOM 5567 O O . HIS A 1 702 ? 6.561 -7.319 -43.766 1.00 83.31 702 HIS A O 1
ATOM 5573 N N . HIS A 1 703 ? 7.942 -6.005 -42.607 1.00 88.81 703 HIS A N 1
ATOM 5574 C CA . HIS A 1 703 ? 6.922 -5.215 -41.934 1.00 88.81 703 HIS A CA 1
ATOM 5575 C C . HIS A 1 703 ? 6.904 -3.796 -42.497 1.00 88.81 703 HIS A C 1
ATOM 5577 O O . HIS A 1 703 ? 7.505 -2.870 -41.950 1.00 88.81 703 HIS A O 1
ATOM 5583 N N . LEU A 1 704 ? 6.169 -3.641 -43.599 1.00 89.56 704 LEU A N 1
ATOM 5584 C CA . LEU A 1 704 ? 5.942 -2.363 -44.263 1.00 89.56 704 LEU A CA 1
ATOM 5585 C C . LEU A 1 704 ? 4.514 -1.882 -44.025 1.00 89.56 704 LEU A C 1
ATOM 5587 O O . LEU A 1 704 ? 3.557 -2.641 -44.174 1.00 89.56 704 LEU A O 1
ATOM 5591 N N . THR A 1 705 ? 4.362 -0.600 -43.725 1.00 89.50 705 THR A N 1
ATOM 5592 C CA . THR A 1 705 ? 3.057 0.065 -43.683 1.00 89.50 705 THR A CA 1
ATOM 5593 C C . THR A 1 705 ? 3.105 1.343 -44.502 1.00 89.50 705 THR A C 1
ATOM 5595 O O . THR A 1 705 ? 4.178 1.881 -44.774 1.00 89.50 705 THR A O 1
ATOM 5598 N N . SER A 1 706 ? 1.946 1.808 -44.940 1.00 88.31 706 SER A N 1
ATOM 5599 C CA . SER A 1 706 ? 1.843 2.924 -45.870 1.00 88.31 706 SER A CA 1
ATOM 5600 C C . SER A 1 706 ? 0.725 3.859 -45.444 1.00 88.31 706 SER A C 1
ATOM 5602 O O . SER A 1 706 ? -0.235 3.439 -44.799 1.00 88.31 706 SER A O 1
ATOM 5604 N N . LYS A 1 707 ? 0.865 5.137 -45.787 1.00 86.94 707 LYS A N 1
ATOM 5605 C CA . LYS A 1 707 ? -0.145 6.151 -45.511 1.00 86.94 707 LYS A CA 1
ATOM 5606 C C . LYS A 1 707 ? -0.328 7.052 -46.726 1.00 86.94 707 LYS A C 1
ATOM 5608 O O . LYS A 1 707 ? 0.654 7.482 -47.330 1.00 86.94 707 LYS A O 1
ATOM 5613 N N . TRP A 1 708 ? -1.591 7.327 -47.028 1.00 84.44 708 TRP A N 1
ATOM 5614 C CA . TRP A 1 708 ? -2.034 8.245 -48.070 1.00 84.44 708 TRP A CA 1
ATOM 5615 C C . TRP A 1 708 ? -2.559 9.536 -47.430 1.00 84.44 708 TRP A C 1
ATOM 5617 O O . TRP A 1 708 ? -3.154 9.485 -46.349 1.00 84.44 708 TRP A O 1
ATOM 5627 N N . GLU A 1 709 ? -2.328 10.668 -48.092 1.00 78.00 709 GLU A N 1
ATOM 5628 C CA . GLU A 1 709 ? -2.913 11.984 -47.784 1.00 78.00 709 GLU A CA 1
ATOM 5629 C C . GLU A 1 709 ? -3.808 12.482 -48.908 1.00 78.00 709 GLU A C 1
ATOM 5631 O O . GLU A 1 709 ? -3.362 12.393 -50.078 1.00 78.00 709 GLU A O 1
#